Protein AF-A0A5B9D129-F1 (afdb_monomer_lite)

Foldseek 3Di:
DDDDDDDDDDDAAADALVCVVVVDDPRHDDDCNNVPPCVVDDPVVDDDPVRVVVVVVDQDPVNDDPVVVDPDDDPVNDPAPDDDDPQWDQDPNGTHHDDPPPDDPPPVPDPPVVPCVPPPPPPVPDDADPPRDPDDPVRVVVCVVVDPPDDPPPDQDQDPVRDTDPDDPVVVVVVVVVVVPPDPPDPPPPPDDPVPPPPPPPPPVPDDADPPGGPDDPVRVVVVVVVVVVVVVVVVVVVVVVVVVVVVVVVVVVVVVVVVVVVVVVVVVVVVVVVVVVPDDDDDDPPDDPADPVRVVVVVVVLVPPPDDDDDDDDDDDFRFWDKDKFFDAFKDFDDPDFDQAWKKKKKKWWWWFWWEQQKWWFWWFIDIDIDGVVVVVVFTIKGWWYWFFWFHHQDWRWIGWIDRDPPDITETITHAADPDDPDPHYAAHMADDADQAAWAEEAGHTWYIWGGHDALEETYATYAYAAIWWIWWGAYDHNYHWYHWYYYNQWATWATHEHSIIWIITINHHTHYQYNRITTTTHIMMMMMTIRD

Sequence (534 aa):
MPLPYHTHIFKLEPATKEEVKEGVLDSKALAPVSVGSAAAYEVEYFATAAQGKKADDAVAKRDIGALAYKDKVTIHDIEASGEAHENAILSGAGWVKISTLGIGDMKVATYDPDNVGKNAFSMENMCEGPTKKILTTEERSKLRWLSPSQPTIEKWHKGIEGVYYPISPADLKNTISYFVASKSFGMSKSIYDPDTIEKDAFDMDNMKEGKKHLILTPQERTQIAKIDKVENAAQQGLHVASEAKTIATSAQTAANTAQDTARSVQKKVDLIQPLAQQDWIDGTKTRDALISPAKLMASIKANSSNSSSGGSGNNGGGGSKPVEILMTESGDIPLPDGITDETDIEVWAWGGGGGGVKGGGGGGGQCVHVNMKGSDLGKLKTAYIGRGGKGNNSNILCNGGRTIIEGILTAEGGYSVSMTLVNLGGKGGDGGGGREGISGESFIFSGGNGGGGGIDNKRAGSGGSSFLGGGGGGGGQCKGSIMGQGGESYKGGNGGRGGKECGGGGGGYFDGKPGDDKIGGDGGDGAVLIKVYL

Structure (mmCIF, N/CA/C/O backbone):
data_AF-A0A5B9D129-F1
#
_entry.id   AF-A0A5B9D129-F1
#
loop_
_atom_site.group_PDB
_atom_site.id
_atom_site.type_symbol
_atom_site.label_atom_id
_atom_site.label_alt_id
_atom_site.label_comp_id
_atom_site.label_asym_id
_atom_site.label_entity_id
_atom_site.label_seq_id
_atom_site.pdbx_PDB_ins_code
_atom_site.Cartn_x
_atom_site.Cartn_y
_atom_site.Cartn_z
_atom_site.occupancy
_atom_site.B_iso_or_equiv
_atom_site.auth_seq_id
_atom_site.auth_comp_id
_atom_site.auth_asym_id
_atom_site.auth_atom_id
_atom_site.pdbx_PDB_model_num
ATOM 1 N N . MET A 1 1 ? -2.928 -92.247 -64.234 1.00 47.66 1 MET A N 1
ATOM 2 C CA . MET A 1 1 ? -2.827 -91.250 -65.323 1.00 47.66 1 MET A CA 1
ATOM 3 C C . MET A 1 1 ? -1.925 -90.122 -64.834 1.00 47.66 1 MET A C 1
ATOM 5 O O . MET A 1 1 ? -2.207 -89.629 -63.749 1.00 47.66 1 MET A O 1
ATOM 9 N N . PRO A 1 2 ? -0.827 -89.770 -65.524 1.00 52.34 2 PRO A N 1
ATOM 10 C CA . PRO A 1 2 ? 0.021 -88.643 -65.130 1.00 52.34 2 PRO A CA 1
ATOM 11 C C . PRO A 1 2 ? -0.635 -87.302 -65.506 1.00 52.34 2 PRO A C 1
ATOM 13 O O . PRO A 1 2 ? -1.181 -87.168 -66.600 1.00 52.34 2 PRO A O 1
ATOM 16 N N . LEU A 1 3 ? -0.592 -86.329 -64.589 1.00 52.91 3 LEU A N 1
ATOM 17 C CA . LEU A 1 3 ? -1.045 -84.952 -64.814 1.00 52.91 3 LEU A CA 1
ATOM 18 C C . LEU A 1 3 ? 0.012 -84.188 -65.634 1.00 52.91 3 LEU A C 1
ATOM 20 O O . LEU A 1 3 ? 1.190 -84.238 -65.271 1.00 52.91 3 LEU A O 1
ATOM 24 N N . PRO A 1 4 ? -0.361 -83.483 -66.716 1.00 58.19 4 PRO A N 1
ATOM 25 C CA . PRO A 1 4 ? 0.578 -82.639 -67.442 1.00 58.19 4 PRO A CA 1
ATOM 26 C C . PRO A 1 4 ? 0.919 -81.392 -66.614 1.00 58.19 4 PRO A C 1
ATOM 28 O O . PRO A 1 4 ? 0.031 -80.703 -66.117 1.00 58.19 4 PRO A O 1
ATOM 31 N N . TYR A 1 5 ? 2.211 -81.089 -66.494 1.00 62.41 5 TYR A N 1
ATOM 32 C CA . TYR A 1 5 ? 2.693 -79.803 -65.993 1.00 62.41 5 TYR A CA 1
ATOM 33 C C . TYR A 1 5 ? 3.004 -78.894 -67.181 1.00 62.41 5 TYR A C 1
ATOM 35 O O . TYR A 1 5 ? 3.643 -79.317 -68.147 1.00 62.41 5 TYR A O 1
ATOM 43 N N . HIS A 1 6 ? 2.576 -77.638 -67.096 1.00 62.75 6 HIS A N 1
ATOM 44 C CA . HIS A 1 6 ? 2.966 -76.587 -68.029 1.00 62.75 6 HIS A CA 1
ATOM 45 C C . HIS A 1 6 ? 3.986 -75.679 -67.342 1.00 62.75 6 HIS A C 1
ATOM 47 O O . HIS A 1 6 ? 3.712 -75.119 -66.281 1.00 62.75 6 HIS A O 1
ATOM 53 N N . THR A 1 7 ? 5.168 -75.538 -67.940 1.00 65.25 7 THR A N 1
ATOM 54 C CA . THR A 1 7 ? 6.186 -74.583 -67.494 1.00 65.25 7 THR A CA 1
ATOM 55 C C . THR A 1 7 ? 5.956 -73.263 -68.219 1.00 65.25 7 THR A C 1
ATOM 57 O O . THR A 1 7 ? 6.091 -73.199 -69.440 1.00 65.25 7 THR A O 1
ATOM 60 N N . HIS A 1 8 ? 5.631 -72.203 -67.483 1.00 69.31 8 HIS A N 1
ATOM 61 C CA . HIS A 1 8 ? 5.608 -70.847 -68.025 1.00 69.31 8 HIS A CA 1
ATOM 62 C C . HIS A 1 8 ? 6.955 -70.174 -67.751 1.00 69.31 8 HIS A C 1
ATOM 64 O O . HIS A 1 8 ? 7.347 -70.004 -66.599 1.00 69.31 8 HIS A O 1
ATOM 70 N N . ILE A 1 9 ? 7.673 -69.805 -68.815 1.00 75.19 9 ILE A N 1
ATOM 71 C CA . ILE A 1 9 ? 8.883 -68.982 -68.729 1.00 75.19 9 ILE A CA 1
ATOM 72 C C . ILE A 1 9 ? 8.457 -67.531 -68.939 1.00 75.19 9 ILE A C 1
ATOM 74 O O . ILE A 1 9 ? 8.094 -67.147 -70.050 1.00 75.19 9 ILE A O 1
ATOM 78 N N . PHE A 1 10 ? 8.517 -66.723 -67.886 1.00 71.62 10 PHE A N 1
ATOM 79 C CA . PHE A 1 10 ? 8.345 -65.277 -67.992 1.00 71.62 10 PHE A CA 1
ATOM 80 C C . PHE A 1 10 ? 9.711 -64.646 -68.285 1.00 71.62 10 PHE A C 1
ATOM 82 O O . PHE A 1 10 ? 10.623 -64.727 -67.465 1.00 71.62 10 PHE A O 1
ATOM 89 N N . LYS A 1 11 ? 9.874 -64.051 -69.472 1.00 75.62 11 LYS A N 1
ATOM 90 C CA . LYS A 1 11 ? 11.046 -63.231 -69.807 1.00 75.62 11 LYS A CA 1
ATOM 91 C C . LYS A 1 11 ? 10.736 -61.782 -69.441 1.00 75.62 11 LYS A C 1
ATOM 93 O O . LYS A 1 11 ? 9.856 -61.188 -70.052 1.00 75.62 11 LYS A O 1
ATOM 98 N N . LEU A 1 12 ? 11.450 -61.235 -68.462 1.00 77.56 12 LEU A N 1
ATOM 99 C CA . LEU A 1 12 ? 11.461 -59.799 -68.188 1.00 77.56 12 LEU A CA 1
ATOM 100 C C . LEU A 1 12 ? 12.667 -59.193 -68.903 1.00 77.56 12 LEU A C 1
ATOM 102 O O . LEU A 1 12 ? 13.794 -59.650 -68.708 1.00 77.56 12 LEU A O 1
ATOM 106 N N . GLU A 1 13 ? 12.432 -58.204 -69.760 1.00 82.44 13 GLU A N 1
ATOM 107 C CA . GLU A 1 13 ? 13.517 -57.511 -70.451 1.00 82.44 13 GLU A CA 1
ATOM 108 C C . GLU A 1 13 ? 14.263 -56.577 -69.481 1.00 82.44 13 GLU A C 1
ATOM 110 O O . GLU A 1 13 ? 13.624 -55.901 -68.663 1.00 82.44 13 GLU A O 1
ATOM 115 N N . PRO A 1 14 ? 15.607 -56.531 -69.534 1.00 83.31 14 PRO A N 1
ATOM 116 C CA . PRO A 1 14 ? 16.378 -55.590 -68.736 1.00 83.31 14 PRO A CA 1
ATOM 117 C C . PRO A 1 14 ? 16.201 -54.159 -69.264 1.00 83.31 14 PRO A C 1
ATOM 119 O O . PRO A 1 14 ? 16.152 -53.940 -70.475 1.00 83.31 14 PRO A O 1
ATOM 122 N N . ALA A 1 15 ? 16.141 -53.182 -68.361 1.00 85.19 15 ALA A N 1
ATOM 123 C CA . ALA A 1 15 ? 16.119 -51.764 -68.723 1.00 85.19 15 ALA A CA 1
ATOM 124 C C . ALA A 1 15 ? 17.442 -51.338 -69.388 1.00 85.19 15 ALA A C 1
ATOM 126 O O . ALA A 1 15 ? 18.507 -51.834 -69.019 1.00 85.19 15 ALA A O 1
ATOM 127 N N . THR A 1 16 ? 17.417 -50.414 -70.347 1.00 84.88 16 THR A N 1
ATOM 128 C CA . THR A 1 16 ? 18.643 -49.809 -70.903 1.00 84.88 16 THR A CA 1
ATOM 129 C C . THR A 1 16 ? 19.207 -48.729 -69.972 1.00 84.88 16 THR A C 1
ATOM 131 O O . THR A 1 16 ? 18.555 -48.295 -69.024 1.00 84.88 16 THR A O 1
ATOM 134 N N . LYS A 1 17 ? 20.441 -48.273 -70.218 1.00 80.56 17 LYS A N 1
ATOM 135 C CA . LYS A 1 17 ? 21.091 -47.243 -69.389 1.00 80.56 17 LYS A CA 1
ATOM 136 C C . LYS A 1 17 ? 20.348 -45.904 -69.453 1.00 80.56 17 LYS A C 1
ATOM 138 O O . LYS A 1 17 ? 20.241 -45.200 -68.451 1.00 80.56 17 LYS A O 1
ATOM 143 N N . GLU A 1 18 ? 19.841 -45.562 -70.630 1.00 81.44 18 GLU A N 1
ATOM 144 C CA . GLU A 1 18 ? 19.043 -44.368 -70.884 1.00 81.44 18 GLU A CA 1
ATOM 145 C C . GLU A 1 18 ? 17.694 -44.455 -70.156 1.00 81.44 18 GLU A C 1
ATOM 147 O O . GLU A 1 18 ? 17.328 -43.518 -69.452 1.00 81.44 18 GLU A O 1
ATOM 152 N N . GLU A 1 19 ? 17.019 -45.610 -70.215 1.00 81.00 19 GLU A N 1
ATOM 153 C CA . GLU A 1 19 ? 15.744 -45.846 -69.517 1.00 81.00 19 GLU A CA 1
ATOM 154 C C . GLU A 1 19 ? 15.892 -45.743 -67.990 1.00 81.00 19 GLU A C 1
ATOM 156 O O . GLU A 1 19 ? 15.042 -45.160 -67.317 1.00 81.00 19 GLU A O 1
ATOM 161 N N . VAL A 1 20 ? 16.998 -46.250 -67.434 1.00 79.88 20 VAL A N 1
ATOM 162 C CA . VAL A 1 20 ? 17.308 -46.110 -66.000 1.00 79.88 20 VAL A CA 1
ATOM 163 C C . VAL A 1 20 ? 17.571 -44.652 -65.617 1.00 79.88 20 VAL A C 1
ATOM 165 O O . VAL A 1 20 ? 17.185 -44.228 -64.531 1.00 79.88 20 VAL A O 1
ATOM 168 N N . LYS A 1 21 ? 18.210 -43.869 -66.497 1.00 77.62 21 LYS A N 1
ATOM 169 C CA . LYS A 1 21 ? 18.490 -42.445 -66.258 1.00 77.62 21 LYS A CA 1
ATOM 170 C C . LYS A 1 21 ? 17.214 -41.602 -66.240 1.00 77.62 21 LYS A C 1
ATOM 172 O O . LYS A 1 21 ? 17.146 -40.630 -65.492 1.00 77.62 21 LYS A O 1
ATOM 177 N N . GLU A 1 22 ? 16.234 -41.955 -67.065 1.00 77.38 22 GLU A N 1
ATOM 178 C CA . GLU A 1 22 ? 14.945 -41.264 -67.121 1.00 77.38 22 GLU A CA 1
ATOM 179 C C . GLU A 1 22 ? 14.000 -41.713 -65.993 1.00 77.38 22 GLU A C 1
ATOM 181 O O . GLU A 1 22 ? 13.225 -40.900 -65.493 1.00 77.38 22 GLU A O 1
ATOM 186 N N . GLY A 1 23 ? 14.088 -42.973 -65.546 1.00 70.62 23 GLY A N 1
ATOM 187 C CA . GLY A 1 23 ? 13.371 -43.477 -64.367 1.00 70.62 23 GLY A CA 1
ATOM 188 C C . GLY A 1 23 ? 11.852 -43.618 -64.543 1.00 70.62 23 GLY A C 1
ATOM 189 O O . GLY A 1 23 ? 11.122 -43.569 -63.556 1.00 70.62 23 GLY A O 1
ATOM 190 N N . VAL A 1 24 ? 11.361 -43.762 -65.782 1.00 66.31 24 VAL A N 1
ATOM 191 C CA . VAL A 1 24 ? 9.926 -43.608 -66.122 1.00 66.31 24 VAL A CA 1
ATOM 192 C C . VAL A 1 24 ? 9.180 -44.941 -66.325 1.00 66.31 24 VAL A C 1
ATOM 194 O O . VAL A 1 24 ? 7.958 -44.942 -66.430 1.00 66.31 24 VAL A O 1
ATOM 197 N N . LEU A 1 25 ? 9.868 -46.087 -66.377 1.00 69.81 25 LEU A N 1
ATOM 198 C CA . LEU A 1 25 ? 9.258 -47.379 -66.734 1.00 69.81 25 LEU A CA 1
ATOM 199 C C . LEU A 1 25 ? 9.366 -48.406 -65.596 1.00 69.81 25 LEU A C 1
ATOM 201 O O . LEU A 1 25 ? 10.464 -48.774 -65.191 1.00 69.81 25 LEU A O 1
ATOM 205 N N . ASP A 1 26 ? 8.224 -48.914 -65.129 1.00 72.31 26 ASP A N 1
ATOM 206 C CA . ASP A 1 26 ? 8.090 -49.956 -64.093 1.00 72.31 26 ASP A CA 1
ATOM 207 C C . ASP A 1 26 ? 8.003 -51.388 -64.664 1.00 72.31 26 ASP A C 1
ATOM 209 O O . ASP A 1 26 ? 8.009 -52.372 -63.926 1.00 72.31 26 ASP A O 1
ATOM 213 N N . SER A 1 27 ? 7.950 -51.515 -65.992 1.00 77.00 27 SER A N 1
ATOM 214 C CA . SER A 1 27 ? 7.733 -52.775 -66.715 1.00 77.00 27 SER A CA 1
ATOM 215 C C . SER A 1 27 ? 9.013 -53.544 -67.071 1.00 77.00 27 SER A C 1
ATOM 217 O O . SER A 1 27 ? 8.937 -54.607 -67.692 1.00 77.00 27 SER A O 1
ATOM 219 N N . LYS A 1 28 ? 10.190 -53.042 -66.678 1.00 81.38 28 LYS A N 1
ATOM 220 C CA . LYS A 1 28 ? 11.497 -53.646 -66.981 1.00 81.38 28 LYS A CA 1
ATOM 221 C C . LYS A 1 28 ? 12.325 -53.870 -65.722 1.00 81.38 28 LYS A C 1
ATOM 223 O O . LYS A 1 28 ? 12.241 -53.116 -64.758 1.00 81.38 28 LYS A O 1
ATOM 228 N N . ALA A 1 29 ? 13.152 -54.912 -65.742 1.00 78.88 29 ALA A N 1
ATOM 229 C CA . ALA A 1 29 ? 14.014 -55.233 -64.611 1.00 78.88 29 ALA A CA 1
ATOM 230 C C . ALA A 1 29 ? 15.299 -54.393 -64.640 1.00 78.88 29 ALA A C 1
ATOM 232 O O . ALA A 1 29 ? 15.950 -54.267 -65.681 1.00 78.88 29 ALA A O 1
ATOM 233 N N . LEU A 1 30 ? 15.710 -53.866 -63.485 1.00 79.88 30 LEU A N 1
ATOM 234 C CA . LEU A 1 30 ? 17.031 -53.263 -63.333 1.00 79.88 30 LEU A CA 1
ATOM 235 C C . LEU A 1 30 ? 18.085 -54.378 -63.363 1.00 79.88 30 LEU A C 1
ATOM 237 O O . LEU A 1 30 ? 18.124 -55.220 -62.467 1.00 79.88 30 LEU A O 1
ATOM 241 N N . ALA A 1 31 ? 18.927 -54.405 -64.395 1.00 80.75 31 ALA A N 1
ATOM 242 C CA . ALA A 1 31 ? 19.981 -55.404 -64.530 1.00 80.75 31 ALA A CA 1
ATOM 243 C C . ALA A 1 31 ? 21.365 -54.788 -64.268 1.00 80.75 31 ALA A C 1
ATOM 245 O O . ALA A 1 31 ? 21.579 -53.609 -64.557 1.00 80.75 31 ALA A O 1
ATOM 246 N N . PRO A 1 32 ? 22.351 -55.575 -63.794 1.00 81.88 32 PRO A N 1
ATOM 247 C CA . PRO A 1 32 ? 23.711 -55.080 -63.575 1.00 81.88 32 PRO A CA 1
ATOM 248 C C . PRO A 1 32 ? 24.339 -54.419 -64.810 1.00 81.88 32 PRO A C 1
ATOM 250 O O . PRO A 1 32 ? 25.068 -53.437 -64.690 1.00 81.88 32 PRO A O 1
ATOM 253 N N . VAL A 1 33 ? 24.003 -54.906 -66.011 1.00 79.88 33 VAL A N 1
ATOM 254 C CA . VAL A 1 33 ? 24.476 -54.336 -67.286 1.00 79.88 33 VAL A CA 1
ATOM 255 C C . VAL A 1 33 ? 24.006 -52.893 -67.500 1.00 79.88 33 VAL A C 1
ATOM 257 O O . VAL A 1 33 ? 24.675 -52.123 -68.183 1.00 79.88 33 VAL A O 1
ATOM 260 N N . SER A 1 34 ? 22.874 -52.522 -66.901 1.00 80.75 34 SER A N 1
ATOM 261 C CA . SER A 1 34 ? 22.198 -51.236 -67.081 1.00 80.75 34 SER A CA 1
ATOM 262 C C . SER A 1 34 ? 22.772 -50.144 -66.179 1.00 80.75 34 SER A C 1
ATOM 264 O O . SER A 1 34 ? 22.747 -48.970 -66.539 1.00 80.75 34 SER A O 1
ATOM 266 N N . VAL A 1 35 ? 23.320 -50.525 -65.019 1.00 79.94 35 VAL A N 1
ATOM 267 C CA . VAL A 1 35 ? 23.854 -49.597 -64.003 1.00 79.94 35 VAL A CA 1
ATOM 268 C C . VAL A 1 35 ? 25.379 -49.672 -63.843 1.00 79.94 35 VAL A C 1
ATOM 270 O O . VAL A 1 35 ? 25.982 -48.828 -63.181 1.00 79.94 35 VAL A O 1
ATOM 273 N N . GLY A 1 36 ? 26.036 -50.649 -64.475 1.00 83.88 36 GLY A N 1
ATOM 274 C CA . GLY A 1 36 ? 27.491 -50.795 -64.450 1.00 83.88 36 GLY A CA 1
ATOM 275 C C . GLY A 1 36 ? 28.028 -51.054 -63.041 1.00 83.88 36 GLY A C 1
ATOM 276 O O . GLY A 1 36 ? 27.497 -51.886 -62.308 1.00 83.88 36 GLY A O 1
ATOM 277 N N . SER A 1 37 ? 29.076 -50.328 -62.638 1.00 81.25 37 SER A N 1
ATOM 278 C CA . SER A 1 37 ? 29.696 -50.476 -61.311 1.00 81.25 37 SER A CA 1
ATOM 279 C C . SER A 1 37 ? 28.763 -50.118 -60.153 1.00 81.25 37 SER A C 1
ATOM 281 O O . SER A 1 37 ? 29.021 -50.537 -59.030 1.00 81.25 37 SER A O 1
ATOM 283 N N . ALA A 1 38 ? 27.671 -49.390 -60.407 1.00 79.19 38 ALA A N 1
ATOM 284 C CA . ALA A 1 38 ? 26.679 -49.091 -59.381 1.00 79.19 38 ALA A CA 1
ATOM 285 C C . ALA A 1 38 ? 25.945 -50.350 -58.881 1.00 79.19 38 ALA A C 1
ATOM 287 O O . ALA A 1 38 ? 25.500 -50.366 -57.741 1.00 79.19 38 ALA A O 1
ATOM 288 N N . ALA A 1 39 ? 25.900 -51.432 -59.674 1.00 80.69 39 ALA A N 1
ATOM 289 C CA . ALA A 1 39 ? 25.335 -52.719 -59.249 1.00 80.69 39 ALA A CA 1
ATOM 290 C C . ALA A 1 39 ? 26.065 -53.349 -58.050 1.00 80.69 39 ALA A C 1
ATOM 292 O O . ALA A 1 39 ? 25.520 -54.242 -57.409 1.00 80.69 39 ALA A O 1
ATOM 293 N N . ALA A 1 40 ? 27.309 -52.935 -57.789 1.00 82.62 40 ALA A N 1
ATOM 294 C CA . ALA A 1 40 ? 28.138 -53.474 -56.715 1.00 82.62 40 ALA A CA 1
ATOM 295 C C . ALA A 1 40 ? 27.934 -52.765 -55.365 1.00 82.62 40 ALA A C 1
ATOM 297 O O . ALA A 1 40 ? 28.549 -53.165 -54.379 1.00 82.62 40 ALA A O 1
ATOM 298 N N . TYR A 1 41 ? 27.107 -51.718 -55.317 1.00 82.06 41 TYR A N 1
ATOM 299 C CA . TYR A 1 41 ? 26.859 -50.927 -54.116 1.00 82.06 41 TYR A CA 1
ATOM 300 C C . TYR A 1 41 ? 25.383 -50.992 -53.731 1.00 82.06 41 TYR A C 1
ATOM 302 O O . TYR A 1 41 ? 24.501 -51.045 -54.589 1.00 82.06 41 TYR A O 1
ATOM 310 N N . GLU A 1 42 ? 25.110 -50.982 -52.430 1.00 81.00 42 GLU A N 1
ATOM 311 C CA . GLU A 1 42 ? 23.743 -50.926 -51.918 1.00 81.00 42 GLU A CA 1
ATOM 312 C C . GLU A 1 42 ? 23.097 -49.570 -52.230 1.00 81.00 42 GLU A C 1
ATOM 314 O O . GLU A 1 42 ? 23.781 -48.555 -52.378 1.00 81.00 42 GLU A O 1
ATOM 319 N N . VAL A 1 43 ? 21.763 -49.544 -52.318 1.00 77.31 43 VAL A N 1
ATOM 320 C CA . VAL A 1 43 ? 20.986 -48.341 -52.679 1.00 77.31 43 VAL A CA 1
ATOM 321 C C . VAL A 1 43 ? 21.300 -47.158 -51.750 1.00 77.31 43 VAL A C 1
ATOM 323 O O . VAL A 1 43 ? 21.293 -46.012 -52.190 1.00 77.31 43 VAL A O 1
ATOM 326 N N . GLU A 1 44 ? 21.653 -47.434 -50.494 1.00 82.31 44 GLU A N 1
ATOM 327 C CA . GLU A 1 44 ? 22.014 -46.448 -49.467 1.00 82.31 44 GLU A CA 1
ATOM 328 C C . GLU A 1 44 ? 23.322 -45.692 -49.759 1.00 82.31 44 GLU A C 1
ATOM 330 O O . GLU A 1 44 ? 23.551 -44.618 -49.205 1.00 82.31 44 GLU A O 1
ATOM 335 N N . TYR A 1 45 ? 24.174 -46.215 -50.649 1.00 84.94 45 TYR A N 1
ATOM 336 C CA . TYR A 1 45 ? 25.411 -45.553 -51.070 1.00 84.94 45 TYR A CA 1
ATOM 337 C C . TYR A 1 45 ? 25.156 -44.371 -52.022 1.00 84.94 45 TYR A C 1
ATOM 339 O O . TYR A 1 45 ? 26.008 -43.492 -52.174 1.00 84.94 45 TYR A O 1
ATOM 347 N N . PHE A 1 46 ? 23.993 -44.333 -52.677 1.00 83.25 46 PHE A N 1
ATOM 348 C CA . PHE A 1 46 ? 23.664 -43.312 -53.666 1.00 83.25 46 PHE A CA 1
ATOM 349 C C . PHE A 1 46 ? 22.896 -42.148 -53.041 1.00 83.25 46 PHE A C 1
ATOM 351 O O . PHE A 1 46 ? 22.023 -42.322 -52.191 1.00 83.25 46 PHE A O 1
ATOM 358 N N . ALA A 1 47 ? 23.202 -40.933 -53.498 1.00 82.25 47 ALA A N 1
ATOM 359 C CA . ALA A 1 47 ? 22.468 -39.749 -53.082 1.00 82.25 47 ALA A CA 1
ATOM 360 C C . ALA A 1 47 ? 20.998 -39.844 -53.521 1.00 82.25 47 ALA A C 1
ATOM 362 O O . ALA A 1 47 ? 20.689 -40.136 -54.677 1.00 82.25 47 ALA A O 1
ATOM 363 N N . THR A 1 48 ? 20.085 -39.540 -52.604 1.00 84.44 48 THR A N 1
ATOM 364 C CA . THR A 1 48 ? 18.660 -39.376 -52.915 1.00 84.44 48 THR A CA 1
ATOM 365 C C . THR A 1 48 ? 18.446 -38.191 -53.861 1.00 84.44 48 THR A C 1
ATOM 367 O O . THR A 1 48 ? 19.223 -37.234 -53.863 1.00 84.44 48 THR A O 1
ATOM 370 N N . ALA A 1 49 ? 17.333 -38.181 -54.601 1.00 79.44 49 ALA A N 1
ATOM 371 C CA . ALA A 1 49 ? 16.969 -37.047 -55.460 1.00 79.44 49 ALA A CA 1
ATOM 372 C C . ALA A 1 49 ? 16.934 -35.706 -54.693 1.00 79.44 49 ALA A C 1
ATOM 374 O O . ALA A 1 49 ? 17.351 -34.671 -55.210 1.00 79.44 49 ALA A O 1
ATOM 375 N N . ALA A 1 50 ? 16.505 -35.725 -53.425 1.00 79.88 50 ALA A N 1
ATOM 376 C CA . ALA A 1 50 ? 16.508 -34.546 -52.561 1.00 79.88 50 ALA A CA 1
ATOM 377 C C . ALA A 1 50 ? 17.928 -34.074 -52.193 1.00 79.88 50 ALA A C 1
ATOM 379 O O . ALA A 1 50 ? 18.166 -32.871 -52.098 1.00 79.88 50 ALA A O 1
ATOM 380 N N . GLN A 1 51 ? 18.874 -34.998 -51.987 1.00 83.88 51 GLN A N 1
ATOM 381 C CA . GLN A 1 51 ? 20.285 -34.666 -51.759 1.00 83.88 51 GLN A CA 1
ATOM 382 C C . GLN A 1 51 ? 20.954 -34.138 -53.032 1.00 83.88 51 GLN A C 1
ATOM 384 O O . GLN A 1 51 ? 21.703 -33.171 -52.943 1.00 83.88 51 GLN A O 1
ATOM 389 N N . GLY A 1 52 ? 20.633 -34.705 -54.201 1.00 82.94 52 GLY A N 1
ATOM 390 C CA . GLY A 1 52 ? 21.091 -34.197 -55.498 1.00 82.94 52 GLY A CA 1
ATOM 391 C C . GLY A 1 52 ? 20.648 -32.753 -55.735 1.00 82.94 52 GLY A C 1
ATOM 392 O O . GLY A 1 52 ? 21.484 -31.892 -55.977 1.00 82.94 52 GLY A O 1
ATOM 393 N N . LYS A 1 53 ? 19.362 -32.447 -55.510 1.00 79.81 53 LYS A N 1
ATOM 394 C CA . LYS A 1 53 ? 18.843 -31.076 -55.638 1.00 79.81 53 LYS A CA 1
ATOM 395 C C . LYS A 1 53 ? 19.537 -30.084 -54.696 1.00 79.81 53 LYS A C 1
ATOM 397 O O . LYS A 1 53 ? 19.871 -28.980 -55.100 1.00 79.81 53 LYS A O 1
ATOM 402 N N . LYS A 1 54 ? 19.810 -30.483 -53.447 1.00 82.12 54 LYS A N 1
ATOM 403 C CA . LYS A 1 54 ? 20.581 -29.650 -52.506 1.00 82.12 54 LYS A CA 1
ATOM 404 C C . LYS A 1 54 ? 22.024 -29.419 -52.957 1.00 82.12 54 LYS A C 1
ATOM 406 O O . LYS A 1 54 ? 22.586 -28.388 -52.609 1.00 82.12 54 LYS A O 1
ATOM 411 N N . ALA A 1 55 ? 22.626 -30.371 -53.669 1.00 82.19 55 ALA A N 1
ATOM 412 C CA . ALA A 1 55 ? 23.958 -30.210 -54.241 1.00 82.19 55 ALA A CA 1
ATOM 413 C C . ALA A 1 55 ? 23.943 -29.285 -55.470 1.00 82.19 55 ALA A C 1
ATOM 415 O O . ALA A 1 55 ? 24.870 -28.497 -55.622 1.00 82.19 55 ALA A O 1
ATOM 416 N N . ASP A 1 56 ? 22.885 -29.330 -56.285 1.00 78.19 56 ASP A N 1
ATOM 417 C CA . ASP A 1 56 ? 22.695 -28.416 -57.420 1.00 78.19 56 ASP A CA 1
ATOM 418 C C . ASP A 1 56 ? 22.448 -26.966 -56.963 1.00 78.19 56 ASP A C 1
ATOM 420 O O . ASP A 1 56 ? 22.941 -26.029 -57.586 1.00 78.19 56 ASP A O 1
ATOM 424 N N . ASP A 1 57 ? 21.734 -26.786 -55.845 1.00 78.56 57 ASP A N 1
ATOM 425 C CA . ASP A 1 57 ? 21.461 -25.478 -55.229 1.00 78.56 57 ASP A CA 1
ATOM 426 C C . ASP A 1 57 ? 22.622 -24.971 -54.340 1.00 78.56 57 ASP A C 1
ATOM 428 O O . ASP A 1 57 ? 22.590 -23.840 -53.842 1.00 78.56 57 ASP A O 1
ATOM 432 N N . ALA A 1 58 ? 23.647 -25.794 -54.090 1.00 80.19 58 ALA A N 1
ATOM 433 C CA . ALA A 1 58 ? 24.786 -25.399 -53.270 1.00 80.19 58 ALA A CA 1
ATOM 434 C C . ALA A 1 58 ? 25.700 -24.440 -54.043 1.00 80.19 58 ALA A C 1
ATOM 436 O O . ALA A 1 58 ? 26.109 -24.712 -55.170 1.00 80.19 58 ALA A O 1
ATOM 437 N N . VAL A 1 59 ? 26.086 -23.335 -53.401 1.00 78.06 59 VAL A N 1
ATOM 438 C CA . VAL A 1 59 ? 27.043 -22.378 -53.968 1.00 78.06 59 VAL A CA 1
ATOM 439 C C . VAL A 1 59 ? 28.377 -23.090 -54.197 1.00 78.06 59 VAL A C 1
ATOM 441 O O . VAL A 1 59 ? 29.042 -23.504 -53.241 1.00 78.06 59 VAL A O 1
ATOM 444 N N . ALA A 1 60 ? 28.785 -23.251 -55.457 1.00 73.00 60 ALA A N 1
ATOM 445 C CA . ALA A 1 60 ? 30.052 -23.894 -55.755 1.00 73.00 60 ALA A CA 1
ATOM 446 C C . ALA A 1 60 ? 31.205 -22.938 -55.429 1.00 73.00 60 ALA A C 1
ATOM 448 O O . ALA A 1 60 ? 31.091 -21.721 -55.540 1.00 73.00 60 ALA A O 1
ATOM 449 N N . LYS A 1 61 ? 32.379 -23.486 -55.096 1.00 71.88 61 LYS A N 1
ATOM 450 C CA . LYS A 1 61 ? 33.594 -22.693 -54.821 1.00 71.88 61 LYS A CA 1
ATOM 451 C C . LYS A 1 61 ? 33.949 -21.704 -55.944 1.00 71.88 61 LYS A C 1
ATOM 453 O O . LYS A 1 61 ? 34.569 -20.684 -55.679 1.00 71.88 61 LYS A O 1
ATOM 458 N N . ARG A 1 62 ? 33.563 -22.004 -57.189 1.00 74.19 62 ARG A N 1
ATOM 459 C CA . ARG A 1 62 ? 33.749 -21.115 -58.349 1.00 74.19 62 ARG A CA 1
ATOM 460 C C . ARG A 1 62 ? 32.801 -19.908 -58.357 1.00 74.19 62 ARG A C 1
ATOM 462 O O . ARG A 1 62 ? 33.126 -18.909 -58.983 1.00 74.19 62 ARG A O 1
ATOM 469 N N . ASP A 1 63 ? 31.656 -20.017 -57.688 1.00 73.19 63 ASP A N 1
ATOM 470 C CA . ASP A 1 63 ? 30.623 -18.979 -57.632 1.00 73.19 63 ASP A CA 1
ATOM 471 C C . ASP A 1 63 ? 30.907 -17.973 -56.502 1.00 73.19 63 ASP A C 1
ATOM 473 O O . ASP A 1 63 ? 30.334 -16.887 -56.463 1.00 73.19 63 ASP A O 1
ATOM 477 N N . ILE A 1 64 ? 31.831 -18.311 -55.595 1.00 75.69 64 ILE A N 1
ATOM 478 C CA . ILE A 1 64 ? 32.322 -17.423 -54.546 1.00 75.69 64 ILE A CA 1
ATOM 479 C C . ILE A 1 64 ? 33.635 -16.790 -55.024 1.00 75.69 64 ILE A C 1
ATOM 481 O O . ILE A 1 64 ? 34.625 -17.481 -55.262 1.00 75.69 64 ILE A O 1
ATOM 485 N N . GLY A 1 65 ? 33.654 -15.462 -55.169 1.00 78.19 65 GLY A N 1
ATOM 486 C CA . GLY A 1 65 ? 34.850 -14.728 -55.589 1.00 78.19 65 GLY A CA 1
ATOM 487 C C . GLY A 1 65 ? 36.052 -14.970 -54.665 1.00 78.19 65 GLY A C 1
ATOM 488 O O . GLY A 1 65 ? 35.896 -15.199 -53.465 1.00 78.19 65 GLY A O 1
ATOM 489 N N . ALA A 1 66 ? 37.269 -14.867 -55.212 1.00 75.25 66 ALA A N 1
ATOM 490 C CA . ALA A 1 66 ? 38.522 -15.148 -54.497 1.00 75.25 66 ALA A CA 1
ATOM 491 C C . ALA A 1 66 ? 38.693 -14.359 -53.178 1.00 75.25 66 ALA A C 1
ATOM 493 O O . ALA A 1 66 ? 39.388 -14.819 -52.273 1.00 75.25 66 ALA A O 1
ATOM 494 N N . LEU A 1 67 ? 38.031 -13.202 -53.054 1.00 74.81 67 LEU A N 1
ATOM 495 C CA . LEU A 1 67 ? 38.000 -12.371 -51.846 1.00 74.81 67 LEU A CA 1
ATOM 496 C C . LEU A 1 67 ? 37.405 -13.082 -50.625 1.00 74.81 67 LEU A C 1
ATOM 498 O O . LEU A 1 67 ? 37.874 -12.858 -49.515 1.00 74.81 67 LEU A O 1
ATOM 502 N N . ALA A 1 68 ? 36.419 -13.963 -50.807 1.00 78.12 68 ALA A N 1
ATOM 503 C CA . ALA A 1 68 ? 35.752 -14.639 -49.691 1.00 78.12 68 ALA A CA 1
ATOM 504 C C . ALA A 1 68 ? 36.634 -15.682 -48.985 1.00 78.12 68 ALA A C 1
ATOM 506 O O . ALA A 1 68 ? 36.276 -16.171 -47.918 1.00 78.12 68 ALA A O 1
ATOM 507 N N . TYR A 1 69 ? 37.774 -16.032 -49.587 1.00 79.75 69 TYR A N 1
ATOM 508 C CA . TYR A 1 69 ? 38.742 -16.983 -49.042 1.00 79.75 69 TYR A CA 1
ATOM 509 C C . TYR A 1 69 ? 39.971 -16.298 -48.429 1.00 79.75 69 TYR A C 1
ATOM 511 O O . TYR A 1 69 ? 40.942 -16.977 -48.099 1.00 79.75 69 TYR A O 1
ATOM 519 N N . LYS A 1 70 ? 39.964 -14.964 -48.305 1.00 81.12 70 LYS A N 1
ATOM 520 C CA . LYS A 1 70 ? 41.045 -14.212 -47.665 1.00 81.12 70 LYS A CA 1
ATOM 521 C C . LYS A 1 70 ? 40.679 -13.872 -46.224 1.00 81.12 70 LYS A C 1
ATOM 523 O O . LYS A 1 70 ? 39.675 -13.214 -45.983 1.00 81.12 70 LYS A O 1
ATOM 528 N N . ASP A 1 71 ? 41.558 -14.222 -45.286 1.00 82.69 71 ASP A N 1
ATOM 529 C CA . ASP A 1 71 ? 41.411 -13.850 -43.869 1.00 82.69 71 ASP A CA 1
ATOM 530 C C . ASP A 1 71 ? 41.517 -12.333 -43.644 1.00 82.69 71 ASP A C 1
ATOM 532 O O . ASP A 1 71 ? 41.001 -11.794 -42.665 1.00 82.69 71 ASP A O 1
ATOM 536 N N . LYS A 1 72 ? 42.222 -11.633 -44.542 1.00 77.19 72 LYS A N 1
ATOM 537 C CA . LYS A 1 72 ? 42.375 -10.176 -44.542 1.00 77.19 72 LYS A CA 1
ATOM 538 C C . LYS A 1 72 ? 42.357 -9.654 -45.974 1.00 77.19 72 LYS A C 1
ATOM 540 O O . LYS A 1 72 ? 43.099 -10.146 -46.822 1.00 77.19 72 LYS A O 1
ATOM 545 N N . VAL A 1 73 ? 41.542 -8.631 -46.212 1.00 80.50 73 VAL A N 1
ATOM 546 C CA . VAL A 1 73 ? 41.518 -7.862 -47.463 1.00 80.50 73 VAL A CA 1
ATOM 547 C C . VAL A 1 73 ? 42.576 -6.763 -47.366 1.00 80.50 73 VAL A C 1
ATOM 549 O O . VAL A 1 73 ? 42.621 -6.025 -46.382 1.00 80.50 73 VAL A O 1
ATOM 552 N N . THR A 1 74 ? 43.454 -6.676 -48.361 1.00 79.94 74 THR A N 1
ATOM 553 C CA . THR A 1 74 ? 44.503 -5.649 -48.451 1.00 79.94 74 THR A CA 1
ATOM 554 C C . THR A 1 74 ? 44.099 -4.528 -49.407 1.00 79.94 74 THR A C 1
ATOM 556 O O . THR A 1 74 ? 43.149 -4.661 -50.170 1.00 79.94 74 THR A O 1
ATOM 559 N N . ILE A 1 75 ? 44.841 -3.419 -49.424 1.00 70.94 75 ILE A N 1
ATOM 560 C CA . ILE A 1 75 ? 44.586 -2.324 -50.378 1.00 70.94 75 ILE A CA 1
ATOM 561 C C . ILE A 1 75 ? 44.710 -2.762 -51.847 1.00 70.94 75 ILE A C 1
ATOM 563 O O . ILE A 1 75 ? 44.079 -2.166 -52.708 1.00 70.94 75 ILE A O 1
ATOM 567 N N . HIS A 1 76 ? 45.482 -3.817 -52.132 1.00 75.00 76 HIS A N 1
ATOM 568 C CA . HIS A 1 76 ? 45.636 -4.374 -53.480 1.00 75.00 76 HIS A CA 1
ATOM 569 C C . HIS A 1 76 ? 44.427 -5.198 -53.934 1.00 75.00 76 HIS A C 1
ATOM 571 O O . HIS A 1 76 ? 44.305 -5.509 -55.112 1.00 75.00 76 HIS A O 1
ATOM 577 N N . ASP A 1 77 ? 43.544 -5.552 -53.001 1.00 76.94 77 ASP A N 1
ATOM 578 C CA . ASP A 1 77 ? 42.320 -6.307 -53.260 1.00 76.94 77 ASP A CA 1
ATOM 579 C C . ASP A 1 77 ? 41.131 -5.403 -53.616 1.00 76.94 77 ASP A C 1
ATOM 581 O O . ASP A 1 77 ? 40.053 -5.895 -53.947 1.00 76.94 77 ASP A O 1
ATOM 585 N N . ILE A 1 78 ? 41.323 -4.084 -53.528 1.00 77.31 78 ILE A N 1
ATOM 586 C CA . ILE A 1 78 ? 40.312 -3.066 -53.789 1.00 77.31 78 ILE A CA 1
ATOM 587 C C . ILE A 1 78 ? 40.644 -2.405 -55.126 1.00 77.31 78 ILE A C 1
ATOM 589 O O . ILE A 1 78 ? 41.565 -1.592 -55.221 1.00 77.31 78 ILE A O 1
ATOM 593 N N . GLU A 1 79 ? 39.876 -2.733 -56.162 1.00 76.06 79 GLU A N 1
ATOM 594 C CA . GLU A 1 79 ? 39.964 -2.051 -57.451 1.00 76.06 79 GLU A CA 1
ATOM 595 C C . GLU A 1 79 ? 39.255 -0.693 -57.351 1.00 76.06 79 GLU A C 1
ATOM 597 O O . GLU A 1 79 ? 38.031 -0.591 -57.404 1.00 76.06 79 GLU A O 1
ATOM 602 N N . ALA A 1 80 ? 40.041 0.359 -57.134 1.00 77.62 80 ALA A N 1
ATOM 603 C CA . ALA A 1 80 ? 39.572 1.730 -56.996 1.00 77.62 80 ALA A CA 1
ATOM 604 C C . ALA A 1 80 ? 40.419 2.667 -57.863 1.00 77.62 80 ALA A C 1
ATOM 606 O O . ALA A 1 80 ? 41.626 2.478 -58.000 1.00 77.62 80 ALA A O 1
ATOM 607 N N . SER A 1 81 ? 39.799 3.701 -58.433 1.00 77.00 81 SER A N 1
ATOM 608 C CA . SER A 1 81 ? 40.516 4.745 -59.169 1.00 77.00 81 SER A CA 1
ATOM 609 C C . SER A 1 81 ? 41.420 5.575 -58.244 1.00 77.00 81 SER A C 1
ATOM 611 O O . SER A 1 81 ? 41.055 5.860 -57.104 1.00 77.00 81 SER A O 1
ATOM 613 N N . GLY A 1 82 ? 42.585 6.007 -58.742 1.00 74.69 82 GLY A N 1
ATOM 614 C CA . GLY A 1 82 ? 43.569 6.802 -57.988 1.00 74.69 82 GLY A CA 1
ATOM 615 C C . GLY A 1 82 ? 44.682 5.969 -57.337 1.00 74.69 82 GLY A C 1
ATOM 616 O O . GLY A 1 82 ? 44.682 4.745 -57.411 1.00 74.69 82 GLY A O 1
ATOM 617 N N . GLU A 1 83 ? 45.653 6.636 -56.709 1.00 75.75 83 GLU A N 1
ATOM 618 C CA . GLU A 1 83 ? 46.768 5.982 -56.009 1.00 75.75 83 GLU A CA 1
ATOM 619 C C . GLU A 1 83 ? 46.567 6.019 -54.492 1.00 75.75 83 GLU A C 1
ATOM 621 O O . GLU A 1 83 ? 46.257 7.067 -53.916 1.00 75.75 83 GLU A O 1
ATOM 626 N N . ALA A 1 84 ? 46.799 4.885 -53.832 1.00 73.69 84 ALA A N 1
ATOM 627 C CA . ALA A 1 84 ? 46.860 4.830 -52.380 1.00 73.69 84 ALA A CA 1
ATOM 628 C C . ALA A 1 84 ? 48.118 5.565 -51.884 1.00 73.69 84 ALA A C 1
ATOM 630 O O . ALA A 1 84 ? 49.239 5.233 -52.263 1.00 73.69 84 ALA A O 1
ATOM 631 N N . HIS A 1 85 ? 47.924 6.550 -51.009 1.00 72.44 85 HIS A N 1
ATOM 632 C CA . HIS A 1 85 ? 48.981 7.323 -50.350 1.00 72.44 85 HIS A CA 1
ATOM 633 C C . HIS A 1 85 ? 48.715 7.363 -48.842 1.00 72.44 85 HIS A C 1
ATOM 635 O O . HIS A 1 85 ? 47.577 7.188 -48.411 1.00 72.44 85 HIS A O 1
ATOM 641 N N . GLU A 1 86 ? 49.735 7.665 -48.036 1.00 71.06 86 GLU A N 1
ATOM 642 C CA . GLU A 1 86 ? 49.632 7.764 -46.564 1.00 71.06 86 GLU A CA 1
ATOM 643 C C . GLU A 1 86 ? 48.550 8.748 -46.063 1.00 71.06 86 GLU A C 1
ATOM 645 O O . GLU A 1 86 ? 48.080 8.628 -44.935 1.00 71.06 86 GLU A O 1
ATOM 650 N N . ASN A 1 87 ? 48.115 9.679 -46.921 1.00 68.56 87 ASN A N 1
ATOM 651 C CA . ASN A 1 87 ? 47.102 10.702 -46.640 1.00 68.56 87 ASN A CA 1
ATOM 652 C C . ASN A 1 87 ? 45.867 10.598 -47.559 1.00 68.56 87 ASN A C 1
ATOM 654 O O . ASN A 1 87 ? 45.197 11.603 -47.818 1.00 68.56 87 ASN A O 1
ATOM 658 N N . ALA A 1 88 ? 45.592 9.413 -48.110 1.00 72.00 88 ALA A N 1
ATOM 659 C CA . ALA A 1 88 ? 44.417 9.166 -48.939 1.00 72.00 88 ALA A CA 1
ATOM 660 C C . ALA A 1 88 ? 43.353 8.351 -48.189 1.00 72.00 88 ALA A C 1
ATOM 662 O O . ALA A 1 88 ? 43.676 7.418 -47.457 1.00 72.00 88 ALA A O 1
ATOM 663 N N . ILE A 1 89 ? 42.078 8.680 -48.405 1.00 78.00 89 ILE A N 1
ATOM 664 C CA . ILE A 1 89 ? 40.935 7.883 -47.936 1.00 78.00 89 ILE A CA 1
ATOM 665 C C . ILE A 1 89 ? 40.221 7.240 -49.120 1.00 78.00 89 ILE A C 1
ATOM 667 O O . ILE A 1 89 ? 40.107 7.842 -50.189 1.00 78.00 89 ILE A O 1
ATOM 671 N N . LEU A 1 90 ? 39.732 6.015 -48.929 1.00 78.00 90 LEU A N 1
ATOM 672 C CA . LEU A 1 90 ? 38.901 5.341 -49.919 1.00 78.00 90 LEU A CA 1
ATOM 673 C C . LEU A 1 90 ? 37.478 5.904 -49.845 1.00 78.00 90 LEU A C 1
ATOM 675 O O . LEU A 1 90 ? 36.823 5.828 -48.807 1.00 78.00 90 LEU A O 1
ATOM 679 N N . SER A 1 91 ? 37.004 6.467 -50.951 1.00 74.81 91 SER A N 1
ATOM 680 C CA . SER A 1 91 ? 35.638 6.969 -51.111 1.00 74.81 91 SER A CA 1
ATOM 681 C C . SER A 1 91 ? 34.953 6.270 -52.288 1.00 74.81 91 SER A C 1
ATOM 683 O O . SER A 1 91 ? 35.610 5.585 -53.071 1.00 74.81 91 SER A O 1
ATOM 685 N N . GLY A 1 92 ? 33.647 6.484 -52.476 1.00 69.44 92 GLY A N 1
ATOM 686 C CA . GLY A 1 92 ? 32.921 5.964 -53.646 1.00 69.44 92 GLY A CA 1
ATOM 687 C C . GLY A 1 92 ? 33.472 6.428 -55.008 1.00 69.44 92 GLY A C 1
ATOM 688 O O . GLY A 1 92 ? 33.117 5.848 -56.026 1.00 69.44 92 GLY A O 1
ATOM 689 N N . ALA A 1 93 ? 34.353 7.436 -55.032 1.00 69.62 93 ALA A N 1
ATOM 690 C CA . ALA A 1 93 ? 35.056 7.919 -56.224 1.00 69.62 93 ALA A CA 1
ATOM 691 C C . ALA A 1 93 ? 36.517 7.417 -56.337 1.00 69.62 93 ALA A C 1
ATOM 693 O O . ALA A 1 93 ? 37.258 7.859 -57.216 1.00 69.62 93 ALA A O 1
ATOM 694 N N . GLY A 1 94 ? 36.949 6.520 -55.444 1.00 81.06 94 GLY A N 1
ATOM 695 C CA . GLY A 1 94 ? 38.312 5.994 -55.368 1.00 81.06 94 GLY A CA 1
ATOM 696 C C . GLY A 1 94 ? 39.163 6.617 -54.254 1.00 81.06 94 GLY A C 1
ATOM 697 O O . GLY A 1 94 ? 38.627 7.152 -53.277 1.00 81.06 94 GLY A O 1
ATOM 698 N N . TRP A 1 95 ? 40.489 6.517 -54.377 1.00 80.62 95 TRP A N 1
ATOM 699 C CA . TRP A 1 95 ? 41.455 7.047 -53.408 1.00 80.62 95 TRP A CA 1
ATOM 700 C C . TRP A 1 95 ? 41.547 8.574 -53.509 1.00 80.62 95 TRP A C 1
ATOM 702 O O . TRP A 1 95 ? 42.059 9.121 -54.485 1.00 80.62 95 TRP A O 1
ATOM 712 N N . VAL A 1 96 ? 41.060 9.279 -52.485 1.00 76.81 96 VAL A N 1
ATOM 713 C CA . VAL A 1 96 ? 41.032 10.748 -52.436 1.00 76.81 96 VAL A CA 1
ATOM 714 C C . VAL A 1 96 ? 42.113 11.256 -51.491 1.00 76.81 96 VAL A C 1
ATOM 716 O O . VAL A 1 96 ? 42.086 10.967 -50.295 1.00 76.81 96 VAL A O 1
ATOM 719 N N . LYS A 1 97 ? 43.055 12.045 -52.023 1.00 73.50 97 LYS A N 1
ATOM 720 C CA . LYS A 1 97 ? 44.114 12.709 -51.249 1.00 73.50 97 LYS A CA 1
ATOM 721 C C . LYS A 1 97 ? 43.525 13.861 -50.440 1.00 73.50 97 LYS A C 1
ATOM 723 O O . LYS A 1 97 ? 42.981 14.802 -51.016 1.00 73.50 97 LYS A O 1
ATOM 728 N N . ILE A 1 98 ? 43.676 13.819 -49.121 1.00 67.38 98 ILE A N 1
ATOM 729 C CA . ILE A 1 98 ? 43.233 14.915 -48.259 1.00 67.38 98 ILE A CA 1
ATOM 730 C C . ILE A 1 98 ? 44.354 15.962 -48.172 1.00 67.38 98 ILE A C 1
ATOM 732 O O . ILE A 1 98 ? 45.522 15.622 -47.979 1.00 67.38 98 ILE A O 1
ATOM 736 N N . SER A 1 99 ? 44.027 17.242 -48.375 1.00 61.03 99 SER A N 1
ATOM 737 C CA . SER A 1 99 ? 45.014 18.326 -48.324 1.00 61.03 99 SER A CA 1
ATOM 738 C C . SER A 1 99 ? 45.455 18.612 -46.882 1.00 61.03 99 SER A C 1
ATOM 740 O O . SER A 1 99 ? 44.647 18.663 -45.957 1.00 61.03 99 SER A O 1
ATOM 742 N N . THR A 1 100 ? 46.754 18.844 -46.686 1.00 57.12 100 THR A N 1
ATOM 743 C CA . THR A 1 100 ? 47.396 19.062 -45.374 1.00 57.12 100 THR A CA 1
ATOM 744 C C . THR A 1 100 ? 47.090 20.420 -44.728 1.00 57.12 100 THR A C 1
ATOM 746 O O . THR A 1 100 ? 47.554 20.685 -43.625 1.00 57.12 100 THR A O 1
ATOM 749 N N . LEU A 1 101 ? 46.331 21.297 -45.393 1.00 52.59 101 LEU A N 1
ATOM 750 C CA . LEU A 1 101 ? 46.152 22.705 -45.002 1.00 52.59 101 LEU A CA 1
ATOM 751 C C . LEU A 1 101 ? 44.722 23.079 -44.576 1.00 52.59 101 LEU A C 1
ATOM 753 O O . LEU A 1 101 ? 44.465 24.251 -44.317 1.00 52.59 101 LEU A O 1
ATOM 757 N N . GLY A 1 102 ? 43.788 22.126 -44.505 1.00 49.41 102 GLY A N 1
ATOM 758 C CA . GLY A 1 102 ? 42.363 22.447 -44.311 1.00 49.41 102 GLY A CA 1
ATOM 759 C C . GLY A 1 102 ? 41.585 21.570 -43.338 1.00 49.41 102 GLY A C 1
ATOM 760 O O . GLY A 1 102 ? 40.402 21.817 -43.127 1.00 49.41 102 GLY A O 1
ATOM 761 N N . ILE A 1 103 ? 42.215 20.575 -42.727 1.00 43.28 103 ILE A N 1
ATOM 762 C CA . ILE A 1 103 ? 41.583 19.737 -41.712 1.00 43.28 103 ILE A CA 1
ATOM 763 C C . ILE A 1 103 ? 42.382 19.878 -40.428 1.00 43.28 103 ILE A C 1
ATOM 765 O O . ILE A 1 103 ? 43.504 19.389 -40.320 1.00 43.28 103 ILE A O 1
ATOM 769 N N . GLY A 1 104 ? 41.792 20.579 -39.456 1.00 50.16 104 GLY A N 1
ATOM 770 C CA . GLY A 1 104 ? 42.172 20.406 -38.060 1.00 50.16 104 GLY A CA 1
ATOM 771 C C . GLY A 1 104 ? 42.164 18.917 -37.721 1.00 50.16 104 GLY A C 1
ATOM 772 O O . GLY A 1 104 ? 41.452 18.152 -38.370 1.00 50.16 104 GLY A O 1
ATOM 773 N N . ASP A 1 105 ? 42.995 18.539 -36.754 1.00 48.34 105 ASP A N 1
ATOM 774 C CA . ASP A 1 105 ? 43.327 17.178 -36.320 1.00 48.34 105 ASP A CA 1
ATOM 775 C C . ASP A 1 105 ? 42.105 16.336 -35.898 1.00 48.34 105 ASP A C 1
ATOM 777 O O . ASP A 1 105 ? 41.909 15.981 -34.743 1.00 48.34 105 ASP A O 1
ATOM 781 N N . MET A 1 106 ? 41.237 16.032 -36.857 1.00 51.50 106 MET A N 1
ATOM 782 C CA . MET A 1 106 ? 40.096 15.144 -36.731 1.00 51.50 106 MET A CA 1
ATOM 783 C C . MET A 1 106 ? 40.454 13.827 -37.407 1.00 51.50 106 MET A C 1
ATOM 785 O O . MET A 1 106 ? 39.733 13.319 -38.267 1.00 51.50 106 MET A O 1
ATOM 789 N N . LYS A 1 107 ? 41.586 13.235 -37.006 1.00 50.53 107 LYS A N 1
ATOM 790 C CA . LYS A 1 107 ? 41.667 11.778 -37.041 1.00 50.53 107 LYS A CA 1
ATOM 791 C C . LYS A 1 107 ? 40.612 11.286 -36.052 1.00 50.53 107 LYS A C 1
ATOM 793 O O . LYS A 1 107 ? 40.783 11.386 -34.844 1.00 50.53 107 LYS A O 1
ATOM 798 N N . VAL A 1 108 ? 39.516 10.761 -36.593 1.00 47.28 108 VAL A N 1
ATOM 799 C CA . VAL A 1 108 ? 38.315 10.228 -35.916 1.00 47.28 108 VAL A CA 1
ATOM 800 C C . VAL A 1 108 ? 38.610 9.240 -34.763 1.00 47.28 108 VAL A C 1
ATOM 802 O O . VAL A 1 108 ? 37.715 8.899 -34.002 1.00 47.28 108 VAL A O 1
ATOM 805 N N . ALA A 1 109 ? 39.858 8.808 -34.572 1.00 42.78 109 ALA A N 1
ATOM 806 C CA . ALA A 1 109 ? 40.245 7.881 -33.514 1.00 42.78 109 ALA A CA 1
ATOM 807 C C . ALA A 1 109 ? 40.447 8.512 -32.121 1.00 42.78 109 ALA A C 1
ATOM 809 O O . ALA A 1 109 ? 40.482 7.761 -31.149 1.00 42.78 109 ALA A O 1
ATOM 810 N N . THR A 1 110 ? 40.535 9.841 -31.980 1.00 46.41 110 THR A N 1
ATOM 811 C CA . THR A 1 110 ? 40.616 10.448 -30.637 1.00 46.41 110 THR A CA 1
ATOM 812 C C . THR A 1 110 ? 40.023 11.853 -30.591 1.00 46.41 110 THR A C 1
ATOM 814 O O . THR A 1 110 ? 40.683 12.824 -30.229 1.00 46.41 110 THR A O 1
ATOM 817 N N . TYR A 1 111 ? 38.738 11.983 -30.932 1.00 47.12 111 TYR A N 1
ATOM 818 C CA . TYR A 1 111 ? 37.968 13.097 -30.382 1.00 47.12 111 TYR A CA 1
ATOM 819 C C . TYR A 1 111 ? 37.797 12.832 -28.880 1.00 47.12 111 TYR A C 1
ATOM 821 O O . TYR A 1 111 ? 36.872 12.141 -28.463 1.00 47.12 111 TYR A O 1
ATOM 829 N N . ASP A 1 112 ? 38.765 13.300 -28.093 1.00 48.34 112 ASP A N 1
ATOM 830 C CA . ASP A 1 112 ? 38.721 13.308 -26.634 1.00 48.34 112 ASP A CA 1
ATOM 831 C C . ASP A 1 112 ? 38.206 14.686 -26.179 1.00 48.34 112 ASP A C 1
ATOM 833 O O . ASP A 1 112 ? 38.985 15.651 -26.117 1.00 48.34 112 ASP A O 1
ATOM 837 N N . PRO A 1 113 ? 36.897 14.825 -25.904 1.00 56.06 113 PRO A N 1
ATOM 838 C CA . PRO A 1 113 ? 36.317 16.102 -25.500 1.00 56.06 113 PRO A CA 1
ATOM 839 C C . PRO A 1 113 ? 36.932 16.645 -24.200 1.00 56.06 113 PRO A C 1
ATOM 841 O O . PRO A 1 113 ? 36.907 17.858 -23.983 1.00 56.06 113 PRO A O 1
ATOM 844 N N . ASP A 1 114 ? 37.566 15.799 -23.378 1.00 56.12 114 ASP A N 1
ATOM 845 C CA . ASP A 1 114 ? 38.196 16.220 -22.126 1.00 56.12 114 ASP A CA 1
ATOM 846 C C . ASP A 1 114 ? 39.579 16.870 -22.334 1.00 56.12 114 ASP A C 1
ATOM 848 O O . ASP A 1 114 ? 40.055 17.608 -21.460 1.00 56.12 114 ASP A O 1
ATOM 852 N N . ASN A 1 115 ? 40.218 16.673 -23.497 1.00 55.78 115 ASN A N 1
ATOM 853 C CA . ASN A 1 115 ? 41.585 17.148 -23.760 1.00 55.78 115 ASN A CA 1
ATOM 854 C C . ASN A 1 115 ? 41.666 18.325 -24.754 1.00 55.78 115 ASN A C 1
ATOM 856 O O . ASN A 1 115 ? 42.612 19.114 -24.704 1.00 55.78 115 ASN A O 1
ATOM 860 N N . VAL A 1 116 ? 40.658 18.515 -25.615 1.00 54.53 116 VAL A N 1
ATOM 861 C CA . VAL A 1 116 ? 40.622 19.619 -26.605 1.00 54.53 116 VAL A CA 1
ATOM 862 C C . VAL A 1 116 ? 40.050 20.922 -26.020 1.00 54.53 116 VAL A C 1
ATOM 864 O O . VAL A 1 116 ? 40.360 22.018 -26.502 1.00 54.53 116 VAL A O 1
ATOM 867 N N . GLY A 1 117 ? 39.291 20.833 -24.921 1.00 52.22 117 GLY A N 1
ATOM 868 C CA . GLY A 1 117 ? 38.556 21.955 -24.322 1.00 52.22 117 GLY A CA 1
ATOM 869 C C . GLY A 1 117 ? 39.403 23.142 -23.844 1.00 52.22 117 GLY A C 1
ATOM 870 O O . GLY A 1 117 ? 38.857 24.202 -23.554 1.00 52.22 117 GLY A O 1
ATOM 871 N N . LYS A 1 118 ? 40.736 23.013 -23.783 1.00 52.28 118 LYS A N 1
ATOM 872 C CA . LYS A 1 118 ? 41.624 24.116 -23.376 1.00 52.28 118 LYS A CA 1
ATOM 873 C C . LYS A 1 118 ? 42.260 24.890 -24.522 1.00 52.28 118 LYS A C 1
ATOM 875 O O . LYS A 1 118 ? 42.723 25.993 -24.267 1.00 52.28 118 LYS A O 1
ATOM 880 N N . ASN A 1 119 ? 42.326 24.347 -25.740 1.00 51.88 119 ASN A N 1
ATOM 881 C CA . ASN A 1 119 ? 43.179 24.932 -26.784 1.00 51.88 119 ASN A CA 1
ATOM 882 C C . ASN A 1 119 ? 42.409 25.400 -28.025 1.00 51.88 119 ASN A C 1
ATOM 884 O O . ASN A 1 119 ? 42.716 26.468 -28.550 1.00 51.88 119 ASN A O 1
ATOM 888 N N . ALA A 1 120 ? 41.384 24.664 -28.469 1.00 53.19 120 ALA A N 1
ATOM 889 C CA . ALA A 1 120 ? 40.676 24.989 -29.714 1.00 53.19 120 ALA A CA 1
ATOM 890 C C . ALA A 1 120 ? 39.777 26.238 -29.613 1.00 53.19 120 ALA A C 1
ATOM 892 O O . ALA A 1 120 ? 39.553 26.910 -30.615 1.00 53.19 120 ALA A O 1
ATOM 893 N N . PHE A 1 121 ? 39.314 26.576 -28.404 1.00 56.00 121 PHE A N 1
ATOM 894 C CA . PHE A 1 121 ? 38.466 27.746 -28.131 1.00 56.00 121 PHE A CA 1
ATOM 895 C C . PHE A 1 121 ? 39.091 28.729 -27.131 1.00 56.00 121 PHE A C 1
ATOM 897 O O . PHE A 1 121 ? 38.403 29.603 -26.605 1.00 56.00 121 PHE A O 1
ATOM 904 N N . SER A 1 122 ? 40.392 28.607 -26.842 1.00 58.22 122 SER A N 1
ATOM 905 C CA . SER A 1 122 ? 41.068 29.604 -26.008 1.00 58.22 122 SER A CA 1
ATOM 906 C C . SER A 1 122 ? 41.146 30.930 -26.758 1.00 58.22 122 SER A C 1
ATOM 908 O O . SER A 1 122 ? 41.738 31.003 -27.836 1.00 58.22 122 SER A O 1
ATOM 910 N N . MET A 1 123 ? 40.602 31.994 -26.163 1.00 56.00 123 MET A N 1
ATOM 911 C CA . MET A 1 123 ? 40.746 33.354 -26.691 1.00 56.00 123 MET A CA 1
ATOM 912 C C . MET A 1 123 ? 42.216 33.777 -26.816 1.00 56.00 123 MET A C 1
ATOM 914 O O . MET A 1 123 ? 42.534 34.602 -27.664 1.00 56.00 123 MET A O 1
ATOM 918 N N . GLU A 1 124 ? 43.124 33.190 -26.027 1.00 53.03 124 GLU A N 1
ATOM 919 C CA . GLU A 1 124 ? 44.566 33.470 -26.110 1.00 53.03 124 GLU A CA 1
ATOM 920 C C . GLU A 1 124 ? 45.192 32.972 -27.425 1.00 53.03 124 GLU A C 1
ATOM 922 O O . GLU A 1 124 ? 46.205 33.510 -27.866 1.00 53.03 124 GLU A O 1
ATOM 927 N N . ASN A 1 125 ? 44.556 32.004 -28.094 1.00 56.62 125 ASN A N 1
ATOM 928 C CA . ASN A 1 125 ? 44.978 31.502 -29.402 1.00 56.62 125 ASN A CA 1
ATOM 929 C C . ASN A 1 125 ? 44.304 32.243 -30.573 1.00 56.62 125 ASN A C 1
ATOM 931 O O . ASN A 1 125 ? 44.618 31.975 -31.735 1.00 56.62 125 ASN A O 1
ATOM 935 N N . MET A 1 126 ? 43.387 33.180 -30.300 1.00 62.22 126 MET A N 1
ATOM 936 C CA . MET A 1 126 ? 42.755 34.007 -31.330 1.00 62.22 126 MET A CA 1
ATOM 937 C C . MET A 1 126 ? 43.681 35.169 -31.706 1.00 62.22 126 MET A C 1
ATOM 939 O O . MET A 1 126 ? 43.634 36.251 -31.125 1.00 62.22 126 MET A O 1
ATOM 943 N N . CYS A 1 127 ? 44.534 34.949 -32.704 1.00 56.81 127 CYS A N 1
ATOM 944 C CA . CYS A 1 127 ? 45.374 36.001 -33.267 1.00 56.81 127 CYS A CA 1
ATOM 945 C C . CYS A 1 127 ? 44.595 36.781 -34.342 1.00 56.81 127 CYS A C 1
ATOM 947 O O . CYS A 1 127 ? 44.126 36.199 -35.323 1.00 56.81 127 CYS A O 1
ATOM 949 N N . GLU A 1 128 ? 44.440 38.097 -34.171 1.00 67.31 128 GLU A N 1
ATOM 950 C CA . GLU A 1 128 ? 43.805 38.948 -35.183 1.00 67.31 128 GLU A CA 1
ATOM 951 C C . GLU A 1 128 ? 44.682 39.055 -36.436 1.00 67.31 128 GLU A C 1
ATOM 953 O O . GLU A 1 128 ? 45.811 39.547 -36.393 1.00 67.31 128 GLU A O 1
ATOM 958 N N . GLY A 1 129 ? 44.140 38.636 -37.578 1.00 57.81 129 GLY A N 1
ATOM 959 C CA . GLY A 1 129 ? 44.801 38.791 -38.869 1.00 57.81 129 GLY A CA 1
ATOM 960 C C . GLY A 1 129 ? 44.688 40.224 -39.411 1.00 57.81 129 GLY A C 1
ATOM 961 O O . GLY A 1 129 ? 43.814 40.988 -38.994 1.00 57.81 129 GLY A O 1
ATOM 962 N N . PRO A 1 130 ? 45.506 40.606 -40.410 1.00 56.72 130 PRO A N 1
ATOM 963 C CA . PRO A 1 130 ? 45.480 41.949 -41.000 1.00 56.72 130 PRO A CA 1
ATOM 964 C C . PRO A 1 130 ? 44.112 42.344 -41.585 1.00 56.72 130 PRO A C 1
ATOM 966 O O . PRO A 1 130 ? 43.798 43.531 -41.629 1.00 56.72 130 PRO A O 1
ATOM 969 N N . THR A 1 131 ? 43.287 41.369 -41.980 1.00 51.59 131 THR A N 1
ATOM 970 C CA . THR A 1 131 ? 41.953 41.572 -42.575 1.00 51.59 131 THR A CA 1
ATOM 971 C C . THR A 1 131 ? 40.793 41.099 -41.697 1.00 51.59 131 THR A C 1
ATOM 973 O O . THR A 1 131 ? 39.641 41.381 -42.013 1.00 51.59 131 THR A O 1
ATOM 976 N N . LYS A 1 132 ? 41.071 40.387 -40.599 1.00 59.25 132 LYS A N 1
ATOM 977 C CA . LYS A 1 132 ? 40.062 39.859 -39.672 1.00 59.25 132 LYS A CA 1
ATOM 978 C C . LYS A 1 132 ? 40.441 40.262 -38.255 1.00 59.25 132 LYS A C 1
ATOM 980 O O . LYS A 1 132 ? 41.121 39.522 -37.545 1.00 59.25 132 LYS A O 1
ATOM 985 N N . LYS A 1 133 ? 40.032 41.477 -37.897 1.00 68.31 133 LYS A N 1
ATOM 986 C CA . LYS A 1 133 ? 40.204 42.055 -36.563 1.00 68.31 133 LYS A CA 1
ATOM 987 C C . LYS A 1 133 ? 38.884 41.987 -35.807 1.00 68.31 133 LYS A C 1
ATOM 989 O O . LYS A 1 133 ? 37.835 42.156 -36.421 1.00 68.31 133 LYS A O 1
ATOM 994 N N . ILE A 1 134 ? 38.941 41.755 -34.498 1.00 71.12 134 ILE A N 1
ATOM 995 C CA . ILE A 1 134 ? 37.757 41.722 -33.628 1.00 71.12 134 ILE A CA 1
ATOM 996 C C . ILE A 1 134 ? 37.213 43.143 -33.450 1.00 71.12 134 ILE A C 1
ATOM 998 O O . ILE A 1 134 ? 36.009 43.331 -33.335 1.00 71.12 134 ILE A O 1
ATOM 1002 N N . LEU A 1 135 ? 38.094 44.148 -33.491 1.00 70.50 135 LEU A N 1
ATOM 1003 C CA . LEU A 1 135 ? 37.724 45.561 -33.529 1.00 70.50 135 LEU A CA 1
ATOM 1004 C C . LEU A 1 135 ? 38.494 46.288 -34.626 1.00 70.50 135 LEU A C 1
ATOM 1006 O O . LEU A 1 135 ? 39.719 46.149 -34.744 1.00 70.50 135 LEU A O 1
ATOM 1010 N N . THR A 1 136 ? 37.790 47.122 -35.385 1.00 72.19 136 THR A N 1
ATOM 1011 C CA . THR A 1 136 ? 38.404 48.027 -36.358 1.00 72.19 136 THR A CA 1
ATOM 1012 C C . THR A 1 136 ? 39.260 49.089 -35.656 1.00 72.19 136 THR A C 1
ATOM 1014 O O . THR A 1 136 ? 39.110 49.382 -34.465 1.00 72.19 136 THR A O 1
ATOM 1017 N N . THR A 1 137 ? 40.185 49.703 -36.397 1.00 70.50 137 THR A N 1
ATOM 1018 C CA . THR A 1 137 ? 41.051 50.773 -35.871 1.00 70.50 137 THR A CA 1
ATOM 1019 C C . THR A 1 137 ? 40.240 51.977 -35.368 1.00 70.50 137 THR A C 1
ATOM 1021 O O . THR A 1 137 ? 40.621 52.619 -34.385 1.00 70.50 137 THR A O 1
ATOM 1024 N N . GLU A 1 138 ? 39.098 52.262 -35.997 1.00 69.50 138 GLU A N 1
ATOM 1025 C CA . GLU A 1 138 ? 38.190 53.340 -35.593 1.00 69.50 138 GLU A CA 1
ATOM 1026 C C . GLU A 1 138 ? 37.445 53.011 -34.295 1.00 69.50 138 GLU A C 1
ATOM 1028 O O . GLU A 1 138 ? 37.363 53.860 -33.407 1.00 69.50 138 GLU A O 1
ATOM 1033 N N . GLU A 1 139 ? 36.970 51.777 -34.123 1.00 70.50 139 GLU A N 1
ATOM 1034 C CA . GLU A 1 139 ? 36.327 51.328 -32.878 1.00 70.50 139 GLU A CA 1
ATOM 1035 C C . GLU A 1 139 ? 37.309 51.332 -31.700 1.00 70.50 139 GLU A C 1
ATOM 1037 O O . GLU A 1 139 ? 36.988 51.843 -30.624 1.00 70.50 139 GLU A O 1
ATOM 1042 N N . ARG A 1 140 ? 38.552 50.875 -31.912 1.00 74.12 140 ARG A N 1
ATOM 1043 C CA . ARG A 1 140 ? 39.612 50.949 -30.888 1.00 74.12 140 ARG A CA 1
ATOM 1044 C C . ARG A 1 140 ? 39.943 52.396 -30.504 1.00 74.12 140 ARG A C 1
ATOM 1046 O O . ARG A 1 140 ? 40.210 52.677 -29.336 1.00 74.12 140 ARG A O 1
ATOM 1053 N N . SER A 1 141 ? 39.889 53.325 -31.460 1.00 65.94 141 SER A N 1
ATOM 1054 C CA . SER A 1 141 ? 40.113 54.756 -31.209 1.00 65.94 141 SER A CA 1
ATOM 1055 C C . SER A 1 141 ? 38.982 55.401 -30.405 1.00 65.94 141 SER A C 1
ATOM 1057 O O . SER A 1 141 ? 39.252 56.272 -29.584 1.00 65.94 141 SER A O 1
ATOM 1059 N N . LYS A 1 142 ? 37.732 54.947 -30.571 1.00 64.94 142 LYS A N 1
ATOM 1060 C CA . LYS A 1 142 ? 36.579 55.404 -29.772 1.00 64.94 142 LYS A CA 1
ATOM 1061 C C . LYS A 1 142 ? 36.632 54.890 -28.331 1.00 64.94 142 LYS A C 1
ATOM 1063 O O . LYS A 1 142 ? 36.340 55.642 -27.410 1.00 64.94 142 LYS A O 1
ATOM 1068 N N . LEU A 1 143 ? 37.090 53.655 -28.117 1.00 63.41 143 LEU A N 1
ATOM 1069 C CA . LEU A 1 143 ? 37.267 53.090 -26.772 1.00 63.41 143 LEU A CA 1
ATOM 1070 C C . LEU A 1 143 ? 38.465 53.681 -26.014 1.00 63.41 143 LEU A C 1
ATOM 1072 O O . LEU A 1 143 ? 38.480 53.672 -24.786 1.00 63.41 143 LEU A O 1
ATOM 1076 N N . ARG A 1 144 ? 39.449 54.259 -26.717 1.00 58.50 144 ARG A N 1
ATOM 1077 C CA . ARG A 1 144 ? 40.566 54.990 -26.091 1.00 58.50 144 ARG A CA 1
ATOM 1078 C C . ARG A 1 144 ? 40.110 56.170 -25.220 1.00 58.50 144 ARG A C 1
ATOM 1080 O O . ARG A 1 144 ? 40.799 56.485 -24.254 1.00 58.50 144 ARG A O 1
ATOM 1087 N N . TRP A 1 145 ? 38.942 56.754 -25.501 1.00 52.56 145 TRP A N 1
ATOM 1088 C CA . TRP A 1 145 ? 38.325 57.819 -24.694 1.00 52.56 145 TRP A CA 1
ATOM 1089 C C . TRP A 1 145 ? 37.848 57.346 -23.312 1.00 52.56 145 TRP A C 1
ATOM 1091 O O . TRP A 1 145 ? 37.581 58.171 -22.447 1.00 52.56 145 TRP A O 1
ATOM 1101 N N . LEU A 1 146 ? 37.763 56.029 -23.094 1.00 51.62 146 LEU A N 1
ATOM 1102 C CA . LEU A 1 146 ? 37.419 55.413 -21.809 1.00 51.62 146 LEU A CA 1
ATOM 1103 C C . LEU A 1 146 ? 38.659 54.952 -21.027 1.00 51.62 146 LEU A C 1
ATOM 1105 O O . LEU A 1 146 ? 38.523 54.364 -19.955 1.00 51.62 146 LEU A O 1
ATOM 1109 N N . SER A 1 147 ? 39.875 55.173 -21.548 1.00 50.00 147 SER A N 1
ATOM 1110 C CA . SER A 1 147 ? 41.087 54.745 -20.850 1.00 50.00 147 SER A CA 1
ATOM 1111 C C . SER A 1 147 ? 41.380 55.660 -19.643 1.00 50.00 147 SER A C 1
ATOM 1113 O O . SER A 1 147 ? 41.333 56.884 -19.788 1.00 50.00 147 SER A O 1
ATOM 1115 N N . PRO A 1 148 ? 41.730 55.112 -18.462 1.00 49.91 148 PRO A N 1
ATOM 1116 C CA . PRO A 1 148 ? 41.946 55.905 -17.244 1.00 49.91 148 PRO A CA 1
ATOM 1117 C C . PRO A 1 148 ? 43.124 56.890 -17.313 1.00 49.91 148 PRO A C 1
ATOM 1119 O O . PRO A 1 148 ? 43.262 57.744 -16.443 1.00 49.91 148 PRO A O 1
ATOM 1122 N N . SER A 1 149 ? 44.007 56.761 -18.309 1.00 50.78 149 SER A N 1
ATOM 1123 C CA . SER A 1 149 ? 45.271 57.500 -18.393 1.00 50.78 149 SER A CA 1
ATOM 1124 C C . SER A 1 149 ? 45.195 58.820 -19.170 1.00 50.78 149 SER A C 1
ATOM 1126 O O . SER A 1 149 ? 46.224 59.473 -19.335 1.00 50.78 149 SER A O 1
ATOM 1128 N N . GLN A 1 150 ? 44.006 59.263 -19.597 1.00 52.72 150 GLN A N 1
ATOM 1129 C CA . GLN A 1 150 ? 43.795 60.634 -20.081 1.00 52.72 150 GLN A CA 1
ATOM 1130 C C . GLN A 1 150 ? 42.474 61.232 -19.570 1.00 52.72 150 GLN A C 1
ATOM 1132 O O . GLN A 1 150 ? 41.476 61.227 -20.290 1.00 52.72 150 GLN A O 1
ATOM 1137 N N . PRO A 1 151 ? 42.439 61.816 -18.361 1.00 46.91 151 PRO A N 1
ATOM 1138 C CA . PRO A 1 151 ? 41.363 62.713 -17.986 1.00 46.91 151 PRO A CA 1
ATOM 1139 C C . PRO A 1 151 ? 41.703 64.115 -18.506 1.00 46.91 151 PRO A C 1
ATOM 1141 O O . PRO A 1 151 ? 42.621 64.760 -18.008 1.00 46.91 151 PRO A O 1
ATOM 1144 N N . THR A 1 152 ? 40.952 64.632 -19.477 1.00 43.41 152 THR A N 1
ATOM 1145 C CA . THR A 1 152 ? 40.797 66.091 -19.589 1.00 43.41 152 THR A CA 1
ATOM 1146 C C . THR A 1 152 ? 39.375 66.447 -19.193 1.00 43.41 152 THR A C 1
ATOM 1148 O O . THR A 1 152 ? 38.438 66.442 -19.982 1.00 43.41 152 THR A O 1
ATOM 1151 N N . ILE A 1 153 ? 39.240 66.760 -17.906 1.00 47.09 153 ILE A N 1
ATOM 1152 C CA . ILE A 1 153 ? 38.063 67.324 -17.231 1.00 47.09 153 ILE A CA 1
ATOM 1153 C C . ILE A 1 153 ? 37.769 68.776 -17.699 1.00 47.09 153 ILE A C 1
ATOM 1155 O O . ILE A 1 153 ? 37.081 69.531 -17.030 1.00 47.09 153 ILE A O 1
ATOM 1159 N N . GLU A 1 154 ? 38.225 69.215 -18.874 1.00 46.47 154 GLU A N 1
ATOM 1160 C CA . GLU A 1 154 ? 38.170 70.642 -19.247 1.00 46.47 154 GLU A CA 1
ATOM 1161 C C . GLU A 1 154 ? 36.975 71.072 -20.108 1.00 46.47 154 GLU A C 1
ATOM 1163 O O . GLU A 1 154 ? 36.892 72.233 -20.501 1.00 46.47 154 GLU A O 1
ATOM 1168 N N . LYS A 1 155 ? 35.988 70.209 -20.371 1.00 46.91 155 LYS A N 1
ATOM 1169 C CA . LYS A 1 155 ? 34.766 70.630 -21.088 1.00 46.91 155 LYS A CA 1
ATOM 1170 C C . LYS A 1 155 ? 33.478 70.217 -20.395 1.00 46.91 155 LYS A C 1
ATOM 1172 O O . LYS A 1 155 ? 32.562 69.683 -21.008 1.00 46.91 155 LYS A O 1
ATOM 1177 N N . TRP A 1 156 ? 33.380 70.530 -19.112 1.00 44.47 156 TRP A N 1
ATOM 1178 C CA . TRP A 1 156 ? 32.087 70.587 -18.445 1.00 44.47 156 TRP A CA 1
ATOM 1179 C C . TRP A 1 156 ? 31.448 71.954 -18.728 1.00 44.47 156 TRP A C 1
ATOM 1181 O O . TRP A 1 156 ? 31.778 72.954 -18.089 1.00 44.47 156 TRP A O 1
ATOM 1191 N N . HIS A 1 157 ? 30.556 72.031 -19.717 1.00 50.97 157 HIS A N 1
ATOM 1192 C CA . HIS A 1 157 ? 29.780 73.252 -19.939 1.00 50.97 157 HIS A CA 1
ATOM 1193 C C . HIS A 1 157 ? 28.730 73.417 -18.833 1.00 50.97 157 HIS A C 1
ATOM 1195 O O . HIS A 1 157 ? 27.939 72.515 -18.560 1.00 50.97 157 HIS A O 1
ATOM 1201 N N . LYS A 1 158 ? 28.7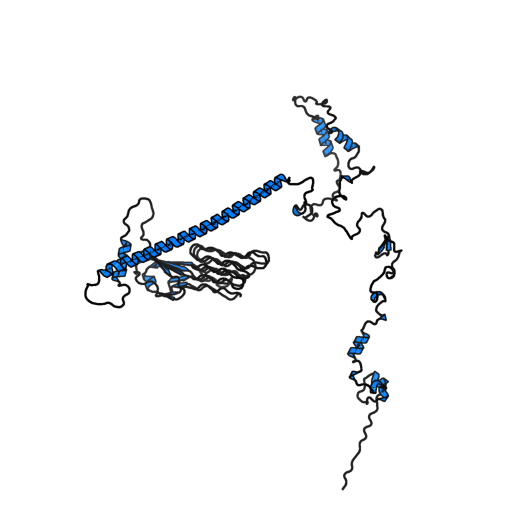33 74.590 -18.190 1.00 44.47 158 LYS A N 1
ATOM 1202 C CA . LYS A 1 158 ? 27.784 74.951 -17.135 1.00 44.47 158 LYS A CA 1
ATOM 1203 C C . LYS A 1 158 ? 26.414 75.219 -17.762 1.00 44.47 158 LYS A C 1
ATOM 1205 O O . LYS A 1 158 ? 26.241 76.217 -18.460 1.00 44.47 158 LYS A O 1
ATOM 1210 N N . GLY A 1 159 ? 25.455 74.326 -17.530 1.00 56.19 159 GLY A N 1
ATOM 1211 C CA . GLY A 1 159 ? 24.054 74.583 -17.857 1.00 56.19 159 GLY A CA 1
ATOM 1212 C C . GLY A 1 159 ? 23.473 75.698 -16.980 1.00 56.19 159 GLY A C 1
ATOM 1213 O O . GLY A 1 159 ? 23.962 75.958 -15.879 1.00 56.19 159 GLY A O 1
ATOM 1214 N N . ILE A 1 160 ? 22.406 76.341 -17.457 1.00 52.00 160 ILE A N 1
ATOM 1215 C CA . ILE A 1 160 ? 21.679 77.433 -16.772 1.00 52.00 160 ILE A CA 1
ATOM 1216 C C . ILE A 1 160 ? 21.116 77.034 -15.396 1.00 52.00 160 ILE A C 1
ATOM 1218 O O . ILE A 1 160 ? 20.835 77.899 -14.575 1.00 52.00 160 ILE A O 1
ATOM 1222 N N . GLU A 1 161 ? 21.012 75.735 -15.119 1.00 55.94 161 GLU A N 1
ATOM 1223 C CA . GLU A 1 161 ? 20.510 75.179 -13.856 1.00 55.94 161 GLU A CA 1
ATOM 1224 C C . GLU A 1 161 ? 21.624 74.855 -12.845 1.00 55.94 161 GLU A C 1
ATOM 1226 O O . GLU A 1 161 ? 21.363 74.311 -11.777 1.00 55.94 161 GLU A O 1
ATOM 1231 N N . GLY A 1 162 ? 22.889 75.159 -13.161 1.00 55.59 162 GLY A N 1
ATOM 1232 C CA . GLY A 1 162 ? 24.015 74.910 -12.254 1.00 55.59 162 GLY A CA 1
ATOM 1233 C C . GLY A 1 162 ? 24.405 73.434 -12.089 1.00 55.59 162 GLY A C 1
ATOM 1234 O O . GLY A 1 162 ? 25.314 73.142 -11.317 1.00 55.59 162 GLY A O 1
ATOM 1235 N N . VAL A 1 163 ? 23.780 72.519 -12.836 1.00 51.72 163 VAL A N 1
ATOM 1236 C CA . VAL A 1 163 ? 24.145 71.097 -12.891 1.00 51.72 163 VAL A CA 1
ATOM 1237 C C . VAL A 1 163 ? 25.137 70.861 -14.029 1.00 51.72 163 VAL A C 1
ATOM 1239 O O . VAL A 1 163 ? 24.953 71.320 -15.159 1.00 51.72 163 VAL A O 1
ATOM 1242 N N . TYR A 1 164 ? 26.217 70.154 -13.712 1.00 50.22 164 TYR A N 1
ATOM 1243 C CA . TYR A 1 164 ? 27.273 69.795 -14.644 1.00 50.22 164 TYR A CA 1
ATOM 1244 C C . TYR A 1 164 ? 26.912 68.486 -15.360 1.00 50.22 164 TYR A C 1
ATOM 1246 O O . TYR A 1 164 ? 26.772 67.449 -14.716 1.00 50.22 164 TYR A O 1
ATOM 1254 N N . TYR A 1 165 ? 26.766 68.530 -16.688 1.00 50.44 165 TYR A N 1
ATOM 1255 C CA . TYR A 1 165 ? 26.537 67.345 -17.521 1.00 50.44 165 TYR A CA 1
ATOM 1256 C C . TYR A 1 165 ? 27.808 67.004 -18.316 1.00 50.44 165 TYR A C 1
ATOM 1258 O O . TYR A 1 165 ? 28.442 67.920 -18.846 1.00 50.44 165 TYR A O 1
ATOM 1266 N N . PRO A 1 166 ? 28.180 65.716 -18.450 1.00 50.75 166 PRO A N 1
ATOM 1267 C CA . PRO A 1 166 ? 29.362 65.310 -19.214 1.00 50.75 166 PRO A CA 1
ATOM 1268 C C . PRO A 1 166 ? 29.205 65.487 -20.737 1.00 50.75 166 PRO A C 1
ATOM 1270 O O . PRO A 1 166 ? 30.189 65.405 -21.464 1.00 50.75 166 PRO A O 1
ATOM 1273 N N . ILE A 1 167 ? 27.986 65.733 -21.235 1.00 54.50 167 ILE A N 1
ATOM 1274 C CA . ILE A 1 167 ? 27.669 65.963 -22.654 1.00 54.50 167 ILE A CA 1
ATOM 1275 C C . ILE A 1 167 ? 26.487 66.945 -22.717 1.00 54.50 167 ILE A C 1
ATOM 1277 O O . ILE A 1 167 ? 25.589 66.859 -21.875 1.00 54.50 167 ILE A O 1
ATOM 1281 N N . SER A 1 168 ? 26.460 67.893 -23.665 1.00 55.19 168 SER A N 1
ATOM 1282 C CA . SER A 1 168 ? 25.344 68.848 -23.737 1.00 55.19 168 SER A CA 1
ATOM 1283 C C . SER A 1 168 ? 24.028 68.127 -24.092 1.00 55.19 168 SER A C 1
ATOM 1285 O O . SER A 1 168 ? 24.048 67.154 -24.851 1.00 55.19 168 SER A O 1
ATOM 1287 N N . PRO A 1 169 ? 22.859 68.591 -23.609 1.00 55.94 169 PRO A N 1
ATOM 1288 C CA . PRO A 1 169 ? 21.570 67.993 -23.970 1.00 55.94 169 PRO A CA 1
ATOM 1289 C C . PRO A 1 169 ? 21.311 67.951 -25.487 1.00 55.94 169 PRO A C 1
ATOM 1291 O O . PRO A 1 169 ? 20.620 67.055 -25.970 1.00 55.94 169 PRO A O 1
ATOM 1294 N N . ALA A 1 170 ? 21.895 68.882 -26.252 1.00 57.84 170 ALA A N 1
ATOM 1295 C CA . ALA A 1 170 ? 21.831 68.888 -27.712 1.00 57.84 170 ALA A CA 1
ATOM 1296 C C . ALA A 1 170 ? 22.665 67.751 -28.334 1.00 57.84 170 ALA A C 1
ATOM 1298 O O . ALA A 1 170 ? 22.200 67.074 -29.252 1.00 57.84 170 ALA A O 1
ATOM 1299 N N . ASP A 1 171 ? 23.849 67.476 -27.787 1.00 58.16 171 ASP A N 1
ATOM 1300 C CA . ASP A 1 171 ? 24.726 66.388 -28.238 1.00 58.16 171 ASP A CA 1
ATOM 1301 C C . ASP A 1 171 ? 24.183 65.009 -27.847 1.00 58.16 171 ASP A C 1
ATOM 1303 O O . ASP A 1 171 ? 24.287 64.054 -28.620 1.00 58.16 171 ASP A O 1
ATOM 1307 N N . LEU A 1 172 ? 23.519 64.904 -26.691 1.00 60.09 172 LEU A N 1
ATOM 1308 C CA . LEU A 1 172 ? 22.801 63.693 -26.294 1.00 60.09 172 LEU A CA 1
ATOM 1309 C C . LEU A 1 172 ? 21.644 63.405 -27.265 1.00 60.09 172 LEU A C 1
ATOM 1311 O O . LEU A 1 172 ? 21.468 62.271 -27.709 1.00 60.09 172 LEU A O 1
ATOM 1315 N N . LYS A 1 173 ? 20.903 64.443 -27.671 1.00 55.19 173 LYS A N 1
ATOM 1316 C CA . LYS A 1 173 ? 19.799 64.329 -28.634 1.00 55.19 173 LYS A CA 1
ATOM 1317 C C . LYS A 1 173 ? 20.283 63.947 -30.039 1.00 55.19 173 LYS A C 1
ATOM 1319 O O . LYS A 1 173 ? 19.638 63.132 -30.701 1.00 55.19 173 LYS A O 1
ATOM 1324 N N . ASN A 1 174 ? 21.436 64.462 -30.469 1.00 55.94 174 ASN A N 1
ATOM 1325 C CA . ASN A 1 174 ? 22.074 64.062 -31.727 1.00 55.94 174 ASN A CA 1
ATOM 1326 C C . ASN A 1 174 ? 22.624 62.630 -31.673 1.00 55.94 174 ASN A C 1
ATOM 1328 O O . ASN A 1 174 ? 22.462 61.886 -32.635 1.00 55.94 174 ASN A O 1
ATOM 1332 N N . THR A 1 175 ? 23.191 62.208 -30.541 1.00 55.59 175 THR A N 1
ATOM 1333 C CA . THR A 1 175 ? 23.686 60.834 -30.349 1.00 55.59 175 THR A CA 1
ATOM 1334 C C . THR A 1 175 ? 22.537 59.825 -30.377 1.00 55.59 175 THR A C 1
ATOM 1336 O O . THR A 1 175 ? 22.610 58.825 -31.086 1.00 55.59 175 THR A O 1
ATOM 1339 N N . ILE A 1 176 ? 21.430 60.117 -29.688 1.00 56.28 176 ILE A N 1
ATOM 1340 C CA . ILE A 1 176 ? 20.218 59.283 -29.712 1.00 56.28 176 ILE A CA 1
ATOM 1341 C C . ILE A 1 176 ? 19.622 59.233 -31.127 1.00 56.28 176 ILE A C 1
ATOM 1343 O O . ILE A 1 176 ? 19.262 58.159 -31.604 1.00 56.28 176 ILE A O 1
ATOM 1347 N N . SER A 1 177 ? 19.592 60.361 -31.845 1.00 52.12 177 SER A N 1
ATOM 1348 C CA . SER A 1 177 ? 19.120 60.400 -33.238 1.00 52.12 177 SER A CA 1
ATOM 1349 C C . SER A 1 177 ? 20.019 59.593 -34.186 1.00 52.12 177 SER A C 1
ATOM 1351 O O . SER A 1 177 ? 19.520 58.985 -35.129 1.00 52.12 177 SER A O 1
ATOM 1353 N N . TYR A 1 178 ? 21.326 59.515 -33.913 1.00 51.69 178 TYR A N 1
ATOM 1354 C CA . TYR A 1 178 ? 22.276 58.713 -34.689 1.00 51.69 178 TYR A CA 1
ATOM 1355 C C . TYR A 1 178 ? 22.082 57.200 -34.486 1.00 51.69 178 TYR A C 1
ATOM 1357 O O . TYR A 1 178 ? 22.228 56.440 -35.439 1.00 51.69 178 TYR A O 1
ATOM 1365 N N . PHE A 1 179 ? 21.687 56.760 -33.284 1.00 52.34 179 PHE A N 1
ATOM 1366 C CA . PHE A 1 179 ? 21.341 55.356 -33.001 1.00 52.34 179 PHE A CA 1
ATOM 1367 C C . PHE A 1 179 ? 19.967 54.936 -33.543 1.00 52.34 179 PHE A C 1
ATOM 1369 O O . PHE A 1 179 ? 19.752 53.757 -33.804 1.00 52.34 179 PHE A O 1
ATOM 1376 N N . VAL A 1 180 ? 19.042 55.882 -33.726 1.00 50.94 180 VAL A N 1
ATOM 1377 C CA . VAL A 1 180 ? 17.724 55.618 -34.332 1.00 50.94 180 VAL A CA 1
ATOM 1378 C C . VAL A 1 180 ? 17.794 55.648 -35.867 1.00 50.94 180 VAL A C 1
ATOM 1380 O O . VAL A 1 180 ? 17.047 54.933 -36.530 1.00 50.94 180 VAL A O 1
ATOM 1383 N N . ALA A 1 181 ? 18.704 56.442 -36.444 1.00 45.41 181 ALA A N 1
ATOM 1384 C CA . ALA A 1 181 ? 18.898 56.548 -37.892 1.00 45.41 181 ALA A CA 1
ATOM 1385 C C . ALA A 1 181 ? 19.936 55.565 -38.466 1.00 45.41 181 ALA A C 1
ATOM 1387 O O . ALA A 1 181 ? 19.981 55.371 -39.686 1.00 45.41 181 ALA A O 1
ATOM 1388 N N . SER A 1 182 ? 20.765 54.924 -37.634 1.00 45.69 182 SER A N 1
ATOM 1389 C CA . SER A 1 182 ? 21.614 53.828 -38.091 1.00 45.69 182 SER A CA 1
ATOM 1390 C C . SER A 1 182 ? 20.727 52.628 -38.423 1.00 45.69 182 SER A C 1
ATOM 1392 O O . SER A 1 182 ? 20.233 51.913 -37.553 1.00 45.69 182 SER A O 1
ATOM 1394 N N . LYS A 1 183 ? 20.500 52.421 -39.729 1.00 45.16 183 LYS A N 1
ATOM 1395 C CA . LYS A 1 183 ? 20.008 51.157 -40.294 1.00 45.16 183 LYS A CA 1
ATOM 1396 C C . LYS A 1 183 ? 20.605 50.017 -39.483 1.00 45.16 183 LYS A C 1
ATOM 1398 O O . LYS A 1 183 ? 21.830 49.937 -39.408 1.00 45.16 183 LYS A O 1
ATOM 1403 N N . SER A 1 184 ? 19.732 49.185 -38.909 1.00 43.09 184 SER A N 1
ATOM 1404 C CA . SER A 1 184 ? 20.056 47.880 -38.336 1.00 43.09 184 SER A CA 1
ATOM 1405 C C . SER A 1 184 ? 21.282 47.319 -39.052 1.00 43.09 184 SER A C 1
ATOM 1407 O O . SER A 1 184 ? 21.204 46.928 -40.220 1.00 43.09 184 SER A O 1
ATOM 1409 N N . PHE A 1 185 ? 22.437 47.371 -38.382 1.00 44.41 185 PHE A N 1
ATOM 1410 C CA . PHE A 1 185 ? 23.563 46.547 -38.774 1.00 44.41 185 PHE A CA 1
ATOM 1411 C C . PHE A 1 185 ? 23.025 45.137 -38.627 1.00 44.41 185 PHE A C 1
ATOM 1413 O O . PHE A 1 185 ? 22.792 44.675 -37.510 1.00 44.41 185 PHE A O 1
ATOM 1420 N N . GLY A 1 186 ? 22.684 44.533 -39.763 1.00 43.28 186 GLY A N 1
ATOM 1421 C CA . GLY A 1 186 ? 22.159 43.189 -39.832 1.00 43.28 186 GLY A CA 1
ATOM 1422 C C . GLY A 1 186 ? 23.171 42.256 -39.198 1.00 43.28 186 GLY A C 1
ATOM 1423 O O . GLY A 1 186 ? 24.081 41.777 -39.867 1.00 43.28 186 GLY A O 1
ATOM 1424 N N . MET A 1 187 ? 22.995 41.978 -37.908 1.00 40.28 187 MET A N 1
ATOM 1425 C CA . MET A 1 187 ? 23.410 40.704 -37.367 1.00 40.28 187 MET A CA 1
ATOM 1426 C C . MET A 1 187 ? 22.507 39.696 -38.057 1.00 40.28 187 MET A C 1
ATOM 1428 O O . MET A 1 187 ? 21.327 39.554 -37.739 1.00 40.28 187 MET A O 1
ATOM 1432 N N . SER A 1 188 ? 23.051 39.103 -39.115 1.00 43.47 188 SER A N 1
ATOM 1433 C CA . SER A 1 188 ? 22.485 37.964 -39.811 1.00 43.47 188 SER A CA 1
ATOM 1434 C C . SER A 1 188 ? 21.936 36.985 -38.780 1.00 43.47 188 SER A C 1
ATOM 1436 O O . SER A 1 188 ? 22.667 36.472 -37.933 1.00 43.47 188 SER A O 1
ATOM 1438 N N . LYS A 1 189 ? 20.626 36.764 -38.866 1.00 41.75 189 LYS A N 1
ATOM 1439 C CA . LYS A 1 189 ? 19.781 35.884 -38.055 1.00 41.75 189 LYS A CA 1
ATOM 1440 C C . LYS A 1 189 ? 20.115 34.393 -38.269 1.00 41.75 189 LYS A C 1
ATOM 1442 O O . LYS A 1 189 ? 19.215 33.582 -38.421 1.00 41.75 189 LYS A O 1
ATOM 1447 N N . SER A 1 190 ? 21.397 34.039 -38.380 1.00 45.19 190 SER A N 1
ATOM 1448 C CA . SER A 1 190 ? 21.850 32.726 -38.860 1.00 45.19 190 SER A CA 1
ATOM 1449 C C . SER A 1 190 ? 22.736 31.963 -37.877 1.00 45.19 190 SER A C 1
ATOM 1451 O O . SER A 1 190 ? 23.365 30.994 -38.283 1.00 45.19 190 SER A O 1
ATOM 1453 N N . ILE A 1 191 ? 22.833 32.392 -36.614 1.00 50.56 191 ILE A N 1
ATOM 1454 C CA . ILE A 1 191 ? 23.585 31.643 -35.585 1.00 50.56 191 ILE A CA 1
ATOM 1455 C C . ILE A 1 191 ? 22.757 31.407 -34.310 1.00 50.56 191 ILE A C 1
ATOM 1457 O O . ILE A 1 191 ? 23.094 30.529 -33.527 1.00 50.56 191 ILE A O 1
ATOM 1461 N N . TYR A 1 192 ? 21.650 32.129 -34.102 1.00 44.78 192 TYR A N 1
ATOM 1462 C CA . TYR A 1 192 ? 20.853 31.994 -32.883 1.00 44.78 192 TYR A CA 1
ATOM 1463 C C . TYR A 1 192 ? 19.366 31.858 -33.206 1.00 44.78 192 TYR A C 1
ATOM 1465 O O . TYR A 1 192 ? 18.673 32.851 -33.433 1.00 44.78 192 TYR A O 1
ATOM 1473 N N . ASP A 1 193 ? 18.906 30.613 -33.257 1.00 50.03 193 ASP A N 1
ATOM 1474 C CA . ASP A 1 193 ? 17.493 30.255 -33.272 1.00 50.03 193 ASP A CA 1
ATOM 1475 C C . ASP A 1 193 ? 17.165 29.600 -31.917 1.00 50.03 193 ASP A C 1
ATOM 1477 O O . ASP A 1 193 ? 17.538 28.444 -31.699 1.00 50.03 193 ASP A O 1
ATOM 1481 N N . PRO A 1 194 ? 16.530 30.332 -30.981 1.00 54.59 194 PRO A N 1
ATOM 1482 C CA . PRO A 1 194 ? 16.260 29.844 -29.629 1.00 54.59 194 PRO A CA 1
ATOM 1483 C C . PRO A 1 194 ? 15.307 28.640 -29.594 1.00 54.59 194 PRO A C 1
ATOM 1485 O O . PRO A 1 194 ? 15.239 27.977 -28.563 1.00 54.59 194 PRO A O 1
ATOM 1488 N N . ASP A 1 195 ? 14.620 28.333 -30.700 1.00 56.72 195 ASP A N 1
ATOM 1489 C CA . ASP A 1 195 ? 13.675 27.218 -30.798 1.00 56.72 195 ASP A CA 1
ATOM 1490 C C . ASP A 1 195 ? 14.334 25.921 -31.318 1.00 56.72 195 ASP A C 1
ATOM 1492 O O . ASP A 1 195 ? 13.706 24.861 -31.312 1.00 56.72 195 ASP A O 1
ATOM 1496 N N . THR A 1 196 ? 15.605 25.982 -31.746 1.00 55.41 196 THR A N 1
ATOM 1497 C CA . THR A 1 196 ? 16.367 24.828 -32.285 1.00 55.41 196 THR A CA 1
ATOM 1498 C C . THR A 1 196 ? 17.558 24.409 -31.432 1.00 55.41 196 THR A C 1
ATOM 1500 O O . THR A 1 196 ? 18.179 23.383 -31.709 1.00 55.41 196 THR A O 1
ATOM 1503 N N . ILE A 1 197 ? 17.873 25.164 -30.379 1.00 54.53 197 ILE A N 1
ATOM 1504 C CA . ILE A 1 197 ? 18.814 24.703 -29.366 1.00 54.53 197 ILE A CA 1
ATOM 1505 C C . ILE A 1 197 ? 18.088 23.578 -28.624 1.00 54.53 197 ILE A C 1
ATOM 1507 O O . ILE A 1 197 ? 17.130 23.831 -27.890 1.00 54.53 197 ILE A O 1
ATOM 1511 N N . GLU A 1 198 ? 18.499 22.325 -28.849 1.00 52.00 198 GLU A N 1
ATOM 1512 C CA . GLU A 1 198 ? 18.157 21.233 -27.936 1.00 52.00 198 GLU A CA 1
ATOM 1513 C C . GLU A 1 198 ? 18.384 21.763 -26.519 1.00 52.00 198 GLU A C 1
ATOM 1515 O O . GLU A 1 198 ? 19.392 22.430 -26.285 1.00 52.00 198 GLU A O 1
ATOM 1520 N N . LYS A 1 199 ? 17.432 21.542 -25.604 1.00 53.16 199 LYS A N 1
ATOM 1521 C CA . LYS A 1 199 ? 17.352 22.139 -24.249 1.00 53.16 199 LYS A CA 1
ATOM 1522 C C . LYS A 1 199 ? 18.648 22.095 -23.404 1.00 53.16 199 LYS A C 1
ATOM 1524 O O . LYS A 1 199 ? 18.679 22.678 -22.330 1.00 53.16 199 LYS A O 1
ATOM 1529 N N . ASP A 1 200 ? 19.686 21.443 -23.909 1.00 53.50 200 ASP A N 1
ATOM 1530 C CA . ASP A 1 200 ? 20.941 21.046 -23.299 1.00 53.50 200 ASP A CA 1
ATOM 1531 C C . ASP A 1 200 ? 22.072 22.098 -23.339 1.00 53.50 200 ASP A C 1
ATOM 1533 O O . ASP A 1 200 ? 22.955 22.092 -22.482 1.00 53.50 200 ASP A O 1
ATOM 1537 N N . ALA A 1 201 ? 22.095 23.026 -24.310 1.00 52.72 201 ALA A N 1
ATOM 1538 C CA . ALA A 1 201 ? 23.279 23.893 -24.498 1.00 52.72 201 ALA A CA 1
ATOM 1539 C C . ALA A 1 201 ? 23.474 24.955 -23.394 1.00 52.72 201 ALA A C 1
ATOM 1541 O O . ALA A 1 201 ? 24.561 25.516 -23.253 1.00 52.72 201 ALA A O 1
ATOM 1542 N N . PHE A 1 202 ? 22.426 25.218 -22.612 1.00 54.38 202 PHE A N 1
ATOM 1543 C CA . PHE A 1 202 ? 22.468 26.019 -21.386 1.00 54.38 202 PHE A CA 1
ATOM 1544 C C . PHE A 1 202 ? 21.941 25.233 -20.183 1.00 54.38 202 PHE A C 1
ATOM 1546 O O . PHE A 1 202 ? 21.572 25.837 -19.175 1.00 54.38 202 PHE A O 1
ATOM 1553 N N . ASP A 1 203 ? 21.878 23.903 -20.288 1.00 58.94 203 ASP A N 1
ATOM 1554 C CA . ASP A 1 203 ? 21.494 23.086 -19.151 1.00 58.94 203 ASP A CA 1
ATOM 1555 C C . ASP A 1 203 ? 22.562 23.232 -18.066 1.00 58.94 203 ASP A C 1
ATOM 1557 O O . ASP A 1 203 ? 23.765 23.057 -18.300 1.00 58.94 203 ASP A O 1
ATOM 1561 N N . MET A 1 204 ? 22.116 23.633 -16.877 1.00 56.00 204 MET A N 1
ATOM 1562 C CA . MET A 1 204 ? 23.000 23.871 -15.741 1.00 56.00 204 MET A CA 1
ATOM 1563 C C . MET A 1 204 ? 23.740 22.594 -15.342 1.00 56.00 204 MET A C 1
ATOM 1565 O O . MET A 1 204 ? 24.856 22.684 -14.829 1.00 56.00 204 MET A O 1
ATOM 1569 N N . ASP A 1 205 ? 23.168 21.428 -15.649 1.00 59.22 205 ASP A N 1
ATOM 1570 C CA . ASP A 1 205 ? 23.776 20.123 -15.402 1.00 59.22 205 ASP A CA 1
ATOM 1571 C C . ASP A 1 205 ? 25.070 19.908 -16.215 1.00 59.22 205 ASP A C 1
ATOM 1573 O O . ASP A 1 205 ? 25.964 19.175 -15.781 1.00 59.22 205 ASP A O 1
ATOM 1577 N N . ASN A 1 206 ? 25.241 20.619 -17.338 1.00 57.62 206 ASN A N 1
ATOM 1578 C CA . ASN A 1 206 ? 26.437 20.558 -18.185 1.00 57.62 206 ASN A CA 1
ATOM 1579 C C . ASN A 1 206 ? 27.483 21.646 -17.871 1.00 57.62 206 ASN A C 1
ATOM 1581 O O . ASN A 1 206 ? 28.579 21.649 -18.445 1.00 57.62 206 ASN A O 1
ATOM 1585 N N . MET A 1 207 ? 27.203 22.573 -16.946 1.00 62.59 207 MET A N 1
ATOM 1586 C CA . MET A 1 207 ? 28.146 23.630 -16.567 1.00 62.59 207 MET A CA 1
ATOM 1587 C C . MET A 1 207 ? 29.196 23.115 -15.567 1.00 62.59 207 MET A C 1
ATOM 1589 O O . MET A 1 207 ? 28.989 23.100 -14.355 1.00 62.59 207 MET A O 1
ATOM 1593 N N . LYS A 1 208 ? 30.386 22.745 -16.060 1.00 57.38 208 LYS A N 1
ATOM 1594 C CA . LYS A 1 208 ? 31.558 22.457 -15.208 1.00 57.38 208 LYS A CA 1
ATOM 1595 C C . LYS A 1 208 ? 32.290 23.743 -14.812 1.00 57.38 208 LYS A C 1
ATOM 1597 O O . LYS A 1 208 ? 32.753 24.498 -15.664 1.00 57.38 208 LYS A O 1
ATOM 1602 N N . GLU A 1 209 ? 32.474 23.953 -13.509 1.00 63.16 209 GLU A N 1
ATOM 1603 C CA . GLU A 1 209 ? 33.273 25.066 -12.984 1.00 63.16 209 GLU A CA 1
ATOM 1604 C C . GLU A 1 209 ? 34.745 24.986 -13.424 1.00 63.16 209 GLU A C 1
ATOM 1606 O O . GLU A 1 209 ? 35.409 23.951 -13.306 1.00 63.16 209 GLU A O 1
ATOM 1611 N N . GLY A 1 210 ? 35.283 26.106 -13.910 1.00 60.66 210 GLY A N 1
ATOM 1612 C CA . GLY A 1 210 ? 36.686 26.220 -14.304 1.00 60.66 210 GLY A CA 1
ATOM 1613 C C . GLY A 1 210 ? 37.618 26.424 -13.104 1.00 60.66 210 GLY A C 1
ATOM 1614 O O . GLY A 1 210 ? 37.247 27.018 -12.099 1.00 60.66 210 GLY A O 1
ATOM 1615 N N . LYS A 1 211 ? 38.894 26.026 -13.225 1.00 59.66 211 LYS A N 1
ATOM 1616 C CA . LYS A 1 211 ? 39.895 26.106 -12.131 1.00 59.66 211 LYS A CA 1
ATOM 1617 C C . LYS A 1 211 ? 40.175 27.520 -11.586 1.00 59.66 211 LYS A C 1
ATOM 1619 O O . LYS A 1 211 ? 40.813 27.641 -10.546 1.00 59.66 211 LYS A O 1
ATOM 1624 N N . LYS A 1 212 ? 39.776 28.572 -12.308 1.00 59.97 212 LYS A N 1
ATOM 1625 C CA . LYS A 1 212 ? 40.103 29.980 -12.005 1.00 59.97 212 LYS A CA 1
ATOM 1626 C C . LYS A 1 212 ? 38.876 30.825 -11.642 1.00 59.97 212 LYS A C 1
ATOM 1628 O O . LYS A 1 212 ? 39.010 31.801 -10.914 1.00 59.97 212 LYS A O 1
ATOM 1633 N N . HIS A 1 213 ? 37.702 30.430 -12.128 1.00 59.34 213 HIS A N 1
ATOM 1634 C CA . HIS A 1 213 ? 36.422 31.085 -11.878 1.00 59.34 213 HIS A CA 1
ATOM 1635 C C . HIS A 1 213 ? 35.466 30.016 -11.352 1.00 59.34 213 HIS A C 1
ATOM 1637 O O . HIS A 1 213 ? 34.762 29.363 -12.119 1.00 59.34 213 HIS A O 1
ATOM 1643 N N . LEU A 1 214 ? 35.551 29.782 -10.042 1.00 70.19 214 LEU A N 1
ATOM 1644 C CA . LEU A 1 214 ? 34.651 28.891 -9.319 1.00 70.19 214 LEU A CA 1
ATOM 1645 C C . LEU A 1 214 ? 33.367 29.660 -8.993 1.00 70.19 214 LEU A C 1
ATOM 1647 O O . LEU A 1 214 ? 33.436 30.842 -8.657 1.00 70.19 214 LEU A O 1
ATOM 1651 N N . ILE A 1 215 ? 32.218 28.990 -9.065 1.00 75.88 215 ILE A N 1
ATOM 1652 C CA . ILE A 1 215 ? 30.925 29.555 -8.641 1.00 75.88 215 ILE A CA 1
ATOM 1653 C C . ILE A 1 215 ? 30.927 29.741 -7.119 1.00 75.88 215 ILE A C 1
ATOM 1655 O O . ILE A 1 215 ? 30.339 30.689 -6.609 1.00 75.88 215 ILE A O 1
ATOM 1659 N N . LEU A 1 216 ? 31.644 28.867 -6.404 1.00 76.06 216 LEU A N 1
ATOM 1660 C CA . LEU A 1 216 ? 31.868 28.957 -4.965 1.00 76.06 216 LEU A CA 1
ATOM 1661 C C . LEU A 1 216 ? 33.353 28.826 -4.645 1.00 76.06 216 LEU A C 1
ATOM 1663 O O . LEU A 1 216 ? 34.027 27.885 -5.084 1.00 76.06 216 LEU A O 1
ATOM 1667 N N . THR A 1 217 ? 33.857 29.727 -3.811 1.00 80.56 217 THR A N 1
ATOM 1668 C CA . THR A 1 217 ? 35.210 29.643 -3.264 1.00 80.56 217 THR A CA 1
ATOM 1669 C C . THR A 1 217 ? 35.382 28.371 -2.414 1.00 80.56 217 THR A C 1
ATOM 1671 O O . THR A 1 217 ? 34.419 27.849 -1.839 1.00 80.56 217 THR A O 1
ATOM 1674 N N . PRO A 1 218 ? 36.616 27.851 -2.256 1.00 78.50 218 PRO A N 1
ATOM 1675 C CA . PRO A 1 218 ? 36.878 26.707 -1.375 1.00 78.50 218 PRO A CA 1
ATOM 1676 C C . PRO A 1 218 ? 36.411 26.926 0.075 1.00 78.50 218 PRO A C 1
ATOM 1678 O O . PRO A 1 218 ? 36.024 25.978 0.764 1.00 78.50 218 PRO A O 1
ATOM 1681 N N . GLN A 1 219 ? 36.423 28.178 0.540 1.00 78.31 219 GLN A N 1
ATOM 1682 C CA . GLN A 1 219 ? 35.953 28.555 1.872 1.00 78.31 219 GLN A CA 1
ATOM 1683 C C . GLN A 1 219 ? 34.427 28.446 1.982 1.00 78.31 219 GLN A C 1
ATOM 1685 O O . GLN A 1 219 ? 33.944 27.864 2.952 1.00 78.31 219 GLN A O 1
ATOM 1690 N N . GLU A 1 220 ? 33.676 28.912 0.982 1.00 80.50 220 GLU A N 1
ATOM 1691 C CA . GLU A 1 220 ? 32.211 28.775 0.928 1.00 80.50 220 GLU A CA 1
ATOM 1692 C C . GLU A 1 220 ? 31.787 27.306 0.847 1.00 80.50 220 GLU A C 1
ATOM 1694 O O . GLU A 1 220 ? 30.924 26.873 1.609 1.00 80.50 220 GLU A O 1
ATOM 1699 N N . ARG A 1 221 ? 32.470 26.486 0.037 1.00 80.81 221 ARG A N 1
ATOM 1700 C CA . ARG A 1 221 ? 32.229 25.029 -0.011 1.00 80.81 221 ARG A CA 1
ATOM 1701 C C . ARG A 1 221 ? 32.467 24.353 1.342 1.00 80.81 221 ARG A C 1
ATOM 1703 O O . ARG A 1 221 ? 31.714 23.471 1.742 1.00 80.81 221 ARG A O 1
ATOM 1710 N N . THR A 1 222 ? 33.490 24.793 2.078 1.00 78.56 222 THR A N 1
ATOM 1711 C CA . THR A 1 222 ? 33.773 24.294 3.433 1.00 78.56 222 THR A CA 1
ATOM 1712 C C . THR A 1 222 ? 32.687 24.704 4.431 1.00 78.56 222 THR A C 1
ATOM 1714 O O . THR A 1 222 ? 32.389 23.948 5.354 1.00 78.56 222 THR A O 1
ATOM 1717 N N . GLN A 1 223 ? 32.092 25.889 4.274 1.00 81.31 223 GLN A N 1
ATOM 1718 C CA . GLN A 1 223 ? 30.974 26.334 5.109 1.00 81.31 223 GLN A CA 1
ATOM 1719 C C . GLN A 1 223 ? 29.690 25.558 4.794 1.00 81.31 223 GLN A C 1
ATOM 1721 O O . GLN A 1 223 ? 29.045 25.088 5.726 1.00 81.31 223 GLN A O 1
ATOM 1726 N N . ILE A 1 224 ? 29.376 25.328 3.517 1.00 78.69 224 ILE A N 1
ATOM 1727 C CA . ILE A 1 224 ? 28.222 24.514 3.095 1.00 78.69 224 ILE A CA 1
ATOM 1728 C C . ILE A 1 224 ? 28.345 23.083 3.633 1.00 78.69 224 ILE A C 1
ATOM 1730 O O . ILE A 1 224 ? 27.430 22.590 4.281 1.00 78.69 224 ILE A O 1
ATOM 1734 N N . ALA A 1 225 ? 29.525 22.466 3.535 1.00 78.19 225 ALA A N 1
ATOM 1735 C CA . ALA A 1 225 ? 29.758 21.136 4.104 1.00 78.19 225 ALA A CA 1
ATOM 1736 C C . ALA A 1 225 ? 29.599 21.078 5.641 1.00 78.19 225 ALA A C 1
ATOM 1738 O O . ALA A 1 225 ? 29.356 20.009 6.206 1.00 78.19 225 ALA A O 1
ATOM 1739 N N . LYS A 1 226 ? 29.760 22.204 6.354 1.00 84.56 226 LYS A N 1
ATOM 1740 C CA . LYS A 1 226 ? 29.441 22.283 7.791 1.00 84.56 226 LYS A CA 1
ATOM 1741 C C . LYS A 1 226 ? 27.934 22.367 8.023 1.00 84.56 226 LYS A C 1
ATOM 1743 O O . LYS A 1 226 ? 27.468 21.766 8.986 1.00 84.56 226 LYS A O 1
ATOM 1748 N N . ILE A 1 227 ? 27.196 23.065 7.160 1.00 79.88 227 ILE A N 1
ATOM 1749 C CA . ILE A 1 227 ? 25.729 23.143 7.210 1.00 79.88 227 ILE A CA 1
ATOM 1750 C C . ILE A 1 227 ? 25.128 21.748 7.002 1.00 79.88 227 ILE A C 1
ATOM 1752 O O . ILE A 1 227 ? 24.339 21.323 7.839 1.00 79.88 227 ILE A O 1
ATOM 1756 N N . ASP A 1 228 ? 25.608 20.978 6.021 1.00 75.81 228 ASP A N 1
ATOM 1757 C CA . ASP A 1 228 ? 25.142 19.600 5.784 1.00 75.81 228 ASP A CA 1
ATOM 1758 C C . ASP A 1 228 ? 25.368 18.692 7.002 1.00 75.81 228 ASP A C 1
ATOM 1760 O O . ASP A 1 228 ? 24.545 17.842 7.345 1.00 75.81 228 ASP A O 1
ATOM 1764 N N . LYS A 1 229 ? 26.497 18.859 7.703 1.00 81.06 229 LYS A N 1
ATOM 1765 C CA . LYS A 1 229 ? 26.770 18.113 8.943 1.00 81.06 229 LYS A CA 1
ATOM 1766 C C . LYS A 1 229 ? 25.821 18.505 10.073 1.00 81.06 229 LYS A C 1
ATOM 1768 O O . LYS A 1 229 ? 25.410 17.633 10.835 1.00 81.06 229 LYS A O 1
ATOM 1773 N N . VAL A 1 230 ? 25.482 19.789 10.188 1.00 82.50 230 VAL A N 1
ATOM 1774 C CA . VAL A 1 230 ? 24.510 20.282 11.176 1.00 82.50 230 VAL A CA 1
ATOM 1775 C C . VAL A 1 230 ? 23.107 19.775 10.847 1.00 82.50 230 VAL A C 1
ATOM 1777 O O . VAL A 1 230 ? 22.407 19.336 11.754 1.00 82.50 230 VAL A O 1
ATOM 1780 N N . GLU A 1 231 ? 22.718 19.761 9.574 1.00 83.88 231 GLU A N 1
ATOM 1781 C CA . GLU A 1 231 ? 21.426 19.233 9.133 1.00 83.88 231 GLU A CA 1
ATOM 1782 C C . GLU A 1 231 ? 21.304 17.733 9.419 1.00 83.88 231 GLU A C 1
ATOM 1784 O O . GLU A 1 231 ? 20.327 17.304 10.031 1.00 83.88 231 GLU A O 1
ATOM 1789 N N . ASN A 1 232 ? 22.331 16.943 9.096 1.00 82.44 232 ASN A N 1
ATOM 1790 C CA . ASN A 1 232 ? 22.361 15.516 9.427 1.00 82.44 232 ASN A CA 1
ATOM 1791 C C . ASN A 1 232 ? 22.270 15.269 10.943 1.00 82.44 232 ASN A C 1
ATOM 1793 O O . ASN A 1 232 ? 21.524 14.395 11.385 1.00 82.44 232 ASN A O 1
ATOM 1797 N N . ALA A 1 233 ? 22.987 16.053 11.755 1.00 84.62 233 ALA A N 1
ATOM 1798 C CA . ALA A 1 233 ? 22.907 15.956 13.213 1.00 84.62 233 ALA A CA 1
ATOM 1799 C C . ALA A 1 233 ? 21.516 16.351 13.747 1.00 84.62 233 ALA A C 1
ATOM 1801 O O . ALA A 1 233 ? 21.004 15.713 14.668 1.00 84.62 233 ALA A O 1
ATOM 1802 N N . ALA A 1 234 ? 20.873 17.361 13.155 1.00 84.00 234 ALA A N 1
ATOM 1803 C CA . ALA A 1 234 ? 19.517 17.775 13.508 1.00 84.00 234 ALA A CA 1
ATOM 1804 C C . ALA A 1 234 ? 18.471 16.712 13.128 1.00 84.00 234 ALA A C 1
ATOM 1806 O O . ALA A 1 234 ? 17.584 16.412 13.928 1.00 84.00 234 ALA A O 1
ATOM 1807 N N . GLN A 1 235 ? 18.601 16.092 11.952 1.00 85.62 235 GLN A N 1
ATOM 1808 C CA . GLN A 1 235 ? 17.742 14.989 11.514 1.00 85.62 235 GLN A CA 1
ATOM 1809 C C . GLN A 1 235 ? 17.903 13.754 12.413 1.00 85.62 235 GLN A C 1
ATOM 1811 O O . GLN A 1 235 ? 16.904 13.161 12.823 1.00 85.62 235 GLN A O 1
ATOM 1816 N N . GLN A 1 236 ? 19.136 13.408 12.801 1.00 86.38 236 GLN A N 1
ATOM 1817 C CA . GLN A 1 236 ? 19.387 12.359 13.796 1.00 86.38 236 GLN A CA 1
ATOM 1818 C C . GLN A 1 236 ? 18.761 12.703 15.155 1.00 86.38 236 GLN A C 1
ATOM 1820 O O . GLN A 1 236 ? 18.122 11.850 15.766 1.00 86.38 236 GLN A O 1
ATOM 1825 N N . GLY A 1 237 ? 18.873 13.956 15.608 1.00 88.94 237 GLY A N 1
ATOM 1826 C CA . GLY A 1 237 ? 18.223 14.426 16.834 1.00 88.94 237 GLY A CA 1
ATOM 1827 C C . GLY A 1 237 ? 16.695 14.305 16.791 1.00 88.94 237 GLY A C 1
ATOM 1828 O O . GLY A 1 237 ? 16.088 13.852 17.760 1.00 88.94 237 GLY A O 1
ATOM 1829 N N . LEU A 1 238 ? 16.071 14.642 15.657 1.00 85.81 238 LEU A N 1
ATOM 1830 C CA . LEU A 1 238 ? 14.630 14.470 15.437 1.00 85.81 238 LEU A CA 1
ATOM 1831 C C . LEU A 1 238 ? 14.210 12.996 15.460 1.00 85.81 238 LEU A C 1
ATOM 1833 O O . LEU A 1 238 ? 13.172 12.676 16.038 1.00 85.81 238 LEU A O 1
ATOM 1837 N N . HIS A 1 239 ? 15.016 12.106 14.877 1.00 87.00 239 HIS A N 1
ATOM 1838 C CA . HIS A 1 239 ? 14.769 10.664 14.906 1.00 87.00 239 HIS A CA 1
ATOM 1839 C C . HIS A 1 239 ? 14.841 10.103 16.330 1.00 87.00 239 HIS A C 1
ATOM 1841 O O . HIS A 1 239 ? 13.924 9.429 16.784 1.00 87.00 239 HIS A O 1
ATOM 1847 N N . VAL A 1 240 ? 15.886 10.450 17.086 1.00 92.56 240 VAL A N 1
ATOM 1848 C CA . VAL A 1 240 ? 16.017 10.015 18.486 1.00 92.56 240 VAL A CA 1
ATOM 1849 C C . VAL A 1 240 ? 14.867 10.562 19.341 1.00 92.56 240 VAL A C 1
ATOM 1851 O O . VAL A 1 240 ? 14.330 9.853 20.191 1.00 92.56 240 VAL A O 1
ATOM 1854 N N . ALA A 1 241 ? 14.431 11.803 19.105 1.00 89.00 241 ALA A N 1
ATOM 1855 C CA . ALA A 1 241 ? 13.291 12.384 19.811 1.00 89.00 241 ALA A CA 1
ATOM 1856 C C . ALA A 1 241 ? 11.958 11.690 19.468 1.00 89.00 241 ALA A C 1
ATOM 1858 O O . ALA A 1 241 ? 11.118 11.510 20.354 1.00 89.00 241 ALA A O 1
ATOM 1859 N N . SER A 1 242 ? 11.748 11.285 18.211 1.00 89.94 242 SER A N 1
ATOM 1860 C CA . SER A 1 242 ? 10.535 10.567 17.799 1.00 89.94 242 SER A CA 1
ATOM 1861 C C . SER A 1 242 ? 10.499 9.137 18.351 1.00 89.94 242 SER A C 1
ATOM 1863 O O . SER A 1 242 ? 9.451 8.695 18.835 1.00 89.94 242 SER A O 1
ATOM 1865 N N . GLU A 1 243 ? 11.640 8.446 18.385 1.00 91.31 243 GLU A N 1
ATOM 1866 C CA . GLU A 1 243 ? 11.794 7.152 19.056 1.00 91.31 243 GLU A CA 1
ATOM 1867 C C . GLU A 1 243 ? 11.520 7.275 20.557 1.00 91.31 243 GLU A C 1
ATOM 1869 O O . GLU A 1 243 ? 10.695 6.536 21.098 1.00 91.31 243 GLU A O 1
ATOM 1874 N N . ALA A 1 244 ? 12.127 8.262 21.225 1.00 91.50 244 ALA A N 1
ATOM 1875 C CA . ALA A 1 244 ? 11.900 8.520 22.644 1.00 91.50 244 ALA A CA 1
ATOM 1876 C C . ALA A 1 244 ? 10.422 8.814 22.946 1.00 91.50 244 ALA A C 1
ATOM 1878 O O . ALA A 1 244 ? 9.876 8.294 23.921 1.00 91.50 244 ALA A O 1
ATOM 1879 N N . LYS A 1 245 ? 9.743 9.587 22.087 1.00 94.12 245 LYS A N 1
ATOM 1880 C CA . LYS A 1 245 ? 8.300 9.841 22.198 1.00 94.12 245 LYS A CA 1
ATOM 1881 C C . LYS A 1 245 ? 7.489 8.550 22.069 1.00 94.12 245 LYS A C 1
ATOM 1883 O O . LYS A 1 245 ? 6.589 8.322 22.869 1.00 94.12 245 LYS A O 1
ATOM 1888 N N . THR A 1 246 ? 7.829 7.692 21.110 1.00 90.88 246 THR A N 1
ATOM 1889 C CA . THR A 1 246 ? 7.150 6.403 20.888 1.00 90.88 246 THR A CA 1
ATOM 1890 C C . THR A 1 246 ? 7.313 5.466 22.088 1.00 90.88 246 THR A C 1
ATOM 1892 O O . THR A 1 246 ? 6.343 4.854 22.545 1.00 90.88 246 THR A O 1
ATOM 1895 N N . ILE A 1 247 ? 8.523 5.403 22.651 1.00 93.19 247 ILE A N 1
ATOM 1896 C CA . ILE A 1 247 ? 8.818 4.640 23.870 1.00 93.19 247 ILE A CA 1
ATOM 1897 C C . ILE A 1 247 ? 8.024 5.201 25.054 1.00 93.19 247 ILE A C 1
ATOM 1899 O O . ILE A 1 247 ? 7.388 4.435 25.777 1.00 93.19 247 ILE A O 1
ATOM 1903 N N . ALA A 1 248 ? 7.995 6.526 25.229 1.00 91.88 248 ALA A N 1
ATOM 1904 C CA . ALA A 1 248 ? 7.239 7.172 26.298 1.00 91.88 248 ALA A CA 1
ATOM 1905 C C . ALA A 1 248 ? 5.730 6.899 26.188 1.00 91.88 248 ALA A C 1
ATOM 1907 O O . ALA A 1 248 ? 5.095 6.560 27.184 1.00 91.88 248 ALA A O 1
ATOM 1908 N N . THR A 1 249 ? 5.155 6.971 24.983 1.00 92.19 249 THR A N 1
ATOM 1909 C CA . THR A 1 249 ? 3.746 6.624 24.746 1.00 92.19 249 THR A CA 1
ATOM 1910 C C . THR A 1 249 ? 3.473 5.151 25.044 1.00 92.19 249 THR A C 1
ATOM 1912 O O . THR A 1 249 ? 2.481 4.836 25.694 1.00 92.19 249 THR A O 1
ATOM 1915 N N . SER A 1 250 ? 4.371 4.246 24.652 1.00 91.25 250 SER A N 1
ATOM 1916 C CA . SER A 1 250 ? 4.239 2.815 24.958 1.00 91.25 250 SER A CA 1
ATOM 1917 C C . SER A 1 250 ? 4.284 2.549 26.467 1.00 91.25 250 SER A C 1
ATOM 1919 O O . SER A 1 250 ? 3.460 1.800 26.990 1.00 91.25 250 SER A O 1
ATOM 1921 N N . ALA A 1 251 ? 5.199 3.210 27.184 1.00 91.50 251 ALA A N 1
ATOM 1922 C CA . ALA A 1 251 ? 5.302 3.128 28.638 1.00 91.50 251 ALA A CA 1
ATOM 1923 C C . ALA A 1 251 ? 4.054 3.693 29.339 1.00 91.50 251 ALA A C 1
ATOM 1925 O O . ALA A 1 251 ? 3.553 3.081 30.281 1.00 91.50 251 ALA A O 1
ATOM 1926 N N . GLN A 1 252 ? 3.513 4.816 28.853 1.00 94.50 252 GLN A N 1
ATOM 1927 C CA . GLN A 1 252 ? 2.259 5.402 29.337 1.00 94.50 252 GLN A CA 1
ATOM 1928 C C . GLN A 1 252 ? 1.088 4.426 29.165 1.00 94.50 252 GLN A C 1
ATOM 1930 O O . GLN A 1 252 ? 0.330 4.201 30.106 1.00 94.50 252 GLN A O 1
ATOM 1935 N N . THR A 1 253 ? 0.957 3.815 27.986 1.00 90.50 253 THR A N 1
ATOM 1936 C CA . THR A 1 253 ? -0.088 2.824 27.705 1.00 90.50 253 THR A CA 1
ATOM 1937 C C . THR A 1 253 ? 0.044 1.611 28.621 1.00 90.50 253 THR A C 1
ATOM 1939 O O . THR A 1 253 ? -0.937 1.203 29.236 1.00 90.50 253 THR A O 1
ATOM 1942 N N . ALA A 1 254 ? 1.257 1.074 28.787 1.00 89.69 254 ALA A N 1
ATOM 1943 C CA . ALA A 1 254 ? 1.507 -0.045 29.692 1.00 89.69 254 ALA A CA 1
ATOM 1944 C C . ALA A 1 254 ? 1.163 0.297 31.153 1.00 89.69 254 ALA A C 1
ATOM 1946 O O . ALA A 1 254 ? 0.547 -0.512 31.847 1.00 89.69 254 ALA A O 1
ATOM 1947 N N . ALA A 1 255 ? 1.508 1.506 31.610 1.00 90.81 255 ALA A N 1
ATOM 1948 C CA . ALA A 1 255 ? 1.168 1.986 32.946 1.00 90.81 255 ALA A CA 1
ATOM 1949 C C . ALA A 1 255 ? -0.351 2.116 33.148 1.00 90.81 255 ALA A C 1
ATOM 1951 O O . ALA A 1 255 ? -0.863 1.703 34.189 1.00 90.81 255 ALA A O 1
ATOM 1952 N N . ASN A 1 256 ? -1.079 2.623 32.149 1.00 90.44 256 ASN A N 1
ATOM 1953 C CA . ASN A 1 256 ? -2.540 2.714 32.192 1.00 90.44 256 ASN A CA 1
ATOM 1954 C C . ASN A 1 256 ? -3.180 1.317 32.258 1.00 90.44 256 ASN A C 1
ATOM 1956 O O . ASN A 1 256 ? -3.995 1.061 33.139 1.00 90.44 256 ASN A O 1
ATOM 1960 N N . THR A 1 257 ? -2.730 0.372 31.427 1.00 90.75 257 THR A N 1
ATOM 1961 C CA . THR A 1 257 ? -3.200 -1.024 31.466 1.00 90.75 257 THR A CA 1
ATOM 1962 C C . THR A 1 257 ? -2.927 -1.687 32.818 1.00 90.75 257 THR A C 1
ATOM 1964 O O . THR A 1 257 ? -3.776 -2.408 33.351 1.00 90.75 257 THR A O 1
ATOM 1967 N N . ALA A 1 258 ? -1.752 -1.442 33.406 1.00 88.44 258 ALA A N 1
ATOM 1968 C CA . ALA A 1 258 ? -1.418 -1.940 34.736 1.00 88.44 258 ALA A CA 1
ATOM 1969 C C . ALA A 1 258 ? -2.329 -1.329 35.814 1.00 88.44 258 ALA A C 1
ATOM 1971 O O . ALA A 1 258 ? -2.807 -2.050 36.691 1.00 88.44 258 ALA A O 1
ATOM 1972 N N . GLN A 1 259 ? -2.625 -0.028 35.726 1.00 93.19 259 GLN A N 1
ATOM 1973 C CA . GLN A 1 259 ? -3.562 0.649 36.624 1.00 93.19 259 GLN A CA 1
ATOM 1974 C C . GLN A 1 259 ? -4.980 0.076 36.503 1.00 93.19 259 GLN A C 1
ATOM 1976 O O . GLN A 1 259 ? -5.620 -0.185 37.522 1.00 93.19 259 GLN A O 1
ATOM 1981 N N . ASP A 1 260 ? -5.463 -0.164 35.287 1.00 88.06 260 ASP A N 1
ATOM 1982 C CA . ASP A 1 260 ? -6.790 -0.736 35.052 1.00 88.06 260 ASP A CA 1
ATOM 1983 C C . ASP A 1 260 ? -6.877 -2.183 35.545 1.00 88.06 260 ASP A C 1
ATOM 1985 O O . ASP A 1 260 ? -7.859 -2.576 36.182 1.00 88.06 260 ASP A O 1
ATOM 1989 N N . THR A 1 261 ? -5.807 -2.959 35.360 1.00 88.19 261 THR A N 1
ATOM 1990 C CA . THR A 1 261 ? -5.687 -4.309 35.923 1.00 88.19 261 THR A CA 1
ATOM 1991 C C . THR A 1 261 ? -5.722 -4.269 37.449 1.00 88.19 261 THR A C 1
ATOM 1993 O O . THR A 1 261 ? -6.483 -5.016 38.062 1.00 88.19 261 THR A O 1
ATOM 1996 N N . ALA A 1 262 ? -4.958 -3.369 38.076 1.00 85.81 262 ALA A N 1
ATOM 1997 C CA . ALA A 1 262 ? -4.951 -3.202 39.527 1.00 85.81 262 ALA A CA 1
ATOM 1998 C C . ALA A 1 262 ? -6.334 -2.800 40.062 1.00 85.81 262 ALA A C 1
ATOM 2000 O O . ALA A 1 262 ? -6.800 -3.378 41.040 1.00 85.81 262 ALA A O 1
ATOM 2001 N N . ARG A 1 263 ? -7.039 -1.880 39.388 1.00 85.50 263 ARG A N 1
ATOM 2002 C CA . ARG A 1 263 ? -8.425 -1.508 39.727 1.00 85.50 263 ARG A CA 1
ATOM 2003 C C . ARG A 1 263 ? -9.390 -2.684 39.588 1.00 85.50 263 ARG A C 1
ATOM 2005 O O . ARG A 1 263 ? -10.245 -2.873 40.448 1.00 85.50 263 ARG A O 1
ATOM 2012 N N . SER A 1 264 ? -9.246 -3.489 38.537 1.00 85.19 264 SER A N 1
ATOM 2013 C CA . SER A 1 264 ? -10.050 -4.697 38.324 1.00 85.19 264 SER A CA 1
ATOM 2014 C C . SER A 1 264 ? -9.819 -5.734 39.426 1.00 85.19 264 SER A C 1
ATOM 2016 O O . SER A 1 264 ? -10.776 -6.282 39.977 1.00 85.19 264 SER A O 1
ATOM 2018 N N . VAL A 1 265 ? -8.559 -5.961 39.808 1.00 83.81 265 VAL A N 1
ATOM 2019 C CA . VAL A 1 265 ? -8.200 -6.846 40.923 1.00 83.81 265 VAL A CA 1
ATOM 2020 C C . VAL A 1 265 ? -8.743 -6.304 42.241 1.00 83.81 265 VAL A C 1
ATOM 2022 O O . VAL A 1 265 ? -9.385 -7.063 42.959 1.00 83.81 265 VAL A O 1
ATOM 2025 N N . GLN A 1 266 ? -8.569 -5.013 42.535 1.00 81.94 266 GLN A N 1
ATOM 2026 C CA . GLN A 1 266 ? -9.106 -4.394 43.749 1.00 81.94 266 GLN A CA 1
ATOM 2027 C C . GLN A 1 266 ? -10.623 -4.574 43.826 1.00 81.94 266 GLN A C 1
ATOM 2029 O O . GLN A 1 266 ? -11.129 -5.061 44.828 1.00 81.94 266 GLN A O 1
ATOM 2034 N N . LYS A 1 267 ? -11.341 -4.319 42.727 1.00 77.94 267 LYS A N 1
ATOM 2035 C CA . LYS A 1 267 ? -12.789 -4.540 42.650 1.00 77.94 267 LYS A CA 1
ATOM 2036 C C . LYS A 1 267 ? -13.169 -5.999 42.928 1.00 77.94 267 LYS A C 1
ATOM 2038 O O . LYS A 1 267 ? -14.157 -6.249 43.611 1.00 77.94 267 LYS A O 1
ATOM 2043 N N . LYS A 1 268 ? -12.397 -6.972 42.427 1.00 74.88 268 LYS A N 1
ATOM 2044 C CA . LYS A 1 268 ? -12.599 -8.400 42.738 1.00 74.88 268 LYS A CA 1
ATOM 2045 C C . LYS A 1 268 ? -12.321 -8.714 44.210 1.00 74.88 268 LYS A C 1
ATOM 2047 O O . LYS A 1 268 ? -13.073 -9.477 44.803 1.00 74.88 268 LYS A O 1
ATOM 2052 N N . VAL A 1 269 ? -11.278 -8.133 44.800 1.00 74.31 269 VAL A N 1
ATOM 2053 C CA . VAL A 1 269 ? -10.945 -8.299 46.224 1.00 74.31 269 VAL A CA 1
ATOM 2054 C C . VAL A 1 269 ? -12.042 -7.703 47.111 1.00 74.31 269 VAL A C 1
ATOM 2056 O O . VAL A 1 269 ? -12.513 -8.385 48.019 1.00 74.31 269 VAL A O 1
ATOM 2059 N N . ASP A 1 270 ? -12.526 -6.504 46.792 1.00 72.06 270 ASP A N 1
ATOM 2060 C CA . ASP A 1 270 ? -13.619 -5.830 47.503 1.00 72.06 270 ASP A CA 1
ATOM 2061 C C . ASP A 1 270 ? -14.948 -6.600 47.389 1.00 72.06 270 ASP A C 1
ATOM 2063 O O . ASP A 1 270 ? -15.786 -6.535 48.283 1.00 72.06 270 ASP A O 1
ATOM 2067 N N . LEU A 1 271 ? -15.147 -7.373 46.314 1.00 67.19 271 LEU A N 1
ATOM 2068 C CA . LEU A 1 271 ? -16.282 -8.294 46.158 1.00 67.19 271 LEU A CA 1
ATOM 2069 C C . LEU A 1 271 ? -16.129 -9.585 46.981 1.00 67.19 271 LEU A C 1
ATOM 2071 O O . LEU A 1 271 ? -17.134 -10.213 47.318 1.00 67.19 271 LEU A O 1
ATOM 2075 N N . ILE A 1 272 ? -14.896 -9.994 47.295 1.00 60.06 272 ILE A N 1
ATOM 2076 C CA . ILE A 1 272 ? -14.588 -11.216 48.053 1.00 60.06 272 ILE A CA 1
ATOM 2077 C C . ILE A 1 272 ? -14.553 -10.953 49.562 1.00 60.06 272 ILE A C 1
ATOM 2079 O O . ILE A 1 272 ? -14.993 -11.801 50.334 1.00 60.06 272 ILE A O 1
ATOM 2083 N N . GLN A 1 273 ? -14.091 -9.782 50.003 1.00 54.66 273 GLN A N 1
ATOM 2084 C CA . GLN A 1 273 ? -14.027 -9.421 51.426 1.00 54.66 273 GLN A CA 1
ATOM 2085 C C . GLN A 1 273 ? -15.368 -9.575 52.185 1.00 54.66 273 GLN A C 1
ATOM 2087 O O . GLN A 1 273 ? -15.348 -10.087 53.304 1.00 54.66 273 GLN A O 1
ATOM 2092 N N . PRO A 1 274 ? -16.537 -9.239 51.601 1.00 50.44 274 PRO A N 1
ATOM 2093 C CA . PRO A 1 274 ? -17.842 -9.468 52.223 1.00 50.44 274 PRO A CA 1
ATOM 2094 C C . PRO A 1 274 ? -18.276 -10.943 52.244 1.00 50.44 274 PRO A C 1
ATOM 2096 O O . PRO A 1 274 ? -19.090 -11.316 53.084 1.00 50.44 274 PRO A O 1
ATOM 2099 N N . LEU A 1 275 ? -17.744 -11.797 51.355 1.00 45.22 275 LEU A N 1
ATOM 2100 C CA . LEU A 1 275 ? -18.094 -13.226 51.298 1.00 45.22 275 LEU A CA 1
ATOM 2101 C C . LEU A 1 275 ? -17.545 -13.998 52.504 1.00 45.22 275 LEU A C 1
ATOM 2103 O O . LEU A 1 275 ? -18.194 -14.928 52.968 1.00 45.22 275 LEU A O 1
ATOM 2107 N N . ALA A 1 276 ? -16.409 -13.575 53.068 1.00 45.59 276 ALA A N 1
ATOM 2108 C CA . ALA A 1 276 ? -15.847 -14.178 54.280 1.00 45.59 276 ALA A CA 1
ATOM 2109 C C . ALA A 1 276 ? -16.689 -13.910 55.548 1.00 45.59 276 ALA A C 1
ATOM 2111 O O . ALA A 1 276 ? -16.546 -14.622 56.537 1.00 45.59 276 ALA A O 1
ATOM 2112 N N . GLN A 1 277 ? -17.585 -12.913 55.529 1.00 42.47 277 GLN A N 1
ATOM 2113 C CA . GLN A 1 277 ? -18.561 -12.663 56.602 1.00 42.47 277 GLN A CA 1
ATOM 2114 C C . GLN A 1 277 ? -19.935 -13.304 56.332 1.00 42.47 277 GLN A C 1
ATOM 2116 O O . GLN A 1 277 ? -20.831 -13.191 57.166 1.00 42.47 277 GLN A O 1
ATOM 2121 N N . GLN A 1 278 ? -20.118 -13.983 55.194 1.00 41.03 278 GLN A N 1
ATOM 2122 C CA . GLN A 1 278 ? -21.422 -14.458 54.714 1.00 41.03 278 GLN A CA 1
ATOM 2123 C C . GLN A 1 278 ? -21.639 -15.971 54.844 1.00 41.03 278 GLN A C 1
ATOM 2125 O O . GLN A 1 278 ? -22.616 -16.489 54.307 1.00 41.03 278 GLN A O 1
ATOM 2130 N N . ASP A 1 279 ? -20.782 -16.679 55.584 1.00 37.44 279 ASP A N 1
ATOM 2131 C CA . ASP A 1 279 ? -20.927 -18.129 55.770 1.00 37.44 279 ASP A CA 1
ATOM 2132 C C . ASP A 1 279 ? -22.161 -18.529 56.599 1.00 37.44 279 ASP A C 1
ATOM 2134 O O . ASP A 1 279 ? -22.546 -19.697 56.582 1.00 37.44 279 ASP A O 1
ATOM 2138 N N . TRP A 1 280 ? -22.831 -17.603 57.295 1.00 39.34 280 TRP A N 1
ATOM 2139 C CA . TRP A 1 280 ? -23.952 -17.924 58.188 1.00 39.34 280 TRP A CA 1
ATOM 2140 C C . TRP A 1 280 ? -25.210 -17.098 57.898 1.00 39.34 280 TRP A C 1
ATOM 2142 O O . TRP A 1 280 ? -25.606 -16.264 58.705 1.00 39.34 280 TRP A O 1
ATOM 2152 N N . ILE A 1 281 ? -25.876 -17.360 56.769 1.00 39.84 281 ILE A N 1
ATOM 2153 C CA . ILE A 1 281 ? -27.322 -17.112 56.647 1.00 39.84 281 ILE A CA 1
ATOM 2154 C C . ILE A 1 281 ? -27.966 -18.319 55.934 1.00 39.84 281 ILE A C 1
ATOM 2156 O O . ILE A 1 281 ? -27.809 -18.513 54.733 1.00 39.84 281 ILE A O 1
ATOM 2160 N N . ASP A 1 282 ? -28.656 -19.149 56.722 1.00 37.81 282 ASP A N 1
ATOM 2161 C CA . ASP A 1 282 ? -29.724 -20.090 56.334 1.00 37.81 282 ASP A CA 1
ATOM 2162 C C . ASP A 1 282 ? -29.431 -21.277 55.393 1.00 37.81 282 ASP A C 1
ATOM 2164 O O . ASP A 1 282 ? -30.234 -21.625 54.526 1.00 37.81 282 ASP A O 1
ATOM 2168 N N . GLY A 1 283 ? -28.341 -22.011 55.638 1.00 41.00 283 GLY A N 1
ATOM 2169 C CA . GLY A 1 283 ? -28.338 -23.480 55.496 1.00 41.00 283 GLY A CA 1
ATOM 2170 C C . GLY A 1 283 ? -28.659 -24.107 54.125 1.00 41.00 283 GLY A C 1
ATOM 2171 O O . GLY A 1 283 ? -28.851 -25.320 54.061 1.00 41.00 283 GLY A O 1
ATOM 2172 N N . THR A 1 284 ? -28.690 -23.358 53.020 1.00 35.41 284 THR A N 1
ATOM 2173 C CA . THR A 1 284 ? -28.986 -23.901 51.684 1.00 35.41 284 THR A CA 1
ATOM 2174 C C . THR A 1 284 ? -27.980 -23.419 50.639 1.00 35.41 284 THR A C 1
ATOM 2176 O O . THR A 1 284 ? -27.904 -22.249 50.280 1.00 35.41 284 THR A O 1
ATOM 2179 N N . LYS A 1 285 ? -27.175 -24.362 50.128 1.00 35.12 285 LYS A N 1
ATOM 2180 C CA . LYS A 1 285 ? -26.260 -24.151 48.998 1.00 35.12 285 LYS A CA 1
ATOM 2181 C C . LYS A 1 285 ? -27.061 -24.042 47.700 1.00 35.12 285 LYS A C 1
ATOM 2183 O O . LYS A 1 285 ? -27.444 -25.065 47.138 1.00 35.12 285 LYS A O 1
ATOM 2188 N N . THR A 1 286 ? -27.213 -22.841 47.152 1.00 38.97 286 THR A N 1
ATOM 2189 C CA . THR A 1 286 ? -27.435 -22.678 45.708 1.00 38.97 286 THR A CA 1
ATOM 2190 C C . THR A 1 286 ? -26.118 -22.945 44.986 1.00 38.97 286 THR A C 1
ATOM 2192 O O . THR A 1 286 ? -25.278 -22.056 44.841 1.00 38.97 286 THR A O 1
ATOM 2195 N N . ARG A 1 287 ? -25.913 -24.202 44.584 1.00 37.53 287 ARG A N 1
ATOM 2196 C CA . ARG A 1 287 ? -24.955 -24.546 43.530 1.00 37.53 287 ARG A CA 1
ATOM 2197 C C . ARG A 1 287 ? -25.502 -23.975 42.214 1.00 37.53 287 ARG A C 1
ATOM 2199 O O . ARG A 1 287 ? -26.671 -24.177 41.908 1.00 37.53 287 ARG A O 1
ATOM 2206 N N . ASP A 1 288 ? -24.645 -23.251 41.497 1.00 37.44 288 ASP A N 1
ATOM 2207 C CA . ASP A 1 288 ? -24.775 -22.901 40.072 1.00 37.44 288 ASP A CA 1
ATOM 2208 C C . ASP A 1 288 ? -25.561 -21.633 39.670 1.00 37.44 288 ASP A C 1
ATOM 2210 O O . ASP A 1 288 ? -26.155 -21.584 38.597 1.00 37.44 288 ASP A O 1
ATOM 2214 N N . ALA A 1 289 ? -25.474 -20.543 40.443 1.00 38.38 289 ALA A N 1
ATOM 2215 C CA . ALA A 1 289 ? -25.807 -19.200 39.938 1.00 38.38 289 ALA A CA 1
ATOM 2216 C C . ALA A 1 289 ? -24.587 -18.267 40.018 1.00 38.38 289 ALA A C 1
ATOM 2218 O O . ALA A 1 289 ? -24.194 -17.833 41.102 1.00 38.38 289 ALA A O 1
ATOM 2219 N N . LEU A 1 290 ? -23.980 -17.957 38.866 1.00 45.31 290 LEU A N 1
ATOM 2220 C CA . LEU A 1 290 ? -22.741 -17.171 38.778 1.00 45.31 290 LEU A CA 1
ATOM 2221 C C . LEU A 1 290 ? -22.929 -15.659 39.007 1.00 45.31 290 LEU A C 1
ATOM 2223 O O . LEU A 1 290 ? -21.934 -14.973 39.186 1.00 45.31 290 LEU A O 1
ATOM 2227 N N . ILE A 1 291 ? -24.166 -15.155 39.096 1.00 42.00 291 ILE A N 1
ATOM 2228 C CA . ILE A 1 291 ? -24.570 -13.890 39.743 1.00 42.00 291 ILE A CA 1
ATOM 2229 C C . ILE A 1 291 ? -26.082 -13.993 39.997 1.00 42.00 291 ILE A C 1
ATOM 2231 O O . ILE A 1 291 ? -26.844 -14.307 39.087 1.00 42.00 291 ILE A O 1
ATOM 2235 N N . SER A 1 292 ? -26.545 -13.752 41.228 1.00 41.66 292 SER A N 1
ATOM 2236 C CA . SER A 1 292 ? -27.987 -13.674 41.494 1.00 41.66 292 SER A CA 1
ATOM 2237 C C . SER A 1 292 ? -28.564 -12.362 40.929 1.00 41.66 292 SER A C 1
ATOM 2239 O O . SER A 1 292 ? -27.880 -11.336 40.979 1.00 41.66 292 SER A O 1
ATOM 2241 N N . PRO A 1 293 ? -29.826 -12.331 40.455 1.00 44.91 293 PRO A N 1
ATOM 2242 C CA . PRO A 1 293 ? -30.480 -11.105 39.973 1.00 44.91 293 PRO A CA 1
ATOM 2243 C C . PRO A 1 293 ? -30.422 -9.938 40.976 1.00 44.91 293 PRO A C 1
ATOM 2245 O O . PRO A 1 293 ? -30.287 -8.777 40.593 1.00 44.91 293 PRO A O 1
ATOM 2248 N N . ALA A 1 294 ? -30.413 -10.244 42.277 1.00 47.28 294 ALA A N 1
ATOM 2249 C CA . ALA A 1 294 ? -30.228 -9.262 43.344 1.00 47.28 294 ALA A CA 1
ATOM 2250 C C . ALA A 1 294 ? -28.829 -8.609 43.339 1.00 47.28 294 ALA A C 1
ATOM 2252 O O . ALA A 1 294 ? -28.706 -7.425 43.652 1.00 47.28 294 ALA A O 1
ATOM 2253 N N . LYS A 1 295 ? -27.774 -9.341 42.948 1.00 46.91 295 LYS A N 1
ATOM 2254 C CA . LYS A 1 295 ? -26.398 -8.821 42.835 1.00 46.91 295 LYS A CA 1
ATOM 2255 C C . LYS A 1 295 ? -26.180 -7.980 41.572 1.00 46.91 295 LYS A C 1
ATOM 2257 O O . LYS A 1 295 ? -25.426 -7.008 41.636 1.00 46.91 295 LYS A O 1
ATOM 2262 N N . LEU A 1 296 ? -26.874 -8.286 40.472 1.00 47.78 296 LEU A N 1
ATOM 2263 C CA . LEU A 1 296 ? -26.914 -7.413 39.289 1.00 47.78 296 LEU A CA 1
ATOM 2264 C C . LEU A 1 296 ? -27.559 -6.064 39.653 1.00 47.78 296 LEU A C 1
ATOM 2266 O O . LEU A 1 296 ? -26.983 -5.005 39.412 1.00 47.78 296 LEU A O 1
ATOM 2270 N N . MET A 1 297 ? -28.689 -6.108 40.364 1.00 47.78 297 MET A N 1
ATOM 2271 C CA . MET A 1 297 ? -29.416 -4.909 40.788 1.00 47.78 297 MET A CA 1
ATOM 2272 C C . MET A 1 297 ? -28.663 -4.083 41.847 1.00 47.78 297 MET A C 1
ATOM 2274 O O . MET A 1 297 ? -28.754 -2.856 41.867 1.00 47.78 297 MET A O 1
ATOM 2278 N N . ALA A 1 298 ? -27.864 -4.733 42.699 1.00 48.09 298 ALA A N 1
ATOM 2279 C CA . ALA A 1 298 ? -26.987 -4.055 43.653 1.00 48.09 298 ALA A CA 1
ATOM 2280 C C . ALA A 1 298 ? -25.798 -3.347 42.975 1.00 48.09 298 ALA A C 1
ATOM 2282 O O . ALA A 1 298 ? -25.452 -2.240 43.382 1.00 48.09 298 ALA A O 1
ATOM 2283 N N . SER A 1 299 ? -25.211 -3.925 41.915 1.00 46.94 299 SER A N 1
ATOM 2284 C CA . SER A 1 299 ? -24.161 -3.250 41.126 1.00 46.94 299 SER A CA 1
ATOM 2285 C C . SER A 1 299 ? -24.701 -2.066 40.320 1.00 46.94 299 SER A C 1
ATOM 2287 O O . SER A 1 299 ? -24.024 -1.045 40.218 1.00 46.94 299 SER A O 1
ATOM 2289 N N . ILE A 1 300 ? -25.933 -2.168 39.807 1.00 50.94 300 ILE A N 1
ATOM 2290 C CA . ILE A 1 300 ? -26.631 -1.055 39.142 1.00 50.94 300 ILE A CA 1
ATOM 2291 C C . ILE A 1 300 ? -26.883 0.085 40.144 1.00 50.94 300 ILE A C 1
ATOM 2293 O O . ILE A 1 300 ? -26.560 1.239 39.865 1.00 50.94 300 ILE A O 1
ATOM 2297 N N . LYS A 1 301 ? -27.354 -0.227 41.361 1.00 48.62 301 LYS A N 1
ATOM 2298 C CA . LYS A 1 301 ? -27.555 0.784 42.413 1.00 48.62 301 LYS A CA 1
ATOM 2299 C C . LYS A 1 301 ? -26.252 1.424 42.896 1.00 48.62 301 LYS A C 1
ATOM 2301 O O . LYS A 1 301 ? -26.235 2.637 43.066 1.00 48.62 301 LYS A O 1
ATOM 2306 N N . ALA A 1 302 ? -25.173 0.657 43.067 1.00 47.12 302 ALA A N 1
ATOM 2307 C CA . ALA A 1 302 ? -23.883 1.172 43.541 1.00 47.12 302 ALA A CA 1
ATOM 2308 C C . ALA A 1 302 ? -23.187 2.120 42.544 1.00 47.12 302 ALA A C 1
ATOM 2310 O O . ALA A 1 302 ? -22.447 3.007 42.962 1.00 47.12 302 ALA A O 1
ATOM 2311 N N . ASN A 1 303 ? -23.449 1.977 41.240 1.00 42.22 303 ASN A N 1
ATOM 2312 C CA . ASN A 1 303 ? -22.950 2.911 40.227 1.00 42.22 303 ASN A CA 1
ATOM 2313 C C . ASN A 1 303 ? -23.831 4.162 40.059 1.00 42.22 303 ASN A C 1
ATOM 2315 O O . ASN A 1 303 ? -23.330 5.180 39.590 1.00 42.22 303 ASN A O 1
ATOM 2319 N N . SER A 1 304 ? -25.104 4.125 40.473 1.00 38.94 304 SER A N 1
ATOM 2320 C CA . SER A 1 304 ? -25.989 5.305 40.444 1.00 38.94 304 SER A CA 1
ATOM 2321 C C . SER A 1 304 ? -25.705 6.322 41.560 1.00 38.94 304 SER A C 1
ATOM 2323 O O . SER A 1 304 ? -26.071 7.486 41.444 1.00 38.94 304 SER A O 1
ATOM 2325 N N . SER A 1 305 ? -25.043 5.909 42.646 1.00 35.78 305 SER A N 1
ATOM 2326 C CA . SER A 1 305 ? -24.932 6.701 43.880 1.00 35.78 305 SER A CA 1
ATOM 2327 C C . SER A 1 305 ? -23.565 7.350 44.131 1.00 35.78 305 SER A C 1
ATOM 2329 O O . SER A 1 305 ? -23.399 8.009 45.153 1.00 35.78 305 SER A O 1
ATOM 2331 N N . ASN A 1 306 ? -22.605 7.250 43.204 1.00 35.59 306 ASN A N 1
ATOM 2332 C CA . ASN A 1 306 ? -21.251 7.800 43.386 1.00 35.59 306 ASN A CA 1
ATOM 2333 C C . ASN A 1 306 ? -20.972 9.109 42.618 1.00 35.59 306 ASN A C 1
ATOM 2335 O O . ASN A 1 306 ? -19.845 9.367 42.198 1.00 35.59 306 ASN A O 1
ATOM 2339 N N . SER A 1 307 ? -21.977 9.981 42.481 1.00 35.56 307 SER A N 1
ATOM 2340 C CA . SER A 1 307 ? -21.791 11.376 42.054 1.00 35.56 307 SER A CA 1
ATOM 2341 C C . SER A 1 307 ? -22.046 12.353 43.207 1.00 35.56 307 SER A C 1
ATOM 2343 O O . SER A 1 307 ? -22.968 13.166 43.172 1.00 35.56 307 SER A O 1
ATOM 2345 N N . SER A 1 308 ? -21.221 12.292 44.251 1.00 41.09 308 SER A N 1
ATOM 2346 C CA . SER A 1 308 ? -21.127 13.375 45.234 1.00 41.09 308 SER A CA 1
ATOM 2347 C C . SER A 1 308 ? -19.687 13.550 45.713 1.00 41.09 308 SER A C 1
ATOM 2349 O O . SER A 1 308 ? -19.303 13.069 46.775 1.00 41.09 308 SER A O 1
ATOM 2351 N N . SER A 1 309 ? -18.881 14.275 44.942 1.00 36.03 309 SER A N 1
ATOM 2352 C CA . SER A 1 309 ? -17.705 14.963 45.481 1.00 36.03 309 SER A CA 1
ATOM 2353 C C . SER A 1 309 ? -17.376 16.164 44.603 1.00 36.03 309 SER A C 1
ATOM 2355 O O . SER A 1 309 ? -17.112 16.020 43.411 1.00 36.03 309 SER A O 1
ATOM 2357 N N . GLY A 1 310 ? -17.486 17.347 45.208 1.00 38.97 310 GLY A N 1
ATOM 2358 C CA . GLY A 1 310 ? -17.460 18.647 44.555 1.00 38.97 310 GLY A CA 1
ATOM 2359 C C . GLY A 1 310 ? -16.141 19.028 43.883 1.00 38.97 310 GLY A C 1
ATOM 2360 O O . GLY A 1 310 ? -15.056 18.609 44.277 1.00 38.97 310 GLY A O 1
ATOM 2361 N N . GLY A 1 311 ? -16.276 19.897 42.885 1.00 33.56 311 GLY A N 1
ATOM 2362 C CA . GLY A 1 311 ? -15.185 20.557 42.181 1.00 33.56 311 GLY A CA 1
ATOM 2363 C C . GLY A 1 311 ? -15.758 21.455 41.087 1.00 33.56 311 GLY A C 1
ATOM 2364 O O . GLY A 1 311 ? -16.292 20.971 40.101 1.00 33.56 311 GLY A O 1
ATOM 2365 N N . SER A 1 312 ? -15.708 22.76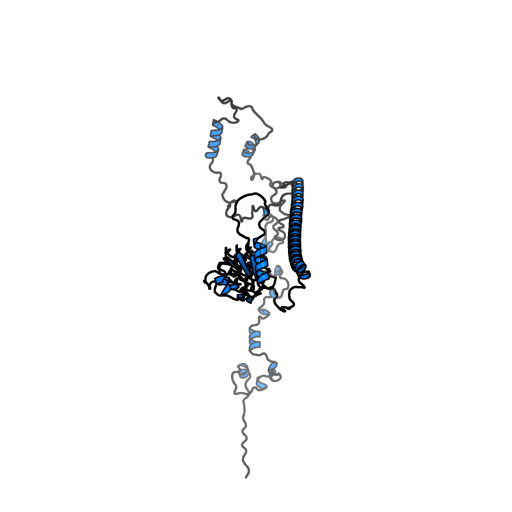0 41.335 1.00 37.88 312 SER A N 1
ATOM 2366 C CA . SER A 1 312 ? -16.246 23.878 40.549 1.00 37.88 312 SER A CA 1
ATOM 2367 C C . SER A 1 312 ? -15.858 23.890 39.056 1.00 37.88 312 SER A C 1
ATOM 2369 O O . SER A 1 312 ? -14.685 23.704 38.742 1.00 37.88 312 SER A O 1
ATOM 2371 N N . GLY A 1 313 ? -16.807 24.240 38.167 1.00 33.50 313 GLY A N 1
ATOM 2372 C CA . GLY A 1 313 ? -16.496 24.923 36.897 1.00 33.50 313 GLY A CA 1
ATOM 2373 C C . GLY A 1 313 ? -17.181 24.444 35.601 1.00 33.50 313 GLY A C 1
ATOM 2374 O O . GLY A 1 313 ? -16.565 23.737 34.820 1.00 33.50 313 GLY A O 1
ATOM 2375 N N . ASN A 1 314 ? -18.388 24.966 35.341 1.00 34.75 314 ASN A N 1
ATOM 2376 C CA . ASN A 1 314 ? -19.046 25.262 34.048 1.00 34.75 314 ASN A CA 1
ATOM 2377 C C . ASN A 1 314 ? -19.395 24.182 32.985 1.00 34.75 314 ASN A C 1
ATOM 2379 O O . ASN A 1 314 ? -18.561 23.709 32.225 1.00 34.75 314 ASN A O 1
ATOM 2383 N N . ASN A 1 315 ? -20.723 24.046 32.818 1.00 40.28 315 ASN A N 1
ATOM 2384 C CA . ASN A 1 315 ? -21.534 23.846 31.603 1.00 40.28 315 ASN A CA 1
ATOM 2385 C C . ASN A 1 315 ? -21.318 22.611 30.706 1.00 40.28 315 ASN A C 1
ATOM 2387 O O . ASN A 1 315 ? -20.646 22.663 29.681 1.00 40.28 315 ASN A O 1
ATOM 2391 N N . GLY A 1 316 ? -22.101 21.570 31.004 1.00 32.97 316 GLY A N 1
ATOM 2392 C CA . GLY A 1 316 ? -22.541 20.519 30.082 1.00 32.97 316 GLY A CA 1
ATOM 2393 C C . GLY A 1 316 ? -23.343 19.471 30.858 1.00 32.97 316 GLY A C 1
ATOM 2394 O O . GLY A 1 316 ? -22.854 18.979 31.865 1.00 32.97 316 GLY A O 1
ATOM 2395 N N . GLY A 1 317 ? -24.591 19.204 30.464 1.00 34.12 317 GLY A N 1
ATOM 2396 C CA . GLY A 1 317 ? -25.597 18.477 31.253 1.00 34.12 317 GLY A CA 1
ATOM 2397 C C . GLY A 1 317 ? -25.129 17.160 31.888 1.00 34.12 317 GLY A C 1
ATOM 2398 O O . GLY A 1 317 ? -24.489 16.329 31.247 1.00 34.12 317 GLY A O 1
ATOM 2399 N N . GLY A 1 318 ? -25.482 16.978 33.163 1.00 34.44 318 GLY A N 1
ATOM 2400 C CA . GLY A 1 318 ? -25.199 15.778 33.946 1.00 34.44 318 GLY A CA 1
ATOM 2401 C C . GLY A 1 318 ? -26.060 14.589 33.525 1.00 34.44 318 GLY A C 1
ATOM 2402 O O . GLY A 1 318 ? -27.073 14.314 34.158 1.00 34.44 318 GLY A O 1
ATOM 2403 N N . GLY A 1 319 ? -25.647 13.892 32.469 1.00 45.16 319 GLY A N 1
ATOM 2404 C CA . GLY A 1 319 ? -26.057 12.514 32.203 1.00 45.16 319 GLY A CA 1
ATOM 2405 C C . GLY A 1 319 ? -25.083 11.540 32.869 1.00 45.16 319 GLY A C 1
ATOM 2406 O O . GLY A 1 319 ? -23.867 11.752 32.830 1.00 45.16 319 GLY A O 1
ATOM 2407 N N . SER A 1 320 ? -25.603 10.483 33.492 1.00 57.97 320 SER A N 1
ATOM 2408 C CA . SER A 1 320 ? -24.836 9.292 33.870 1.00 57.97 320 SER A CA 1
ATOM 2409 C C . SER A 1 320 ? -23.997 8.822 32.669 1.00 57.97 320 SER A C 1
ATOM 2411 O O . SER A 1 320 ? -24.465 8.814 31.530 1.00 57.97 320 SER A O 1
ATOM 2413 N N . LYS A 1 321 ? -22.720 8.470 32.887 1.00 72.75 321 LYS A N 1
ATOM 2414 C CA . LYS A 1 321 ? -21.904 7.886 31.808 1.00 72.75 321 LYS A CA 1
ATOM 2415 C C . LYS A 1 321 ? -22.516 6.536 31.419 1.00 72.75 321 LYS A C 1
ATOM 2417 O O . LYS A 1 321 ? -22.794 5.752 32.330 1.00 72.75 321 LYS A O 1
ATOM 2422 N N . PRO A 1 322 ? -22.706 6.252 30.120 1.00 83.75 322 PRO A N 1
ATOM 2423 C CA . PRO A 1 322 ? -23.283 4.986 29.711 1.00 83.75 322 PRO A CA 1
ATOM 2424 C C . PRO A 1 322 ? -22.355 3.826 30.072 1.00 83.75 322 PRO A C 1
ATOM 2426 O O . PRO A 1 322 ? -21.130 3.971 30.117 1.00 83.75 322 PRO A O 1
ATOM 2429 N N . VAL A 1 323 ? -22.944 2.659 30.310 1.00 84.56 323 VAL A N 1
ATOM 2430 C CA . VAL A 1 323 ? -22.196 1.405 30.400 1.00 84.56 323 VAL A CA 1
ATOM 2431 C C . VAL A 1 323 ? -21.860 0.961 28.981 1.00 84.56 323 VAL A C 1
ATOM 2433 O O . VAL A 1 323 ? -22.762 0.773 28.172 1.00 84.56 323 VAL A O 1
ATOM 2436 N N . GLU A 1 324 ? -20.574 0.795 28.680 1.00 88.94 324 GLU A N 1
ATOM 2437 C CA . GLU A 1 324 ? -20.091 0.390 27.357 1.00 88.94 324 GLU A CA 1
ATOM 2438 C C . GLU A 1 324 ? -19.689 -1.093 27.347 1.00 88.94 324 GLU A C 1
ATOM 2440 O O . GLU A 1 324 ? -18.936 -1.552 28.208 1.00 88.94 324 GLU A O 1
ATOM 2445 N N . ILE A 1 325 ? -20.183 -1.839 26.359 1.00 88.25 325 ILE A N 1
ATOM 2446 C CA . ILE A 1 325 ? -19.896 -3.258 26.133 1.00 88.25 325 ILE A CA 1
ATOM 2447 C C . ILE A 1 325 ? -19.355 -3.399 24.710 1.00 88.25 325 ILE A C 1
ATOM 2449 O O . ILE A 1 325 ? -20.103 -3.257 23.745 1.00 88.25 325 ILE A O 1
ATOM 2453 N N . LEU A 1 326 ? -18.055 -3.669 24.581 1.00 91.81 326 LEU A N 1
ATOM 2454 C CA . LEU A 1 326 ? -17.398 -3.918 23.297 1.00 91.81 326 LEU A CA 1
ATOM 2455 C C . LEU A 1 326 ? -17.234 -5.426 23.070 1.00 91.81 326 LEU A C 1
ATOM 2457 O O . LEU A 1 326 ? -16.610 -6.123 23.870 1.00 91.81 326 LEU A O 1
ATOM 2461 N N . MET A 1 327 ? -17.764 -5.906 21.953 1.00 90.88 327 MET A N 1
ATOM 2462 C CA . MET A 1 327 ? -17.729 -7.290 21.494 1.00 90.88 327 MET A CA 1
ATOM 2463 C C . MET A 1 327 ? -16.804 -7.369 20.276 1.00 90.88 327 MET A C 1
ATOM 2465 O O . MET A 1 327 ? -17.026 -6.674 19.284 1.00 90.88 327 MET A O 1
ATOM 2469 N N . THR A 1 328 ? -15.752 -8.183 20.357 1.00 90.31 328 THR A N 1
ATOM 2470 C CA . THR A 1 328 ? -14.668 -8.213 19.354 1.00 90.31 328 THR A CA 1
ATOM 2471 C C . THR A 1 328 ? -14.382 -9.593 18.775 1.00 90.31 328 THR A C 1
ATOM 2473 O O . THR A 1 328 ? -13.646 -9.707 17.798 1.00 90.31 328 THR A O 1
ATOM 2476 N N . GLU A 1 329 ? -14.925 -10.655 19.369 1.00 87.62 329 GLU A N 1
ATOM 2477 C CA . GLU A 1 329 ? -14.746 -12.007 18.852 1.00 87.62 329 GLU A CA 1
ATOM 2478 C C . GLU A 1 329 ? -15.594 -12.188 17.589 1.00 87.62 329 GLU A C 1
ATOM 2480 O O . GLU A 1 329 ? -16.761 -11.827 17.555 1.00 87.62 329 GLU A O 1
ATOM 2485 N N . SER A 1 330 ? -15.020 -12.711 16.510 1.00 81.06 330 SER A N 1
ATOM 2486 C CA . SER A 1 330 ? -15.783 -12.898 15.274 1.00 81.06 330 SER A CA 1
ATOM 2487 C C . SER A 1 330 ? -16.618 -14.179 15.292 1.00 81.06 330 SER A C 1
ATOM 2489 O O . SER A 1 330 ? -16.101 -15.243 15.640 1.00 81.06 330 SER A O 1
ATOM 2491 N N . GLY A 1 331 ? -17.847 -14.110 14.781 1.00 83.12 331 GLY A N 1
ATOM 2492 C CA . GLY A 1 331 ? -18.828 -15.199 14.800 1.00 83.12 331 GLY A CA 1
ATOM 2493 C C . GLY A 1 331 ? -20.079 -14.838 15.598 1.00 83.12 331 GLY A C 1
ATOM 2494 O O . GLY A 1 331 ? -20.320 -13.663 15.869 1.00 83.12 331 GLY A O 1
ATOM 2495 N N . ASP A 1 332 ? -20.876 -15.849 15.941 1.00 87.56 332 ASP A N 1
ATOM 2496 C CA . ASP A 1 332 ? -22.104 -15.673 16.718 1.00 87.56 332 ASP A CA 1
ATOM 2497 C C . ASP A 1 332 ? -21.784 -15.431 18.194 1.00 87.56 332 ASP A C 1
ATOM 2499 O O . ASP A 1 332 ? -21.166 -16.269 18.854 1.00 87.56 332 ASP A O 1
ATOM 2503 N N . ILE A 1 333 ? -22.242 -14.300 18.724 1.00 85.25 333 ILE A N 1
ATOM 2504 C CA . ILE A 1 333 ? -22.058 -13.925 20.123 1.00 85.25 333 ILE A CA 1
ATOM 2505 C C . ILE A 1 333 ? -23.414 -13.559 20.727 1.00 85.25 333 ILE A C 1
ATOM 2507 O O . ILE A 1 333 ? -24.155 -12.772 20.130 1.00 85.25 333 ILE A O 1
ATOM 2511 N N . PRO A 1 334 ? -23.758 -14.085 21.914 1.00 84.88 334 PRO A N 1
ATOM 2512 C CA . PRO A 1 334 ? -24.972 -13.686 22.610 1.00 84.88 334 PRO A CA 1
ATOM 2513 C C . PRO A 1 334 ? -24.941 -12.201 22.990 1.00 84.88 334 PRO A C 1
ATOM 2515 O O . PRO A 1 334 ? -23.917 -11.674 23.431 1.00 84.88 334 PRO A O 1
ATOM 2518 N N . LEU A 1 335 ? -26.081 -11.529 22.827 1.00 82.69 335 LEU A N 1
ATOM 2519 C CA . LEU A 1 335 ? -26.258 -10.152 23.285 1.00 82.69 335 LEU A CA 1
ATOM 2520 C C . LEU A 1 335 ? -26.370 -10.100 24.822 1.00 82.69 335 LEU A C 1
ATOM 2522 O O . LEU A 1 335 ? -26.787 -11.079 25.441 1.00 82.69 335 LEU A O 1
ATOM 2526 N N . PRO A 1 336 ? -25.981 -8.983 25.460 1.00 79.00 336 PRO A N 1
ATOM 2527 C CA . PRO A 1 336 ? -26.049 -8.848 26.910 1.00 79.00 336 PRO A CA 1
ATOM 2528 C C . PRO A 1 336 ? -27.496 -8.862 27.426 1.00 79.00 336 PRO A C 1
ATOM 2530 O O . PRO A 1 336 ? -28.329 -8.061 27.004 1.00 79.00 336 PRO A O 1
ATOM 2533 N N . ASP A 1 337 ? -27.762 -9.743 28.391 1.00 76.44 337 ASP A N 1
ATOM 2534 C CA . ASP A 1 337 ? -29.048 -9.841 29.086 1.00 76.44 337 ASP A CA 1
ATOM 2535 C C . ASP A 1 337 ? -29.223 -8.749 30.158 1.00 76.44 337 ASP A C 1
ATOM 2537 O O . ASP A 1 337 ? -28.261 -8.177 30.678 1.00 76.44 337 ASP A O 1
ATOM 2541 N N . GLY A 1 338 ? -30.476 -8.512 30.563 1.00 76.25 338 GLY A N 1
ATOM 2542 C CA . GLY A 1 338 ? -30.810 -7.665 31.715 1.00 76.25 338 GLY A CA 1
ATOM 2543 C C . GLY A 1 338 ? -30.981 -6.176 31.408 1.00 76.25 338 GLY A C 1
ATOM 2544 O O . GLY A 1 338 ? -31.072 -5.377 32.341 1.00 76.25 338 GLY A O 1
ATOM 2545 N N . ILE A 1 339 ? -31.050 -5.798 30.130 1.00 81.50 339 ILE A N 1
ATOM 2546 C CA . ILE A 1 339 ? -31.397 -4.437 29.714 1.00 81.50 339 ILE A CA 1
ATOM 2547 C C . ILE A 1 339 ? -32.922 -4.285 29.723 1.00 81.50 339 ILE A C 1
ATOM 2549 O O . ILE A 1 339 ? -33.635 -5.144 29.208 1.00 81.50 339 ILE A O 1
ATOM 2553 N N . THR A 1 340 ? -33.429 -3.222 30.354 1.00 83.75 340 THR A N 1
ATOM 2554 C CA . THR A 1 340 ? -34.878 -3.018 30.501 1.00 83.75 340 THR A CA 1
ATOM 2555 C C . THR A 1 340 ? -35.489 -2.389 29.254 1.00 83.75 340 THR A C 1
ATOM 2557 O O . THR A 1 340 ? -34.808 -1.679 28.516 1.00 83.75 340 THR A O 1
ATOM 2560 N N . ASP A 1 341 ? -36.789 -2.600 29.049 1.00 85.06 341 ASP A N 1
ATOM 2561 C CA . ASP A 1 341 ? -37.502 -2.170 27.842 1.00 85.06 341 ASP A CA 1
ATOM 2562 C C . ASP A 1 341 ? -37.410 -0.667 27.546 1.00 85.06 341 ASP A C 1
ATOM 2564 O O . ASP A 1 341 ? -37.390 -0.277 26.376 1.00 85.06 341 ASP A O 1
ATOM 2568 N N . GLU A 1 342 ? -37.332 0.165 28.589 1.00 86.06 342 GLU A N 1
ATOM 2569 C CA . GLU A 1 342 ? -37.290 1.628 28.473 1.00 86.06 342 GLU A CA 1
ATOM 2570 C C . GLU A 1 342 ? -35.873 2.207 28.398 1.00 86.06 342 GLU A C 1
ATOM 2572 O O . GLU A 1 342 ? -35.712 3.392 28.088 1.00 86.06 342 GLU A O 1
ATOM 2577 N N . THR A 1 343 ? -34.849 1.385 28.647 1.00 87.38 343 THR A N 1
ATOM 2578 C CA . THR A 1 343 ? -33.447 1.811 28.634 1.00 87.38 343 THR A CA 1
ATOM 2579 C C . THR A 1 343 ? -33.047 2.285 27.238 1.00 87.38 343 THR A C 1
ATOM 2581 O O . THR A 1 343 ? -33.302 1.592 26.251 1.00 87.38 343 THR A O 1
ATOM 2584 N N . ASP A 1 344 ? -32.414 3.456 27.155 1.00 89.19 344 ASP A N 1
ATOM 2585 C CA . ASP A 1 344 ? -31.844 3.960 25.906 1.00 89.19 344 ASP A CA 1
ATOM 2586 C C . ASP A 1 344 ? -30.527 3.245 25.601 1.00 89.19 344 ASP A C 1
ATOM 2588 O O . ASP A 1 344 ? -29.649 3.113 26.462 1.00 89.19 344 ASP A O 1
ATOM 2592 N N . ILE A 1 345 ? -30.398 2.770 24.364 1.00 90.44 345 ILE A N 1
ATOM 2593 C CA . ILE A 1 345 ? -29.238 2.026 23.885 1.00 90.44 345 ILE A CA 1
ATOM 2594 C C . ILE A 1 345 ? -28.720 2.663 22.603 1.00 90.44 345 ILE A C 1
ATOM 2596 O O . ILE A 1 345 ? -29.481 2.965 21.683 1.00 90.44 345 ILE A O 1
ATOM 2600 N N . GLU A 1 346 ? -27.405 2.796 22.530 1.00 93.00 346 GLU A N 1
ATOM 2601 C CA . GLU A 1 346 ? -26.680 3.134 21.313 1.00 93.00 346 GLU A CA 1
ATOM 2602 C C . GLU A 1 346 ? -25.881 1.906 20.865 1.00 93.00 346 GLU A C 1
ATOM 2604 O O . GLU A 1 346 ? -25.113 1.340 21.646 1.00 93.00 346 GLU A O 1
ATOM 2609 N N . VAL A 1 347 ? -26.052 1.483 19.614 1.00 92.19 347 VAL A N 1
ATOM 2610 C CA . VAL A 1 347 ? -25.328 0.343 19.046 1.00 92.19 347 VAL A CA 1
ATOM 2611 C C . VAL A 1 347 ? -24.499 0.809 17.863 1.00 92.19 347 VAL A C 1
ATOM 2613 O O . VAL A 1 347 ? -25.021 1.376 16.904 1.00 92.19 347 VAL A O 1
ATOM 2616 N N . TRP A 1 348 ? -23.203 0.527 17.926 1.00 94.69 348 TRP A N 1
ATOM 2617 C CA . TRP A 1 348 ? -22.256 0.698 16.835 1.00 94.69 348 TRP A CA 1
ATOM 2618 C C . TRP A 1 348 ? -21.799 -0.668 16.349 1.00 94.69 348 TRP A C 1
ATOM 2620 O O . TRP A 1 348 ? -21.500 -1.546 17.156 1.00 94.69 348 TRP A O 1
ATOM 2630 N N . ALA A 1 349 ? -21.701 -0.839 15.039 1.00 94.81 349 ALA A N 1
ATOM 2631 C CA . ALA A 1 349 ? -21.206 -2.063 14.436 1.00 94.81 349 ALA A CA 1
ATOM 2632 C C . ALA A 1 349 ? -20.269 -1.757 13.274 1.00 94.81 349 ALA A C 1
ATOM 2634 O O . ALA A 1 349 ? -20.558 -0.895 12.443 1.00 94.81 349 ALA A O 1
ATOM 2635 N N . TRP A 1 350 ? -19.180 -2.517 13.199 1.00 96.62 350 TRP A N 1
ATOM 2636 C CA . TRP A 1 350 ? -18.193 -2.452 12.128 1.00 96.62 350 TRP A CA 1
ATOM 2637 C C . TRP A 1 350 ? -18.146 -3.773 11.379 1.00 96.62 350 TRP A C 1
ATOM 2639 O O . TRP A 1 350 ? -18.016 -4.824 12.009 1.00 96.62 350 TRP A O 1
ATOM 2649 N N . GLY A 1 351 ? -18.213 -3.728 10.051 1.00 95.88 351 GLY A N 1
ATOM 2650 C CA . GLY A 1 351 ? -17.885 -4.878 9.208 1.00 95.88 351 GLY A CA 1
ATOM 2651 C C . GLY A 1 351 ? -16.380 -5.165 9.212 1.00 95.88 351 GLY A C 1
ATOM 2652 O O . GLY A 1 351 ? -15.570 -4.294 9.536 1.00 95.88 351 GLY A O 1
ATOM 2653 N N . GLY A 1 352 ? -15.994 -6.384 8.837 1.00 96.00 352 GLY A N 1
ATOM 2654 C CA . GLY A 1 352 ? -14.587 -6.724 8.628 1.00 96.00 352 GLY A CA 1
ATOM 2655 C C . GLY A 1 352 ? -14.020 -6.013 7.396 1.00 96.00 352 GLY A C 1
ATOM 2656 O O . GLY A 1 352 ? -14.721 -5.821 6.402 1.00 96.00 352 GLY A O 1
ATOM 2657 N N . GLY A 1 353 ? -12.748 -5.627 7.430 1.00 95.88 353 GLY A N 1
ATOM 2658 C CA . GLY A 1 353 ? -12.044 -5.087 6.267 1.00 95.88 353 GLY A CA 1
ATOM 2659 C C . GLY A 1 353 ? -11.746 -6.163 5.218 1.00 95.88 353 GLY A C 1
ATOM 2660 O O . GLY A 1 353 ? -11.625 -7.347 5.537 1.00 95.88 353 GLY A O 1
ATOM 2661 N N . GLY A 1 354 ? -11.624 -5.771 3.953 1.00 94.38 354 GLY A N 1
ATOM 2662 C CA . GLY A 1 354 ? -11.241 -6.663 2.858 1.00 94.38 354 GLY A CA 1
ATOM 2663 C C . GLY A 1 354 ? -9.759 -7.040 2.909 1.00 94.38 354 GLY A C 1
ATOM 2664 O O . GLY A 1 354 ? -8.917 -6.239 3.308 1.00 94.38 354 GLY A O 1
ATOM 2665 N N . GLY A 1 355 ? -9.421 -8.250 2.477 1.00 93.19 355 GLY A N 1
ATOM 2666 C CA . GLY A 1 355 ? -8.035 -8.672 2.293 1.00 93.19 355 GLY A CA 1
ATOM 2667 C C . GLY A 1 355 ? -7.399 -7.995 1.079 1.00 93.19 355 GLY A C 1
ATOM 2668 O O . GLY A 1 355 ? -8.058 -7.782 0.059 1.00 93.19 355 GLY A O 1
ATOM 2669 N N . GLY A 1 356 ? -6.112 -7.674 1.185 1.00 91.50 356 GLY A N 1
ATOM 2670 C CA . GLY A 1 356 ? -5.304 -7.217 0.063 1.00 91.50 356 GLY A CA 1
ATOM 2671 C C . GLY A 1 356 ? -5.086 -8.330 -0.963 1.00 91.50 356 GLY A C 1
ATOM 2672 O O . GLY A 1 356 ? -5.046 -9.519 -0.631 1.00 91.50 356 GLY A O 1
ATOM 2673 N N . VAL A 1 357 ? -4.918 -7.932 -2.217 1.00 90.12 357 VAL A N 1
ATOM 2674 C CA . VAL A 1 357 ? -4.729 -8.822 -3.369 1.00 90.12 357 VAL A CA 1
ATOM 2675 C C . VAL A 1 357 ? -3.478 -8.424 -4.146 1.00 90.12 357 VAL A C 1
ATOM 2677 O O . VAL A 1 357 ? -2.752 -7.494 -3.777 1.00 90.12 357 VAL A O 1
ATOM 2680 N N . LYS A 1 358 ? -3.198 -9.116 -5.254 1.00 87.62 358 LYS A N 1
ATOM 2681 C CA . LYS A 1 358 ? -2.082 -8.744 -6.126 1.00 87.62 358 LYS A CA 1
ATOM 2682 C C . LYS A 1 358 ? -2.296 -7.339 -6.702 1.00 87.62 358 LYS A C 1
ATOM 2684 O O . LYS A 1 358 ? -3.242 -7.084 -7.439 1.00 87.62 358 LYS A O 1
ATOM 2689 N N . GLY A 1 359 ? -1.396 -6.418 -6.374 1.00 82.19 359 GLY A N 1
ATOM 2690 C CA . GLY A 1 359 ? -1.436 -5.009 -6.766 1.00 82.19 359 GLY A CA 1
ATOM 2691 C C . GLY A 1 359 ? -2.450 -4.157 -5.996 1.00 82.19 359 GLY A C 1
ATOM 2692 O O . GLY A 1 359 ? -2.157 -2.995 -5.741 1.00 82.19 359 GLY A O 1
ATOM 2693 N N . GLY A 1 360 ? -3.591 -4.708 -5.587 1.00 88.00 360 GLY A N 1
ATOM 2694 C CA . GLY A 1 360 ? -4.695 -3.968 -4.972 1.00 88.00 360 GLY A CA 1
ATOM 2695 C C . GLY A 1 360 ? -4.760 -4.046 -3.451 1.00 88.00 360 GLY A C 1
ATOM 2696 O O . GLY A 1 360 ? -4.654 -5.132 -2.884 1.00 88.00 360 GLY A O 1
ATOM 2697 N N . GLY A 1 361 ? -4.970 -2.912 -2.783 1.00 89.81 361 GLY A N 1
ATOM 2698 C CA . GLY A 1 361 ? -5.330 -2.891 -1.363 1.00 89.81 361 GLY A CA 1
ATOM 2699 C C . GLY A 1 361 ? -6.788 -3.302 -1.125 1.00 89.81 361 GLY A C 1
ATOM 2700 O O . GLY A 1 361 ? -7.641 -3.064 -1.978 1.00 89.81 361 GLY A O 1
ATOM 2701 N N . GLY A 1 362 ? -7.092 -3.898 0.027 1.00 92.62 362 GLY A N 1
ATOM 2702 C CA . GLY A 1 362 ? -8.469 -4.223 0.419 1.00 92.62 362 GLY A CA 1
ATOM 2703 C C . GLY A 1 362 ? -9.218 -2.997 0.949 1.00 92.62 362 GLY A C 1
ATOM 2704 O O . GLY A 1 362 ? -8.629 -2.155 1.614 1.00 92.62 362 GLY A O 1
ATOM 2705 N N . GLY A 1 363 ? -10.509 -2.860 0.669 1.00 93.69 363 GLY A N 1
ATOM 2706 C CA . GLY A 1 363 ? -11.333 -1.775 1.201 1.00 93.69 363 GLY A CA 1
ATOM 2707 C C . GLY A 1 363 ? -11.667 -1.955 2.684 1.00 93.69 363 GLY A C 1
ATOM 2708 O O . GLY A 1 363 ? -11.657 -3.070 3.207 1.00 93.69 363 GLY A O 1
ATOM 2709 N N . GLY A 1 364 ? -11.948 -0.859 3.384 1.00 94.25 364 GLY A N 1
ATOM 2710 C CA . GLY A 1 364 ? -12.306 -0.883 4.802 1.00 94.25 364 GLY A CA 1
ATOM 2711 C C . GLY A 1 364 ? -13.725 -1.404 5.067 1.00 94.25 364 GLY A C 1
ATOM 2712 O O . GLY A 1 364 ? -14.586 -1.377 4.190 1.00 94.25 364 GLY A O 1
ATOM 2713 N N . GLY A 1 365 ? -14.000 -1.858 6.286 1.00 94.44 365 GLY A N 1
ATOM 2714 C CA . GLY A 1 365 ? -15.345 -2.220 6.733 1.00 94.44 365 GLY A CA 1
ATOM 2715 C C . GLY A 1 365 ? -16.226 -0.992 6.974 1.00 94.44 365 GLY A C 1
ATOM 2716 O O . GLY A 1 365 ? -15.746 0.062 7.392 1.00 94.44 365 GLY A O 1
ATOM 2717 N N . GLN A 1 366 ? -17.527 -1.109 6.722 1.00 95.25 366 GLN A N 1
ATOM 2718 C CA . GLN A 1 366 ? -18.492 -0.055 7.031 1.00 95.25 366 GLN A CA 1
ATOM 2719 C C . GLN A 1 366 ? -18.704 0.063 8.545 1.00 95.25 366 GLN A C 1
ATOM 2721 O O . GLN A 1 366 ? -18.652 -0.938 9.254 1.00 95.25 366 GLN A O 1
ATOM 2726 N N . CYS A 1 367 ? -19.022 1.267 9.021 1.00 94.19 367 CYS A N 1
ATOM 2727 C CA . CYS A 1 367 ? -19.597 1.505 10.339 1.00 94.19 367 CYS A CA 1
ATOM 2728 C C . CYS A 1 367 ? -21.089 1.851 10.227 1.00 94.19 367 CYS A C 1
ATOM 2730 O O . CYS A 1 367 ? -21.476 2.732 9.455 1.00 94.19 367 CYS A O 1
ATOM 2732 N N . VAL A 1 368 ? -21.920 1.209 11.046 1.00 93.94 368 VAL A N 1
ATOM 2733 C CA . VAL A 1 368 ? -23.343 1.535 11.213 1.00 93.94 368 VAL A CA 1
ATOM 2734 C C . VAL A 1 368 ? -23.619 1.846 12.675 1.00 93.94 368 VAL A C 1
ATOM 2736 O O . VAL A 1 368 ? -23.076 1.204 13.569 1.00 93.94 368 VAL A O 1
ATOM 2739 N N . HIS A 1 369 ? -24.451 2.855 12.900 1.00 90.88 369 HIS A N 1
ATOM 2740 C CA . HIS A 1 369 ? -24.808 3.355 14.219 1.00 90.88 369 HIS A CA 1
ATOM 2741 C C . HIS A 1 369 ? -26.325 3.531 14.304 1.00 90.88 369 HIS A C 1
ATOM 2743 O O . HIS A 1 369 ? -26.924 4.135 13.409 1.00 90.88 369 HIS A O 1
ATOM 2749 N N . VAL A 1 370 ? -26.932 3.019 15.375 1.00 91.69 370 VAL A N 1
ATOM 2750 C CA . VAL A 1 370 ? -28.367 3.149 15.654 1.00 91.69 370 VAL A CA 1
ATOM 2751 C C . VAL A 1 370 ? -28.612 3.463 17.126 1.00 91.69 370 VAL A C 1
ATOM 2753 O O . VAL A 1 370 ? -27.925 2.950 18.007 1.00 91.69 370 VAL A O 1
ATOM 2756 N N . ASN A 1 371 ? -29.645 4.265 17.372 1.00 91.94 371 ASN A N 1
ATOM 2757 C CA . ASN A 1 371 ? -30.197 4.507 18.700 1.00 91.94 371 ASN A CA 1
ATOM 2758 C C . ASN A 1 371 ? -31.544 3.798 18.807 1.00 91.94 371 ASN A C 1
ATOM 2760 O O . ASN A 1 371 ? -32.365 3.895 17.893 1.00 91.94 371 ASN A O 1
ATOM 2764 N N . MET A 1 372 ? -31.765 3.092 19.909 1.00 89.81 372 MET A N 1
ATOM 2765 C CA . MET A 1 372 ? -32.931 2.233 20.101 1.00 89.81 372 MET A CA 1
ATOM 2766 C C . MET A 1 372 ? -33.273 2.064 21.583 1.00 89.81 372 MET A C 1
ATOM 2768 O O . MET A 1 372 ? -32.501 2.444 22.463 1.00 89.81 372 MET A O 1
ATOM 2772 N N . LYS A 1 373 ? -34.435 1.468 21.859 1.00 89.25 373 LYS A N 1
ATOM 2773 C CA . LYS A 1 373 ? -34.854 1.087 23.211 1.00 89.25 373 LYS A CA 1
ATOM 2774 C C . LYS A 1 373 ? -34.478 -0.362 23.518 1.00 89.25 373 LYS A C 1
ATOM 2776 O O . LYS A 1 373 ? -34.386 -1.192 22.613 1.00 89.25 373 LYS A O 1
ATOM 2781 N N . GLY A 1 374 ? -34.315 -0.694 24.798 1.00 84.75 374 GLY A N 1
ATOM 2782 C CA . GLY A 1 374 ? -34.013 -2.065 25.225 1.00 84.75 374 GLY A CA 1
ATOM 2783 C C . GLY A 1 374 ? -35.043 -3.104 24.798 1.00 84.75 374 GLY A C 1
ATOM 2784 O O . GLY A 1 374 ? -34.670 -4.235 24.491 1.00 84.75 374 GLY A O 1
ATOM 2785 N N . SER A 1 375 ? -36.302 -2.695 24.635 1.00 85.06 375 SER A N 1
ATOM 2786 C CA . SER A 1 375 ? -37.377 -3.549 24.114 1.00 85.06 375 SER A CA 1
ATOM 2787 C C . SER A 1 375 ? -37.135 -4.044 22.684 1.00 85.06 375 SER A C 1
ATOM 2789 O O . SER A 1 375 ? -37.658 -5.091 22.298 1.00 85.06 375 SER A O 1
ATOM 2791 N N . ASP A 1 376 ? -36.335 -3.334 21.888 1.00 82.69 376 ASP A N 1
ATOM 2792 C CA . ASP A 1 376 ? -35.976 -3.757 20.535 1.00 82.69 376 ASP A CA 1
ATOM 2793 C C . ASP A 1 376 ? -34.753 -4.680 20.521 1.00 82.69 376 ASP A C 1
ATOM 2795 O O . ASP A 1 376 ? -34.665 -5.560 19.667 1.00 82.69 376 ASP A O 1
ATOM 2799 N N . LEU A 1 377 ? -33.855 -4.550 21.505 1.00 80.00 377 LEU A N 1
ATOM 2800 C CA . LEU A 1 377 ? -32.698 -5.434 21.655 1.00 80.00 377 LEU A CA 1
ATOM 2801 C C . LEU A 1 377 ? -33.103 -6.795 22.240 1.00 80.00 377 LEU A C 1
ATOM 2803 O O . LEU A 1 377 ? -32.640 -7.827 21.764 1.00 80.00 377 LEU A O 1
ATOM 2807 N N . GLY A 1 378 ? -34.024 -6.816 23.212 1.00 69.94 378 GLY A N 1
ATOM 2808 C CA . GLY A 1 378 ? -34.487 -8.042 23.880 1.00 69.94 378 GLY A CA 1
ATOM 2809 C C . GLY A 1 378 ? -35.230 -9.035 22.974 1.00 69.94 378 GLY A C 1
ATOM 2810 O O . GLY A 1 378 ? -35.407 -10.198 23.338 1.00 69.94 378 GLY A O 1
ATOM 2811 N N . LYS A 1 379 ? -35.643 -8.611 21.771 1.00 70.94 379 LYS A N 1
ATOM 2812 C CA . LYS A 1 379 ? -36.235 -9.489 20.744 1.00 70.94 379 LYS A CA 1
ATOM 2813 C C . LYS A 1 379 ? -35.187 -10.351 20.029 1.00 70.94 379 LYS A C 1
ATOM 2815 O O . LYS A 1 379 ? -35.558 -11.262 19.290 1.00 70.94 379 LYS A O 1
ATOM 2820 N N . LEU A 1 380 ? -33.898 -10.076 20.235 1.00 72.88 380 LEU A N 1
ATOM 2821 C CA . LEU A 1 380 ? -32.790 -10.646 19.478 1.00 72.88 380 LEU A CA 1
ATOM 2822 C C . LEU A 1 380 ? -31.783 -11.295 20.417 1.00 72.88 380 LEU A C 1
ATOM 2824 O O . LEU A 1 380 ? -31.515 -10.805 21.507 1.00 72.88 380 LEU A O 1
ATOM 2828 N N . LYS A 1 381 ? -31.245 -12.443 20.000 1.00 71.44 381 LYS A N 1
ATOM 2829 C CA . LYS A 1 381 ? -30.432 -13.294 20.880 1.00 71.44 381 LYS A CA 1
ATOM 2830 C C . LYS A 1 381 ? -28.943 -13.234 20.579 1.00 71.44 381 LYS A C 1
ATOM 2832 O O . LYS A 1 381 ? -28.143 -13.520 21.464 1.00 71.44 381 LYS A O 1
ATOM 2837 N N . THR A 1 382 ? -28.567 -12.882 19.354 1.00 84.31 382 THR A N 1
ATOM 2838 C CA . THR A 1 382 ? -27.193 -13.019 18.869 1.00 84.31 382 THR A CA 1
ATOM 2839 C C . THR A 1 382 ? -26.810 -11.881 17.935 1.00 84.31 382 THR A C 1
ATOM 2841 O O . THR A 1 382 ? -27.610 -11.436 17.113 1.00 84.31 382 THR A O 1
ATOM 2844 N N . ALA A 1 383 ? -25.560 -11.445 18.046 1.00 88.44 383 ALA A N 1
ATOM 2845 C CA . ALA A 1 383 ? -24.869 -10.643 17.050 1.00 88.44 383 ALA A CA 1
ATOM 2846 C C . ALA A 1 383 ? -23.863 -11.537 16.316 1.00 88.44 383 ALA A C 1
ATOM 2848 O O . ALA A 1 383 ? -23.121 -12.276 16.959 1.00 88.44 383 ALA A O 1
ATOM 2849 N N . TYR A 1 384 ? -23.818 -11.454 14.990 1.00 93.81 384 TYR A N 1
ATOM 2850 C CA . TYR A 1 384 ? -22.768 -12.064 14.182 1.00 93.81 384 TYR A CA 1
ATOM 2851 C C . TYR A 1 384 ? -21.712 -11.009 13.857 1.00 93.81 384 TYR A C 1
ATOM 2853 O O . TYR A 1 384 ? -22.030 -10.008 13.215 1.00 93.81 384 TYR A O 1
ATOM 2861 N N . ILE A 1 385 ? -20.462 -11.215 14.272 1.00 94.38 385 ILE A N 1
ATOM 2862 C CA . ILE A 1 385 ? -19.354 -10.297 13.968 1.00 94.38 385 ILE A CA 1
ATOM 2863 C C . ILE A 1 385 ? -18.528 -10.823 12.794 1.00 94.38 385 ILE A C 1
ATOM 2865 O O . ILE A 1 385 ? -18.017 -11.946 12.820 1.00 94.38 385 ILE A O 1
ATOM 2869 N N . GLY A 1 386 ? -18.383 -9.989 11.763 1.00 94.00 386 GLY A N 1
ATOM 2870 C CA . GLY A 1 386 ? -17.682 -10.331 10.533 1.00 94.00 386 GLY A CA 1
ATOM 2871 C C . GLY A 1 386 ? -16.161 -10.343 10.683 1.00 94.00 386 GLY A C 1
ATOM 2872 O O . GLY A 1 386 ? -15.569 -9.394 11.193 1.00 94.00 386 GLY A O 1
ATOM 2873 N N . ARG A 1 387 ? -15.515 -11.397 10.168 1.00 96.50 387 ARG A N 1
ATOM 2874 C CA . ARG A 1 387 ? -14.045 -11.490 10.090 1.00 96.50 387 ARG A CA 1
ATOM 2875 C C . ARG A 1 387 ? -13.473 -10.619 8.983 1.00 96.50 387 ARG A C 1
ATOM 2877 O O . ARG A 1 387 ? -14.102 -10.448 7.945 1.00 96.50 387 ARG A O 1
ATOM 2884 N N . GLY A 1 388 ? -12.243 -10.162 9.143 1.00 95.25 388 GLY A N 1
ATOM 2885 C CA . GLY A 1 388 ? -11.466 -9.583 8.062 1.00 95.25 388 GLY A CA 1
ATOM 2886 C C . GLY A 1 388 ? -11.193 -10.599 6.949 1.00 95.25 388 GLY A C 1
ATOM 2887 O O . GLY A 1 388 ? -10.996 -11.797 7.187 1.00 95.25 388 GLY A O 1
ATOM 2888 N N . GLY A 1 389 ? -11.189 -10.120 5.708 1.00 94.12 389 GLY A N 1
ATOM 2889 C CA . GLY A 1 389 ? -10.896 -10.930 4.533 1.00 94.12 389 GLY A CA 1
ATOM 2890 C C . GLY A 1 389 ? -9.441 -11.397 4.524 1.00 94.12 389 GLY A C 1
ATOM 2891 O O . GLY A 1 389 ? -8.535 -10.652 4.892 1.00 94.12 389 GLY A O 1
ATOM 2892 N N . LYS A 1 390 ? -9.187 -12.638 4.098 1.00 95.12 390 LYS A N 1
ATOM 2893 C CA . LYS A 1 390 ? -7.821 -13.179 4.045 1.00 95.12 390 LYS A CA 1
ATOM 2894 C C . LYS A 1 390 ? -7.039 -12.623 2.871 1.00 95.12 390 LYS A C 1
ATOM 2896 O O . LYS A 1 390 ? -7.487 -12.743 1.742 1.00 95.12 390 LYS A O 1
ATOM 2901 N N . GLY A 1 391 ? -5.869 -12.048 3.110 1.00 90.69 391 GLY A N 1
ATOM 2902 C CA . GLY A 1 391 ? -5.042 -11.552 2.018 1.00 90.69 391 GLY A CA 1
ATOM 2903 C C . GLY A 1 391 ? -4.570 -12.689 1.105 1.00 90.69 391 GLY A C 1
ATOM 2904 O O . GLY A 1 391 ? -4.401 -13.829 1.546 1.00 90.69 391 GLY A O 1
ATOM 2905 N N . ASN A 1 392 ? -4.403 -12.416 -0.190 1.00 87.75 392 ASN A N 1
ATOM 2906 C CA . ASN A 1 392 ? -3.960 -13.431 -1.148 1.00 87.75 392 ASN A CA 1
ATOM 2907 C C . ASN A 1 392 ? -3.037 -12.850 -2.237 1.00 87.75 392 ASN A C 1
ATOM 2909 O O . ASN A 1 392 ? -2.771 -11.652 -2.288 1.00 87.75 392 ASN A O 1
ATOM 2913 N N . ASN A 1 393 ? -2.512 -13.723 -3.098 1.00 85.31 393 ASN A N 1
ATOM 2914 C CA . ASN A 1 393 ? -1.541 -13.392 -4.148 1.00 85.31 393 ASN A CA 1
ATOM 2915 C C . ASN A 1 393 ? -2.123 -13.387 -5.571 1.00 85.31 393 ASN A C 1
ATOM 2917 O O . ASN A 1 393 ? -1.400 -13.417 -6.570 1.00 85.31 393 ASN A O 1
ATOM 2921 N N . SER A 1 394 ? -3.443 -13.399 -5.656 1.00 76.69 394 SER A N 1
ATOM 2922 C CA . SER A 1 394 ? -4.241 -13.532 -6.867 1.00 76.69 394 SER A CA 1
ATOM 2923 C C . SER A 1 394 ? -5.304 -12.431 -6.883 1.00 76.69 394 SER A C 1
ATOM 2925 O O . SER A 1 394 ? -5.340 -11.596 -5.991 1.00 76.69 394 SER A O 1
ATOM 2927 N N . ASN A 1 395 ? -6.177 -12.404 -7.885 1.00 69.06 395 ASN A N 1
ATOM 2928 C CA . ASN A 1 395 ? -7.333 -11.498 -7.887 1.00 69.06 395 ASN A CA 1
ATOM 2929 C C . ASN A 1 395 ? -8.602 -12.218 -7.397 1.00 69.06 395 ASN A C 1
ATOM 2931 O O . ASN A 1 395 ? -9.701 -11.934 -7.866 1.00 69.06 395 ASN A O 1
ATOM 2935 N N . ILE A 1 396 ? -8.447 -13.211 -6.513 1.00 72.56 396 ILE A N 1
ATOM 2936 C CA . ILE A 1 396 ? -9.575 -13.929 -5.910 1.00 72.56 396 ILE A CA 1
ATOM 2937 C C . ILE A 1 396 ? -10.225 -13.036 -4.848 1.00 72.56 396 ILE A C 1
ATOM 2939 O O . ILE A 1 396 ? -9.528 -12.350 -4.100 1.00 72.56 396 ILE A O 1
ATOM 2943 N N . LEU A 1 397 ? -11.559 -13.074 -4.787 1.00 78.19 397 LEU A N 1
ATOM 2944 C CA . LEU A 1 397 ? -12.368 -12.330 -3.826 1.00 78.19 397 LEU A CA 1
ATOM 2945 C C . LEU A 1 397 ? -12.029 -12.732 -2.385 1.00 78.19 397 LEU A C 1
ATOM 2947 O O . LEU A 1 397 ? -12.284 -13.856 -1.962 1.00 78.19 397 LEU A O 1
ATOM 2951 N N . CYS A 1 398 ? -11.521 -11.769 -1.630 1.00 83.50 398 CYS A N 1
ATOM 2952 C CA . CYS A 1 398 ? -11.192 -11.864 -0.215 1.00 83.50 398 CYS A CA 1
ATOM 2953 C C . CYS A 1 398 ? -11.898 -10.778 0.586 1.00 83.50 398 CYS A C 1
ATOM 2955 O O . CYS A 1 398 ? -11.274 -9.940 1.232 1.00 83.50 398 CYS A O 1
ATOM 2957 N N . ASN A 1 399 ? -13.220 -10.755 0.495 1.00 92.12 399 ASN A N 1
ATOM 2958 C CA . ASN A 1 399 ? -14.019 -9.732 1.155 1.00 92.12 399 ASN A CA 1
ATOM 2959 C C . ASN A 1 399 ? -14.044 -9.953 2.671 1.00 92.12 399 ASN A C 1
ATOM 2961 O O . ASN A 1 399 ? -13.968 -11.089 3.146 1.00 92.12 399 ASN A O 1
ATOM 2965 N N . GLY A 1 400 ? -14.166 -8.860 3.415 1.00 92.62 400 GLY A N 1
ATOM 2966 C CA . GLY A 1 400 ? -14.483 -8.904 4.830 1.00 92.62 400 GLY A CA 1
ATOM 2967 C C . GLY A 1 400 ? -15.915 -9.384 5.054 1.00 92.62 400 GLY A C 1
ATOM 2968 O O . GLY A 1 400 ? -16.814 -9.159 4.241 1.00 92.62 400 GLY A O 1
ATOM 2969 N N . GLY A 1 401 ? -16.123 -10.075 6.165 1.00 93.75 401 GLY A N 1
ATOM 2970 C CA . GLY A 1 401 ? -17.426 -10.502 6.639 1.00 93.75 401 GLY A CA 1
ATOM 2971 C C . GLY A 1 401 ? -18.264 -9.317 7.104 1.00 93.75 401 GLY A C 1
ATOM 2972 O O . GLY A 1 401 ? -17.753 -8.323 7.623 1.00 93.75 401 GLY A O 1
ATOM 2973 N N . ARG A 1 402 ? -19.577 -9.448 6.943 1.00 95.06 402 ARG A N 1
ATOM 2974 C CA . ARG A 1 402 ? -20.557 -8.497 7.473 1.00 95.06 402 ARG A CA 1
ATOM 2975 C C . ARG A 1 402 ? -20.709 -8.684 8.974 1.00 95.06 402 ARG A C 1
ATOM 2977 O O . ARG A 1 402 ? -20.635 -9.814 9.449 1.00 95.06 402 ARG A O 1
ATOM 2984 N N . THR A 1 403 ? -21.003 -7.602 9.680 1.00 94.56 403 THR A N 1
ATOM 2985 C CA . THR A 1 403 ? -21.441 -7.658 11.077 1.00 94.56 403 THR A CA 1
ATOM 2986 C C . THR A 1 403 ? -22.941 -7.403 11.125 1.00 94.56 403 THR A C 1
ATOM 2988 O O . THR A 1 403 ? -23.415 -6.390 10.610 1.00 94.56 403 THR A O 1
ATOM 2991 N N . ILE A 1 404 ? -23.695 -8.344 11.688 1.00 93.38 404 ILE A N 1
ATOM 2992 C CA . ILE A 1 404 ? -25.155 -8.395 11.606 1.00 93.38 404 ILE A CA 1
ATOM 2993 C C . ILE A 1 404 ? -25.728 -8.536 13.009 1.00 93.38 404 ILE A C 1
ATOM 2995 O O . ILE A 1 404 ? -25.346 -9.425 13.767 1.00 93.38 404 ILE A O 1
ATOM 2999 N N . ILE A 1 405 ? -26.699 -7.687 13.321 1.00 89.25 405 ILE A N 1
ATOM 3000 C CA . ILE A 1 405 ? -27.640 -7.923 14.410 1.00 89.25 405 ILE A CA 1
ATOM 3001 C C . ILE A 1 405 ? -28.999 -8.004 13.731 1.00 89.25 405 ILE A C 1
ATOM 3003 O O . ILE A 1 405 ? -29.519 -6.984 13.268 1.00 89.25 405 ILE A O 1
ATOM 3007 N N . GLU A 1 406 ? -29.503 -9.229 13.561 1.00 84.56 406 GLU A N 1
ATOM 3008 C CA . GLU A 1 406 ? -30.669 -9.500 12.717 1.00 84.56 406 GLU A CA 1
ATOM 3009 C C . GLU A 1 406 ? -31.836 -8.577 13.073 1.00 84.56 406 GLU A C 1
ATOM 3011 O O . GLU A 1 406 ? -32.147 -8.376 14.237 1.00 84.56 406 GLU A O 1
ATOM 3016 N N . GLY A 1 407 ? -32.469 -7.965 12.073 1.00 80.38 407 GLY A N 1
ATOM 3017 C CA . GLY A 1 407 ? -33.611 -7.072 12.295 1.00 80.38 407 GLY A CA 1
ATOM 3018 C C . GLY A 1 407 ? -33.291 -5.689 12.882 1.00 80.38 407 GLY A C 1
ATOM 3019 O O . GLY A 1 407 ? -34.185 -4.847 12.874 1.00 80.38 407 GLY A O 1
ATOM 3020 N N . ILE A 1 408 ? -32.056 -5.415 13.325 1.00 86.31 408 ILE A N 1
ATOM 3021 C CA . ILE A 1 408 ? -31.625 -4.076 13.772 1.00 86.31 408 ILE A CA 1
ATOM 3022 C C . ILE A 1 408 ? -30.722 -3.420 12.733 1.00 86.31 408 ILE A C 1
ATOM 3024 O O . ILE A 1 408 ? -31.030 -2.337 12.236 1.00 86.31 408 ILE A O 1
ATOM 3028 N N . LEU A 1 409 ? -29.579 -4.039 12.431 1.00 89.88 409 LEU A N 1
ATOM 3029 C CA . LEU A 1 409 ? -28.556 -3.418 11.595 1.00 89.88 409 LEU A CA 1
ATOM 3030 C C . LEU A 1 409 ? -27.695 -4.441 10.860 1.00 89.88 409 LEU A C 1
ATOM 3032 O O . LEU A 1 409 ? -27.579 -5.609 11.235 1.00 89.88 409 LEU A O 1
ATOM 3036 N N . THR A 1 410 ? -27.051 -3.970 9.800 1.00 92.88 410 THR A N 1
ATOM 3037 C CA . THR A 1 410 ? -26.013 -4.698 9.074 1.00 92.88 410 THR A CA 1
ATOM 3038 C C . THR A 1 410 ? -24.923 -3.712 8.692 1.00 92.88 410 THR A C 1
ATOM 3040 O O . THR A 1 410 ? -25.199 -2.738 7.999 1.00 92.88 410 THR A O 1
ATOM 3043 N N . ALA A 1 411 ? -23.703 -3.962 9.157 1.00 93.50 411 ALA A N 1
ATOM 3044 C CA . ALA A 1 411 ? -22.509 -3.256 8.724 1.00 93.50 411 ALA A CA 1
ATOM 3045 C C . ALA A 1 411 ? -21.780 -4.113 7.683 1.00 93.50 411 ALA A C 1
ATOM 3047 O O . ALA A 1 411 ? -21.332 -5.227 7.977 1.00 93.50 411 ALA A O 1
ATOM 3048 N N . GLU A 1 412 ? -21.693 -3.609 6.452 1.00 94.19 412 GLU A N 1
ATOM 3049 C CA . GLU A 1 412 ? -21.070 -4.326 5.343 1.00 94.19 412 GLU A CA 1
ATOM 3050 C C . GLU A 1 412 ? -19.553 -4.469 5.527 1.00 94.19 412 GLU A C 1
ATOM 3052 O O . GLU A 1 412 ? -18.870 -3.573 6.034 1.00 94.19 412 GLU A O 1
ATOM 3057 N N . GLY A 1 413 ? -19.015 -5.605 5.082 1.00 92.31 413 GLY A N 1
ATOM 3058 C CA . GLY A 1 413 ? -17.573 -5.817 5.017 1.00 92.31 413 GLY A CA 1
ATOM 3059 C C . GLY A 1 413 ? -16.936 -5.098 3.824 1.00 92.31 413 GLY A C 1
ATOM 3060 O O . GLY A 1 413 ? -17.607 -4.772 2.842 1.00 92.31 413 GLY A O 1
ATOM 3061 N N . GLY A 1 414 ? -15.633 -4.847 3.911 1.00 91.12 414 GLY A N 1
ATOM 3062 C CA . GLY A 1 414 ? -14.844 -4.260 2.831 1.00 91.12 414 GLY A CA 1
ATOM 3063 C C . GLY A 1 414 ? -14.532 -5.258 1.715 1.00 91.12 414 GLY A C 1
ATOM 3064 O O . GLY A 1 414 ? -14.359 -6.456 1.955 1.00 91.12 414 GLY A O 1
ATOM 3065 N N . TYR A 1 415 ? -14.431 -4.772 0.481 1.00 89.62 415 TYR A N 1
ATOM 3066 C CA . TYR A 1 415 ? -14.164 -5.599 -0.695 1.00 89.62 415 TYR A CA 1
ATOM 3067 C C . TYR A 1 415 ? -12.675 -5.644 -1.035 1.00 89.62 415 TYR A C 1
ATOM 3069 O O . TYR A 1 415 ? -11.929 -4.696 -0.829 1.00 89.62 415 TYR A O 1
ATOM 3077 N N . SER A 1 416 ? -12.229 -6.766 -1.587 1.00 79.44 416 SER A N 1
ATOM 3078 C CA . SER A 1 416 ? -10.822 -6.987 -1.981 1.00 79.44 416 SER A CA 1
ATOM 3079 C C . SER A 1 416 ? -10.455 -6.430 -3.362 1.00 79.44 416 SER A C 1
ATOM 3081 O O . SER A 1 416 ? -9.293 -6.151 -3.635 1.00 79.44 416 SER A O 1
ATOM 3083 N N . VAL A 1 417 ? -11.443 -6.238 -4.237 1.00 71.88 417 VAL A N 1
ATOM 3084 C CA . VAL A 1 417 ? -11.287 -5.698 -5.596 1.00 71.88 417 VAL A CA 1
ATOM 3085 C C . VAL A 1 417 ? -12.391 -4.685 -5.877 1.00 71.88 417 VAL A C 1
ATOM 3087 O O . VAL A 1 417 ? -13.459 -4.750 -5.268 1.00 71.88 417 VAL A O 1
ATOM 3090 N N . SER A 1 418 ? -12.145 -3.761 -6.806 1.00 63.88 418 SER A N 1
ATOM 3091 C CA . SER A 1 418 ? -13.158 -2.801 -7.249 1.00 63.88 418 SER A CA 1
ATOM 3092 C C . SER A 1 418 ? -14.306 -3.551 -7.927 1.00 63.88 418 SER A C 1
ATOM 3094 O O . SER A 1 418 ? -14.125 -4.148 -8.991 1.00 63.88 418 SER A O 1
ATOM 3096 N N . MET A 1 419 ? -15.484 -3.562 -7.300 1.00 56.06 419 MET A N 1
ATOM 3097 C CA . MET A 1 419 ? -16.689 -4.163 -7.868 1.00 56.06 419 MET A CA 1
ATOM 3098 C C . MET A 1 419 ? -17.612 -3.064 -8.386 1.00 56.06 419 MET A C 1
ATOM 3100 O O . MET A 1 419 ? -18.449 -2.531 -7.664 1.00 56.06 419 MET A O 1
ATOM 3104 N N . THR A 1 420 ? -17.541 -2.791 -9.688 1.00 43.19 420 THR A N 1
ATOM 3105 C CA . THR A 1 420 ? -18.382 -1.801 -10.385 1.00 43.19 420 THR A CA 1
ATOM 3106 C C . THR A 1 420 ? -19.888 -2.142 -10.394 1.00 43.19 420 THR A C 1
ATOM 3108 O O . THR A 1 420 ? -20.673 -1.412 -10.990 1.00 43.19 420 THR A O 1
ATOM 3111 N N . LEU A 1 421 ? -20.321 -3.246 -9.767 1.00 34.34 421 LEU A N 1
ATOM 3112 C CA . LEU A 1 421 ? -21.608 -3.901 -10.049 1.00 34.34 421 LEU A CA 1
ATOM 3113 C C . LEU A 1 421 ? -22.589 -4.074 -8.875 1.00 34.34 421 LEU A C 1
ATOM 3115 O O . LEU A 1 421 ? -23.689 -4.562 -9.106 1.00 34.34 421 LEU A O 1
ATOM 3119 N N . VAL A 1 422 ? -22.282 -3.665 -7.640 1.00 37.50 422 VAL A N 1
ATOM 3120 C CA . VAL A 1 422 ? -23.179 -3.941 -6.492 1.00 37.50 422 VAL A CA 1
ATOM 3121 C C . VAL A 1 422 ? -23.723 -2.686 -5.822 1.00 37.50 422 VAL A C 1
ATOM 3123 O O . VAL A 1 422 ? -23.423 -2.455 -4.674 1.00 37.50 422 VAL A O 1
ATOM 3126 N N . ASN A 1 423 ? -24.494 -1.825 -6.494 1.00 32.91 423 ASN A N 1
ATOM 3127 C CA . ASN A 1 423 ? -25.135 -0.631 -5.894 1.00 32.91 423 ASN A CA 1
ATOM 3128 C C . ASN A 1 423 ? -26.306 -0.964 -4.939 1.00 32.91 423 ASN A C 1
ATOM 3130 O O . ASN A 1 423 ? -27.469 -0.741 -5.263 1.00 32.91 423 ASN A O 1
ATOM 3134 N N . LEU A 1 424 ? -26.008 -1.474 -3.743 1.00 30.53 424 LEU A N 1
ATOM 3135 C CA . LEU A 1 424 ? -26.961 -1.586 -2.631 1.00 30.53 424 LEU A CA 1
ATOM 3136 C C . LEU A 1 424 ? -26.430 -0.755 -1.450 1.00 30.53 424 LEU A C 1
ATOM 3138 O O . LEU A 1 424 ? -25.224 -0.713 -1.224 1.00 30.53 424 LEU A O 1
ATOM 3142 N N . GLY A 1 425 ? -27.316 0.011 -0.806 1.00 33.56 425 GLY A N 1
ATOM 3143 C CA . GLY A 1 425 ? -26.981 1.132 0.080 1.00 33.56 425 GLY A CA 1
ATOM 3144 C C . GLY A 1 425 ? -26.071 0.779 1.259 1.00 33.56 425 GLY A C 1
ATOM 3145 O O . GLY A 1 425 ? -26.231 -0.272 1.862 1.00 33.56 425 GLY A O 1
ATOM 3146 N N . GLY A 1 426 ? -25.153 1.701 1.583 1.00 47.03 426 GLY A N 1
ATOM 3147 C CA . GLY A 1 426 ? -24.181 1.564 2.668 1.00 47.03 426 GLY A CA 1
ATOM 3148 C C . GLY A 1 426 ? -23.186 0.436 2.407 1.00 47.03 426 GLY A C 1
ATOM 3149 O O . GLY A 1 426 ? -23.449 -0.703 2.749 1.00 47.03 426 GLY A O 1
ATOM 3150 N N . LYS A 1 427 ? -22.047 0.734 1.780 1.00 63.75 427 LYS A N 1
ATOM 3151 C CA . LYS A 1 427 ? -21.033 -0.283 1.473 1.00 63.75 427 LYS A CA 1
ATOM 3152 C C . LYS A 1 427 ? -19.821 -0.158 2.383 1.00 63.75 427 LYS A C 1
ATOM 3154 O O . LYS A 1 427 ? -19.489 0.950 2.819 1.00 63.75 427 LYS A O 1
ATOM 3159 N N . GLY A 1 428 ? -19.130 -1.277 2.593 1.00 56.28 428 GLY A N 1
ATOM 3160 C CA . GLY A 1 428 ? -17.695 -1.248 2.868 1.00 56.28 428 GLY A CA 1
ATOM 3161 C C . GLY A 1 428 ? -16.937 -0.644 1.681 1.00 56.28 428 GLY A C 1
ATOM 3162 O O . GLY A 1 428 ? -17.494 -0.494 0.593 1.00 56.28 428 GLY A O 1
ATOM 3163 N N . GLY A 1 429 ? -15.682 -0.271 1.892 1.00 67.44 429 GLY A N 1
ATOM 3164 C CA . GLY A 1 429 ? -14.841 0.266 0.830 1.00 67.44 429 GLY A CA 1
ATOM 3165 C C . GLY A 1 429 ? -14.625 -0.757 -0.281 1.00 67.44 429 GLY A C 1
ATOM 3166 O O . GLY A 1 429 ? -14.515 -1.959 -0.023 1.00 67.44 429 GLY A O 1
ATOM 3167 N N . ASP A 1 430 ? -14.537 -0.278 -1.514 1.00 80.44 430 ASP A N 1
ATOM 3168 C CA . ASP A 1 430 ? -14.121 -1.073 -2.664 1.00 80.44 430 ASP A CA 1
ATOM 3169 C C . ASP A 1 430 ? -12.612 -1.340 -2.602 1.00 80.44 430 ASP A C 1
ATOM 3171 O O . ASP A 1 430 ? -11.842 -0.494 -2.152 1.00 80.44 430 ASP A O 1
ATOM 3175 N N . GLY A 1 431 ? -12.156 -2.501 -3.070 1.00 63.97 431 GLY A N 1
ATOM 3176 C CA . GLY A 1 431 ? -10.719 -2.771 -3.175 1.00 63.97 431 GLY A CA 1
ATOM 3177 C C . GLY A 1 431 ? -10.063 -1.999 -4.323 1.00 63.97 431 GLY A C 1
ATOM 3178 O O . GLY A 1 431 ? -10.713 -1.633 -5.304 1.00 63.97 431 GLY A O 1
ATOM 3179 N N . GLY A 1 432 ? -8.752 -1.789 -4.241 1.00 66.38 432 GLY A N 1
ATOM 3180 C CA . GLY A 1 432 ? -7.980 -1.156 -5.306 1.00 66.38 432 GLY A CA 1
ATOM 3181 C C . GLY A 1 432 ? -7.842 -2.086 -6.511 1.00 66.38 432 GLY A C 1
ATOM 3182 O O . GLY A 1 432 ? -7.196 -3.125 -6.426 1.00 66.38 432 GLY A O 1
ATOM 3183 N N . GLY A 1 433 ? -8.443 -1.740 -7.648 1.00 58.59 433 GLY A N 1
ATOM 3184 C CA . GLY A 1 433 ? -8.263 -2.470 -8.906 1.00 58.59 433 GLY A CA 1
ATOM 3185 C C . GLY A 1 433 ? -7.171 -1.850 -9.784 1.00 58.59 433 GLY A C 1
ATOM 3186 O O . GLY A 1 433 ? -7.075 -0.632 -9.880 1.00 58.59 433 GLY A O 1
ATOM 3187 N N . GLY A 1 434 ? -6.386 -2.682 -10.476 1.00 60.25 434 GLY A N 1
ATOM 3188 C CA . GLY A 1 434 ? -5.514 -2.241 -11.575 1.00 60.25 434 GLY A CA 1
ATOM 3189 C C . GLY A 1 434 ? -4.140 -1.681 -11.177 1.00 60.25 434 GLY A C 1
ATOM 3190 O O . GLY A 1 434 ? -3.843 -1.427 -10.010 1.00 60.25 434 GLY A O 1
ATOM 3191 N N . ARG A 1 435 ? -3.266 -1.542 -12.185 1.00 60.00 435 ARG A N 1
ATOM 3192 C CA . ARG A 1 435 ?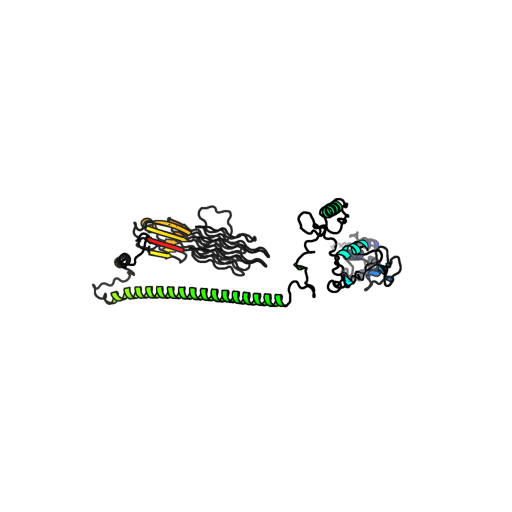 -1.917 -0.961 -12.079 1.00 60.00 435 ARG A CA 1
ATOM 3193 C C . ARG A 1 435 ? -1.940 0.465 -12.611 1.00 60.00 435 ARG A C 1
ATOM 3195 O O . ARG A 1 435 ? -1.636 0.662 -13.779 1.00 60.00 435 ARG A O 1
ATOM 3202 N N . GLU A 1 436 ? -2.314 1.436 -11.787 1.00 70.88 436 GLU A N 1
ATOM 3203 C CA . GLU A 1 436 ? -2.322 2.859 -12.183 1.00 70.88 436 GLU A CA 1
ATOM 3204 C C . GLU A 1 436 ? -1.952 3.827 -11.052 1.00 70.88 436 GLU A C 1
ATOM 3206 O O . GLU A 1 436 ? -1.887 5.034 -11.263 1.00 70.88 436 GLU A O 1
ATOM 3211 N N . GLY A 1 437 ? -1.664 3.316 -9.852 1.00 74.69 437 GLY A N 1
ATOM 3212 C CA . GLY A 1 437 ? -1.343 4.150 -8.697 1.00 74.69 437 GLY A CA 1
ATOM 3213 C C . GLY A 1 437 ? -2.513 5.002 -8.191 1.00 74.69 437 GLY A C 1
ATOM 3214 O O . GLY A 1 437 ? -2.283 5.988 -7.496 1.00 74.69 437 GLY A O 1
ATOM 3215 N N . ILE A 1 438 ? -3.758 4.651 -8.537 1.00 83.06 438 ILE A N 1
ATOM 3216 C CA . ILE A 1 438 ? -4.961 5.385 -8.119 1.00 83.06 438 ILE A CA 1
ATOM 3217 C C . ILE A 1 438 ? -5.168 5.219 -6.612 1.00 83.06 438 ILE A C 1
ATOM 3219 O O . ILE A 1 438 ? -5.219 4.096 -6.111 1.00 83.06 438 ILE A O 1
ATOM 3223 N N . SER A 1 439 ? -5.295 6.328 -5.887 1.00 88.19 439 SER A N 1
ATOM 3224 C CA . SER A 1 439 ? -5.630 6.303 -4.461 1.00 88.19 439 SER A CA 1
ATOM 3225 C C . SER A 1 439 ? -7.113 6.009 -4.240 1.00 88.19 439 SER A C 1
ATOM 3227 O O . SER A 1 439 ? -7.960 6.455 -5.012 1.00 88.19 439 SER A O 1
ATOM 3229 N N . GLY A 1 440 ? -7.417 5.285 -3.168 1.00 84.94 440 GLY A N 1
ATOM 3230 C CA . GLY A 1 440 ? -8.781 5.006 -2.749 1.00 84.94 440 GLY A CA 1
ATOM 3231 C C . GLY A 1 440 ? -9.506 6.255 -2.242 1.00 84.94 440 GLY A C 1
ATOM 3232 O O . GLY A 1 440 ? -8.905 7.152 -1.650 1.00 84.94 440 GLY A O 1
ATOM 3233 N N . GLU A 1 441 ? -10.814 6.301 -2.475 1.00 89.06 441 GLU A N 1
ATOM 3234 C CA . GLU A 1 441 ? -11.714 7.331 -1.960 1.00 89.06 441 GLU A CA 1
ATOM 3235 C C . GLU A 1 441 ? -11.939 7.202 -0.450 1.00 89.06 441 GLU A C 1
ATOM 3237 O O . GLU A 1 441 ? -11.946 6.100 0.110 1.00 89.06 441 GLU A O 1
ATOM 3242 N N . SER A 1 442 ? -12.153 8.349 0.193 1.00 90.06 442 SER A N 1
ATOM 3243 C CA . SER A 1 442 ? -12.401 8.457 1.629 1.00 90.06 442 SER A CA 1
ATOM 3244 C C . SER A 1 442 ? -13.884 8.655 1.929 1.00 90.06 442 SER A C 1
ATOM 3246 O O . SER A 1 442 ? -14.584 9.345 1.187 1.00 90.06 442 SER A O 1
ATOM 3248 N N . PHE A 1 443 ? -14.350 8.137 3.065 1.00 86.94 443 PHE A N 1
ATOM 3249 C CA . PHE A 1 443 ? -15.755 8.226 3.475 1.00 86.94 443 PHE A CA 1
ATOM 3250 C C . PHE A 1 443 ? -15.908 8.577 4.960 1.00 86.94 443 PHE A C 1
ATOM 3252 O O . PHE A 1 443 ? -14.956 8.565 5.726 1.00 86.94 443 PHE A O 1
ATOM 3259 N N . ILE A 1 444 ? -17.118 8.934 5.397 1.00 85.12 444 ILE A N 1
ATOM 3260 C CA . ILE A 1 444 ? -17.381 9.186 6.826 1.00 85.12 444 ILE A CA 1
ATOM 3261 C C . ILE A 1 444 ? -17.792 7.886 7.526 1.00 85.12 444 ILE A C 1
ATOM 3263 O O . ILE A 1 444 ? -17.181 7.508 8.520 1.00 85.12 444 ILE A O 1
ATOM 3267 N N . PHE A 1 445 ? -18.821 7.210 7.004 1.00 79.81 445 PHE A N 1
ATOM 3268 C CA . PHE A 1 445 ? -19.415 6.003 7.600 1.00 79.81 445 PHE A CA 1
ATOM 3269 C C . PHE A 1 445 ? -19.045 4.716 6.855 1.00 79.81 445 PHE A C 1
ATOM 3271 O O . PHE A 1 445 ? -18.924 3.656 7.467 1.00 79.81 445 PHE A O 1
ATOM 3278 N N . SER A 1 446 ? -18.869 4.801 5.537 1.00 86.94 446 SER A N 1
ATOM 3279 C CA . SER A 1 446 ? -18.367 3.691 4.727 1.00 86.94 446 SER A CA 1
ATOM 3280 C C . SER A 1 446 ? -16.885 3.457 4.988 1.00 86.94 446 SER A C 1
ATOM 3282 O O . SER A 1 446 ? -16.178 4.357 5.439 1.00 86.94 446 SER A O 1
ATOM 3284 N N . GLY A 1 447 ? -16.417 2.245 4.705 1.00 87.12 447 GLY A N 1
ATOM 3285 C CA . GLY A 1 447 ? -14.985 1.983 4.730 1.00 87.12 447 GLY A CA 1
ATOM 3286 C C . GLY A 1 447 ? -14.277 2.697 3.581 1.00 87.12 447 GLY A C 1
ATOM 3287 O O . GLY A 1 447 ? -14.847 2.839 2.503 1.00 87.12 447 GLY A O 1
ATOM 3288 N N . GLY A 1 448 ? -13.045 3.149 3.804 1.00 90.56 448 GLY A N 1
ATOM 3289 C CA . GLY A 1 448 ? -12.224 3.753 2.755 1.00 90.56 448 GLY A CA 1
ATOM 3290 C C . GLY A 1 448 ? -11.869 2.746 1.657 1.00 90.56 448 GLY A C 1
ATOM 3291 O O . GLY A 1 448 ? -11.657 1.565 1.943 1.00 90.56 448 GLY A O 1
ATOM 3292 N N . ASN A 1 449 ? -11.789 3.189 0.401 1.00 92.81 449 ASN A N 1
ATOM 3293 C CA . ASN A 1 449 ? -11.437 2.294 -0.706 1.00 92.81 449 ASN A CA 1
ATOM 3294 C C . ASN A 1 449 ? -9.947 1.914 -0.663 1.00 92.81 449 ASN A C 1
ATOM 3296 O O . ASN A 1 449 ? -9.106 2.677 -0.192 1.00 92.81 449 ASN A O 1
ATOM 3300 N N . GLY A 1 450 ? -9.591 0.745 -1.182 1.00 89.81 450 GLY A N 1
AT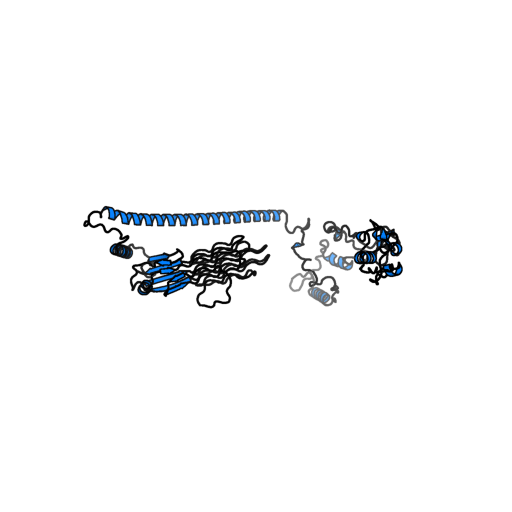OM 3301 C CA . GLY A 1 450 ? -8.206 0.313 -1.325 1.00 89.81 450 GLY A CA 1
ATOM 3302 C C . GLY A 1 450 ? -7.459 1.071 -2.428 1.00 89.81 450 GLY A C 1
ATOM 3303 O O . GLY A 1 450 ? -8.038 1.482 -3.433 1.00 89.81 450 GLY A O 1
ATOM 3304 N N . GLY A 1 451 ? -6.150 1.241 -2.253 1.00 89.31 451 GLY A N 1
ATOM 3305 C CA . GLY A 1 451 ? -5.268 1.837 -3.254 1.00 89.31 451 GLY A CA 1
ATOM 3306 C C . GLY A 1 451 ? -4.912 0.863 -4.380 1.00 89.31 451 GLY A C 1
ATOM 3307 O O . GLY A 1 451 ? -4.690 -0.328 -4.147 1.00 89.31 451 GLY A O 1
ATOM 3308 N N . GLY A 1 452 ? -4.836 1.369 -5.610 1.00 87.50 452 GLY A N 1
ATOM 3309 C CA . GLY A 1 452 ? -4.411 0.619 -6.792 1.00 87.50 452 GLY A CA 1
ATOM 3310 C C . GLY A 1 452 ? -2.900 0.378 -6.836 1.00 87.50 452 GLY A C 1
ATOM 3311 O O . GLY A 1 452 ? -2.103 1.131 -6.267 1.00 87.50 452 GLY A O 1
ATOM 3312 N N . GLY A 1 453 ? -2.484 -0.666 -7.549 1.00 84.81 453 GLY A N 1
ATOM 3313 C CA . GLY A 1 453 ? -1.077 -1.051 -7.653 1.00 84.81 453 GLY A CA 1
ATOM 3314 C C . GLY A 1 453 ? -0.248 -0.021 -8.407 1.00 84.81 453 GLY A C 1
ATOM 3315 O O . GLY A 1 453 ? -0.763 0.694 -9.268 1.00 84.81 453 GLY A O 1
ATOM 3316 N N . GLY A 1 454 ? 1.047 0.051 -8.096 1.00 80.06 454 GLY A N 1
ATOM 3317 C CA . GLY A 1 454 ? 1.975 0.925 -8.814 1.00 80.06 454 GLY A CA 1
ATOM 3318 C C . GLY A 1 454 ? 2.117 0.558 -10.295 1.00 80.06 454 GLY A C 1
ATOM 3319 O O . GLY A 1 454 ? 1.750 -0.532 -10.731 1.00 80.06 454 GLY A O 1
ATOM 3320 N N . ILE A 1 455 ? 2.708 1.468 -11.062 1.00 80.25 455 ILE A N 1
ATOM 3321 C CA . ILE A 1 455 ? 3.306 1.167 -12.370 1.00 80.25 455 ILE A CA 1
ATOM 3322 C C . ILE A 1 455 ? 4.823 1.264 -12.187 1.00 80.25 455 ILE A C 1
ATOM 3324 O O . ILE A 1 455 ? 5.286 1.929 -11.259 1.00 80.25 455 ILE A O 1
ATOM 3328 N N . ASP A 1 456 ? 5.610 0.600 -13.031 1.00 81.31 456 ASP A N 1
ATOM 3329 C CA . ASP A 1 456 ? 7.067 0.712 -12.985 1.00 81.31 456 ASP A CA 1
ATOM 3330 C C . ASP A 1 456 ? 7.508 2.187 -12.920 1.00 81.31 456 ASP A C 1
ATOM 3332 O O . ASP A 1 456 ? 7.061 3.028 -13.704 1.00 81.31 456 ASP A O 1
ATOM 3336 N N . ASN A 1 457 ? 8.353 2.499 -11.934 1.00 81.06 457 ASN A N 1
ATOM 3337 C CA . ASN A 1 457 ? 8.838 3.848 -11.609 1.00 81.06 457 ASN A CA 1
ATOM 3338 C C . ASN A 1 457 ? 7.760 4.893 -11.226 1.00 81.06 457 ASN A C 1
ATOM 3340 O O . ASN A 1 457 ? 8.059 6.085 -11.168 1.00 81.06 457 ASN A O 1
ATOM 3344 N N . LYS A 1 458 ? 6.517 4.486 -10.929 1.00 83.44 458 LYS A N 1
ATOM 3345 C CA . LYS A 1 458 ? 5.435 5.366 -10.443 1.00 83.44 458 LYS A CA 1
ATOM 3346 C C . LYS A 1 458 ? 4.838 4.850 -9.140 1.00 83.44 458 LYS A C 1
ATOM 3348 O O . LYS A 1 458 ? 4.615 3.657 -8.982 1.00 83.44 458 LYS A O 1
ATOM 3353 N N . ARG A 1 459 ? 4.550 5.755 -8.204 1.00 85.69 459 ARG A N 1
ATOM 3354 C CA . ARG A 1 459 ? 4.009 5.436 -6.873 1.00 85.69 459 ARG A CA 1
ATOM 3355 C C . ARG A 1 459 ? 2.695 4.635 -6.952 1.00 85.69 459 ARG A C 1
ATOM 3357 O O . ARG A 1 459 ? 1.863 4.904 -7.811 1.00 85.69 459 ARG A O 1
ATOM 3364 N N . ALA A 1 460 ? 2.519 3.672 -6.048 1.00 89.56 460 ALA A N 1
ATOM 3365 C CA . ALA A 1 460 ? 1.253 2.966 -5.856 1.00 89.56 460 ALA A CA 1
ATOM 3366 C C . ALA A 1 460 ? 0.238 3.826 -5.082 1.00 89.56 460 ALA A C 1
ATOM 3368 O O . ALA A 1 460 ? 0.617 4.691 -4.290 1.00 89.56 460 ALA A O 1
ATOM 3369 N N . GLY A 1 461 ? -1.050 3.576 -5.297 1.00 90.06 461 GLY A N 1
ATOM 3370 C CA . GLY A 1 461 ? -2.127 4.335 -4.676 1.00 90.06 461 GLY A CA 1
ATOM 3371 C C . GLY A 1 461 ? -2.204 4.090 -3.175 1.00 90.06 461 GLY A C 1
ATOM 3372 O O . GLY A 1 461 ? -1.998 2.967 -2.709 1.00 90.06 461 GLY A O 1
ATOM 3373 N N . SER A 1 462 ? -2.510 5.130 -2.404 1.00 93.88 462 SER A N 1
ATOM 3374 C CA . SER A 1 462 ? -2.823 4.968 -0.980 1.00 93.88 462 SER A CA 1
ATOM 3375 C C . SER A 1 462 ? -4.270 4.516 -0.804 1.00 93.88 462 SER A C 1
ATOM 3377 O O . SER A 1 462 ? -5.116 4.834 -1.635 1.00 93.88 462 SER A O 1
ATOM 3379 N N . GLY A 1 463 ? -4.567 3.797 0.273 1.00 92.25 463 GLY A N 1
ATOM 3380 C CA . GLY A 1 463 ? -5.944 3.552 0.678 1.00 92.25 463 GLY A CA 1
ATOM 3381 C C . GLY A 1 463 ? -6.625 4.843 1.133 1.00 92.25 463 GLY A C 1
ATOM 3382 O O . GLY A 1 463 ? -5.976 5.749 1.660 1.00 92.25 463 GLY A O 1
ATOM 3383 N N . GLY A 1 464 ? -7.928 4.930 0.902 1.00 93.06 464 GLY A N 1
ATOM 3384 C CA . GLY A 1 464 ? -8.766 6.025 1.365 1.00 93.06 464 GLY A CA 1
ATOM 3385 C C . GLY A 1 464 ? -9.023 5.938 2.864 1.00 93.06 464 GLY A C 1
ATOM 3386 O O . GLY A 1 464 ? -9.063 4.852 3.446 1.00 93.06 464 GLY A O 1
ATOM 3387 N N . SER A 1 465 ? -9.190 7.091 3.498 1.00 95.25 465 SER A N 1
ATOM 3388 C CA . SER A 1 465 ? -9.440 7.183 4.936 1.00 95.25 465 SER A CA 1
ATOM 3389 C C . SER A 1 465 ? -10.929 7.075 5.248 1.00 95.25 465 SER A C 1
ATOM 3391 O O . SER A 1 465 ? -11.787 7.330 4.403 1.00 95.25 465 SER A O 1
ATOM 3393 N N . SER A 1 466 ? -11.250 6.747 6.493 1.00 91.62 466 SER A N 1
ATOM 3394 C CA . SER A 1 466 ? -12.615 6.813 6.998 1.00 91.62 466 SER A CA 1
ATOM 3395 C C . SER A 1 466 ? -12.669 7.529 8.343 1.00 91.62 466 SER A C 1
ATOM 3397 O O . SER A 1 466 ? -11.709 7.490 9.096 1.00 91.62 466 SER A O 1
ATOM 3399 N N . PHE A 1 467 ? -13.765 8.207 8.687 1.00 90.25 467 PHE A N 1
ATOM 3400 C CA . PHE A 1 467 ? -13.895 8.736 10.052 1.00 90.25 467 PHE A CA 1
ATOM 3401 C C . PHE A 1 467 ? -14.383 7.655 11.026 1.00 90.25 467 PHE A C 1
ATOM 3403 O O . PHE A 1 467 ? -13.839 7.504 12.120 1.00 90.25 467 PHE A O 1
ATOM 3410 N N . LEU A 1 468 ? -15.405 6.893 10.626 1.00 91.62 468 LEU A N 1
ATOM 3411 C CA . LEU A 1 468 ? -16.097 5.941 11.495 1.00 91.62 468 LEU A CA 1
ATOM 3412 C C . LEU A 1 468 ? -15.905 4.487 11.067 1.00 91.62 468 LEU A C 1
ATOM 3414 O O . LEU A 1 468 ? -15.637 3.657 11.926 1.00 91.62 468 LEU A O 1
ATOM 3418 N N . GLY A 1 469 ? -16.011 4.176 9.772 1.00 92.88 469 GLY A N 1
ATOM 3419 C CA . GLY A 1 469 ? -15.650 2.865 9.207 1.00 92.88 469 GLY A CA 1
ATOM 3420 C C . GLY A 1 469 ? -14.137 2.627 9.187 1.00 92.88 469 GLY A C 1
ATOM 3421 O O . GLY A 1 469 ? -13.372 3.503 9.585 1.00 92.88 469 GLY A O 1
ATOM 3422 N N . GLY A 1 470 ? -13.683 1.479 8.698 1.00 95.50 470 GLY A N 1
ATOM 3423 C CA . GLY A 1 470 ? -12.255 1.183 8.576 1.00 95.50 470 GLY A CA 1
ATOM 3424 C C . GLY A 1 470 ? -11.578 1.887 7.393 1.00 95.50 470 GLY A C 1
ATOM 3425 O O . GLY A 1 470 ? -12.221 2.226 6.399 1.00 95.50 470 GLY A O 1
ATOM 3426 N N . GLY A 1 471 ? -10.270 2.119 7.492 1.00 95.94 471 GLY A N 1
ATOM 3427 C CA . GLY A 1 471 ? -9.454 2.666 6.405 1.00 95.94 471 GLY A CA 1
ATOM 3428 C C . GLY A 1 471 ? -9.164 1.629 5.314 1.00 95.94 471 GLY A C 1
ATOM 3429 O O . GLY A 1 471 ? -9.082 0.431 5.585 1.00 95.94 471 GLY A O 1
ATOM 3430 N N . GLY A 1 472 ? -8.997 2.068 4.069 1.00 94.81 472 GLY A N 1
ATOM 3431 C CA . GLY A 1 472 ? -8.618 1.189 2.959 1.00 94.81 472 GLY A CA 1
ATOM 3432 C C . GLY A 1 472 ? -7.136 0.807 2.993 1.00 94.81 472 GLY A C 1
ATOM 3433 O O . GLY A 1 472 ? -6.295 1.575 3.445 1.00 94.81 472 GLY A O 1
ATOM 3434 N N . GLY A 1 473 ? -6.774 -0.370 2.501 1.00 95.12 473 GLY A N 1
ATOM 3435 C CA . GLY A 1 473 ? -5.391 -0.826 2.381 1.00 95.12 473 GLY A CA 1
ATOM 3436 C C . GLY A 1 473 ? -4.636 -0.139 1.240 1.00 95.12 473 GLY A C 1
ATOM 3437 O O . GLY A 1 473 ? -5.218 0.251 0.229 1.00 95.12 473 GLY A O 1
ATOM 3438 N N . GLY A 1 474 ? -3.319 0.004 1.379 1.00 93.31 474 GLY A N 1
ATOM 3439 C CA . GLY A 1 474 ? -2.455 0.588 0.351 1.00 93.31 474 GLY A CA 1
ATOM 3440 C C . GLY A 1 474 ? -2.163 -0.364 -0.812 1.00 93.31 474 GLY A C 1
ATOM 3441 O O . GLY A 1 474 ? -2.077 -1.578 -0.626 1.00 93.31 474 GLY A O 1
ATOM 3442 N N . GLY A 1 475 ? -1.961 0.187 -2.009 1.00 90.94 475 GLY A N 1
ATOM 3443 C CA . GLY A 1 475 ? -1.618 -0.575 -3.209 1.00 90.94 475 GLY A CA 1
ATOM 3444 C C . GLY A 1 475 ? -0.200 -1.153 -3.189 1.00 90.94 475 GLY A C 1
ATOM 3445 O O . GLY A 1 475 ? 0.726 -0.587 -2.597 1.00 90.94 475 GLY A O 1
ATOM 3446 N N . GLY A 1 476 ? -0.022 -2.287 -3.867 1.00 88.81 476 GLY A N 1
ATOM 3447 C CA . GLY A 1 476 ? 1.250 -3.006 -3.937 1.00 88.81 476 GLY A CA 1
ATOM 3448 C C . GLY A 1 476 ? 2.302 -2.316 -4.813 1.00 88.81 476 GLY A C 1
ATOM 3449 O O . GLY A 1 476 ? 1.992 -1.667 -5.817 1.00 88.81 476 GLY A O 1
ATOM 3450 N N . GLN A 1 477 ? 3.570 -2.489 -4.447 1.00 87.88 477 GLN A N 1
ATOM 3451 C CA . GLN A 1 477 ? 4.726 -1.945 -5.160 1.00 87.88 477 GLN A CA 1
ATOM 3452 C C . GLN A 1 477 ? 4.990 -2.709 -6.472 1.00 87.88 477 GLN A C 1
ATOM 3454 O O . GLN A 1 477 ? 5.154 -3.925 -6.456 1.00 87.88 477 GLN A O 1
ATOM 3459 N N . CYS A 1 478 ? 5.113 -2.003 -7.596 1.00 80.06 478 CYS A N 1
ATOM 3460 C CA . CYS A 1 478 ? 5.738 -2.501 -8.833 1.00 80.06 478 CYS A CA 1
ATOM 3461 C C . CYS A 1 478 ? 7.227 -2.105 -8.92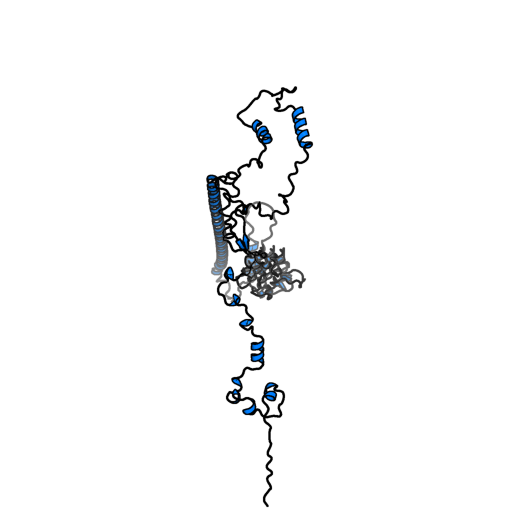5 1.00 80.06 478 CYS A C 1
ATOM 3463 O O . CYS A 1 478 ? 7.745 -1.388 -8.061 1.00 80.06 478 CYS A O 1
ATOM 3465 N N . LYS A 1 479 ? 7.949 -2.565 -9.954 1.00 79.44 479 LYS A N 1
ATOM 3466 C CA . LYS A 1 479 ? 9.409 -2.405 -10.055 1.00 79.44 479 LYS A CA 1
ATOM 3467 C C . LYS A 1 479 ? 9.805 -0.921 -10.016 1.00 79.44 479 LYS A C 1
ATOM 3469 O O . LYS A 1 479 ? 9.361 -0.126 -10.835 1.00 79.44 479 LYS A O 1
ATOM 3474 N N . GLY A 1 480 ? 10.626 -0.536 -9.036 1.00 68.75 480 GLY A N 1
ATOM 3475 C CA . GLY A 1 480 ? 11.085 0.852 -8.876 1.00 68.75 480 GLY A CA 1
ATOM 3476 C C . GLY A 1 480 ? 10.031 1.846 -8.362 1.00 68.75 480 GLY A C 1
ATOM 3477 O O . GLY A 1 480 ? 10.300 3.041 -8.326 1.00 68.75 480 GLY A O 1
ATOM 3478 N N . SER A 1 481 ? 8.839 1.391 -7.958 1.00 75.31 481 SER A N 1
ATOM 3479 C CA . SER A 1 481 ? 7.804 2.253 -7.357 1.00 75.31 481 SER A CA 1
ATOM 3480 C C . SER A 1 481 ? 7.923 2.362 -5.833 1.00 75.31 481 SER A C 1
ATOM 3482 O O . SER A 1 481 ? 8.638 1.586 -5.209 1.00 75.31 481 SER A O 1
ATOM 3484 N N . ILE A 1 482 ? 7.188 3.293 -5.217 1.00 84.06 482 ILE A N 1
ATOM 3485 C CA . ILE A 1 482 ? 6.972 3.352 -3.760 1.00 84.06 482 ILE A CA 1
ATOM 3486 C C . ILE A 1 482 ? 5.615 2.708 -3.450 1.00 84.06 482 ILE A C 1
ATOM 3488 O O . ILE A 1 482 ? 4.629 3.031 -4.116 1.00 84.06 482 ILE A O 1
ATOM 3492 N N . MET A 1 483 ? 5.554 1.823 -2.449 1.00 89.69 483 MET A N 1
ATOM 3493 C CA . MET A 1 483 ? 4.306 1.168 -2.030 1.00 89.69 483 MET A CA 1
ATOM 3494 C C . MET A 1 483 ? 3.273 2.154 -1.459 1.00 89.69 483 MET A C 1
ATOM 3496 O O . MET A 1 483 ? 3.629 3.182 -0.871 1.00 89.69 483 MET A O 1
ATOM 3500 N N . GLY A 1 484 ? 1.993 1.822 -1.616 1.00 90.62 484 GLY A N 1
ATOM 3501 C CA . GLY A 1 484 ? 0.871 2.612 -1.123 1.00 90.62 484 GLY A CA 1
ATOM 3502 C C . GLY A 1 484 ? 0.749 2.530 0.395 1.00 90.62 484 GLY A C 1
ATOM 3503 O O . GLY A 1 484 ? 1.027 1.487 0.990 1.00 90.62 484 GLY A O 1
ATOM 3504 N N . GLN A 1 485 ? 0.333 3.625 1.030 1.00 95.44 485 GLN A N 1
ATOM 3505 C CA . GLN A 1 485 ? 0.024 3.628 2.463 1.00 95.44 485 GLN A CA 1
ATOM 3506 C C . GLN A 1 485 ? -1.421 3.190 2.688 1.00 95.44 485 GLN A C 1
ATOM 3508 O O . GLN A 1 485 ? -2.259 3.393 1.812 1.00 95.44 485 GLN A O 1
ATOM 3513 N N . GLY A 1 486 ? -1.707 2.589 3.840 1.00 94.88 486 GLY A N 1
ATOM 3514 C CA . GLY A 1 486 ? -3.088 2.391 4.266 1.00 94.88 486 GLY A CA 1
ATOM 3515 C C . GLY A 1 486 ? -3.743 3.724 4.626 1.00 94.88 486 GLY A C 1
ATOM 3516 O O . GLY A 1 486 ? -3.061 4.663 5.033 1.00 94.88 486 GLY A O 1
ATOM 3517 N N . GLY A 1 487 ? -5.052 3.808 4.432 1.00 95.62 487 GLY A N 1
ATOM 3518 C CA . GLY A 1 487 ? -5.871 4.924 4.872 1.00 95.62 487 GLY A CA 1
ATOM 3519 C C . GLY A 1 487 ? -6.103 4.877 6.377 1.00 95.62 487 GLY A C 1
ATOM 3520 O O . GLY A 1 487 ? -6.111 3.809 6.992 1.00 95.62 487 GLY A O 1
ATOM 3521 N N . GLU A 1 488 ? -6.299 6.046 6.967 1.00 97.00 488 GLU A N 1
ATOM 3522 C CA . GLU A 1 488 ? -6.477 6.188 8.411 1.00 97.00 488 GLU A CA 1
ATOM 3523 C C . GLU A 1 488 ? -7.951 6.070 8.803 1.00 97.00 488 GLU A C 1
ATOM 3525 O O . GLU A 1 488 ? -8.842 6.394 8.010 1.00 97.00 488 GLU A O 1
ATOM 3530 N N . SER A 1 489 ? -8.207 5.641 10.039 1.00 95.00 489 SER A N 1
ATOM 3531 C CA . SER A 1 489 ? -9.519 5.755 10.661 1.00 95.00 489 SER A CA 1
ATOM 3532 C C . SER A 1 489 ? -9.469 6.273 12.091 1.00 95.00 489 SER A C 1
ATOM 3534 O O . SER A 1 489 ? -8.540 5.993 12.843 1.00 95.00 489 SER A O 1
ATOM 3536 N N . TYR A 1 490 ? -10.473 7.076 12.461 1.00 92.81 490 TYR A N 1
ATOM 3537 C CA . TYR A 1 490 ? -10.584 7.620 13.814 1.00 92.81 490 TYR A CA 1
ATOM 3538 C C . TYR A 1 490 ? -11.274 6.649 14.782 1.00 92.81 490 TYR A C 1
ATOM 3540 O O . TYR A 1 490 ? -10.860 6.546 15.939 1.00 92.81 490 TYR A O 1
ATOM 3548 N N . LYS A 1 491 ? -12.337 5.961 14.340 1.00 91.56 491 LYS A N 1
ATOM 3549 C CA . LYS A 1 491 ? -13.066 4.976 15.168 1.00 91.56 491 LYS A CA 1
ATOM 3550 C C . LYS A 1 491 ? -12.938 3.533 14.696 1.00 91.56 491 LYS A C 1
ATOM 3552 O O . LYS A 1 491 ? -13.109 2.642 15.520 1.00 91.56 491 LYS A O 1
ATOM 3557 N N . GLY A 1 492 ? -12.694 3.316 13.410 1.00 93.81 492 GLY A N 1
ATOM 3558 C CA . GLY A 1 492 ? -12.379 2.000 12.870 1.00 93.81 492 GLY A CA 1
ATOM 3559 C C . GLY A 1 492 ? -10.876 1.742 12.885 1.00 93.81 492 GLY A C 1
ATOM 3560 O O . GLY A 1 492 ? -10.086 2.577 13.324 1.00 93.81 492 GLY A O 1
ATOM 3561 N N . GLY A 1 493 ? -10.488 0.593 12.348 1.00 96.19 493 GLY A N 1
ATOM 3562 C CA . GLY A 1 493 ? -9.089 0.249 12.152 1.00 96.19 493 GLY A CA 1
ATOM 3563 C C . GLY A 1 493 ? -8.497 0.936 10.928 1.00 96.19 493 GLY A C 1
ATOM 3564 O O . GLY A 1 493 ? -9.186 1.186 9.935 1.00 96.19 493 GLY A O 1
ATOM 3565 N N . ASN A 1 494 ? -7.201 1.206 10.976 1.00 98.12 494 ASN A N 1
ATOM 3566 C CA . ASN A 1 494 ? -6.427 1.700 9.846 1.00 98.12 494 ASN A CA 1
ATOM 3567 C C . ASN A 1 494 ? -6.236 0.607 8.791 1.00 98.12 494 ASN A C 1
ATOM 3569 O O . ASN A 1 494 ? -6.215 -0.586 9.091 1.00 98.12 494 ASN A O 1
ATOM 3573 N N . GLY A 1 495 ? -6.050 1.013 7.541 1.00 96.88 495 GLY A N 1
ATOM 3574 C CA . GLY A 1 495 ? -5.617 0.103 6.491 1.00 96.88 495 GLY A CA 1
ATOM 3575 C C . GLY A 1 495 ? -4.148 -0.292 6.643 1.00 96.88 495 GLY A C 1
ATOM 3576 O O . GLY A 1 495 ? -3.307 0.478 7.109 1.00 96.88 495 GLY A O 1
ATOM 3577 N N . GLY A 1 496 ? -3.813 -1.486 6.173 1.00 96.94 496 GLY A N 1
ATOM 3578 C CA . GLY A 1 496 ? -2.443 -1.954 6.058 1.00 96.94 496 GLY A CA 1
ATOM 3579 C C . GLY A 1 496 ? -1.702 -1.302 4.891 1.00 96.94 496 GLY A C 1
ATOM 3580 O O . GLY A 1 496 ? -2.278 -0.977 3.850 1.00 96.94 496 GLY A O 1
ATOM 3581 N N . ARG A 1 497 ? -0.385 -1.150 5.032 1.00 95.94 497 ARG A N 1
ATOM 3582 C CA . ARG A 1 497 ? 0.504 -0.691 3.953 1.00 95.94 497 ARG A CA 1
ATOM 3583 C C . ARG A 1 497 ? 0.652 -1.765 2.866 1.00 95.94 497 ARG A C 1
ATOM 3585 O O . ARG A 1 497 ? 0.666 -2.953 3.174 1.00 95.94 497 ARG A O 1
ATOM 3592 N N . GLY A 1 498 ? 0.804 -1.359 1.606 1.00 91.56 498 GLY A N 1
ATOM 3593 C CA . GLY A 1 498 ? 1.149 -2.284 0.523 1.00 91.56 498 GLY A CA 1
ATOM 3594 C C . GLY A 1 498 ? 2.549 -2.890 0.687 1.00 91.56 498 GLY A C 1
ATOM 3595 O O . GLY A 1 498 ? 3.451 -2.241 1.220 1.00 91.56 498 GLY A O 1
ATOM 3596 N N . GLY A 1 499 ? 2.725 -4.120 0.212 1.00 90.19 499 GLY A N 1
ATOM 3597 C CA . GLY A 1 499 ? 3.996 -4.838 0.111 1.00 90.19 499 GLY A CA 1
ATOM 3598 C C . GLY A 1 499 ? 4.532 -4.880 -1.321 1.00 90.19 499 GLY A C 1
ATOM 3599 O O . GLY A 1 499 ? 4.092 -4.125 -2.198 1.00 90.19 499 GLY A O 1
ATOM 3600 N N . LYS A 1 500 ? 5.490 -5.770 -1.588 1.00 89.50 500 LYS A N 1
ATOM 3601 C CA . LYS A 1 500 ? 6.039 -5.964 -2.934 1.00 89.50 500 LYS A CA 1
ATOM 3602 C C . LYS A 1 500 ? 5.041 -6.757 -3.775 1.00 89.50 500 LYS A C 1
ATOM 3604 O O . LYS A 1 500 ? 4.717 -7.895 -3.470 1.00 89.50 500 LYS A O 1
ATOM 3609 N N . GLU A 1 501 ? 4.517 -6.127 -4.821 1.00 85.44 501 GLU A N 1
ATOM 3610 C CA . GLU A 1 501 ? 3.466 -6.643 -5.7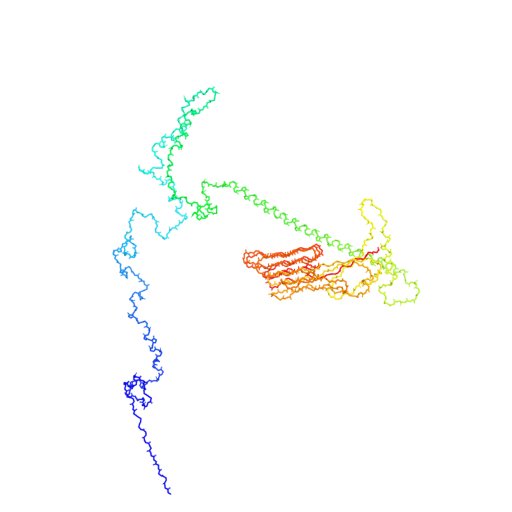11 1.00 85.44 501 GLU A CA 1
ATOM 3611 C C . GLU A 1 501 ? 2.107 -6.966 -5.064 1.00 85.44 501 GLU A C 1
ATOM 3613 O O . GLU A 1 501 ? 1.164 -7.267 -5.796 1.00 85.44 501 GLU A O 1
ATOM 3618 N N . CYS A 1 502 ? 1.957 -6.857 -3.742 1.00 89.62 502 CYS A N 1
ATOM 3619 C CA . CYS A 1 502 ? 0.730 -7.197 -3.015 1.00 89.62 502 CYS A CA 1
ATOM 3620 C C . CYS A 1 502 ? 0.221 -6.001 -2.200 1.00 89.62 502 CYS A C 1
ATOM 3622 O O . CYS A 1 502 ? 1.015 -5.264 -1.620 1.00 89.62 502 CYS A O 1
ATOM 3624 N N . GLY A 1 503 ? -1.090 -5.767 -2.170 1.00 91.75 503 GLY A N 1
ATOM 3625 C CA . GLY A 1 503 ? -1.678 -4.676 -1.390 1.00 91.75 503 GLY A CA 1
ATOM 3626 C C . GLY A 1 503 ? -1.859 -5.013 0.092 1.00 91.75 503 GLY A C 1
ATOM 3627 O O . GLY A 1 503 ? -1.831 -6.176 0.496 1.00 91.75 503 GLY A O 1
ATOM 3628 N N . GLY A 1 504 ? -2.049 -3.985 0.917 1.00 95.31 504 GLY A N 1
ATOM 3629 C CA . GLY A 1 504 ? -2.410 -4.143 2.327 1.00 95.31 504 GLY A CA 1
ATOM 3630 C C . GLY A 1 504 ? -3.893 -4.476 2.511 1.00 95.31 504 GLY A C 1
ATOM 3631 O O . GLY A 1 504 ? -4.710 -4.188 1.635 1.00 95.31 504 GLY A O 1
ATOM 3632 N N . GLY A 1 505 ? -4.247 -5.080 3.645 1.00 95.81 505 GLY A N 1
ATOM 3633 C CA . GLY A 1 505 ? -5.645 -5.323 4.012 1.00 95.81 505 GLY A CA 1
ATOM 3634 C C . GLY A 1 505 ? -6.343 -4.043 4.471 1.00 95.81 505 GLY A C 1
ATOM 3635 O O . GLY A 1 505 ? -5.702 -3.147 5.014 1.00 95.81 505 GLY A O 1
ATOM 3636 N N . GLY A 1 506 ? -7.651 -3.939 4.261 1.00 96.62 506 GLY A N 1
ATOM 3637 C CA . GLY A 1 506 ? -8.467 -2.859 4.814 1.00 96.62 506 GLY A CA 1
ATOM 3638 C C . GLY A 1 506 ? -8.722 -3.048 6.311 1.00 96.62 506 GLY A C 1
ATOM 3639 O O . GLY A 1 506 ? -8.732 -4.173 6.814 1.00 96.62 506 GLY A O 1
ATOM 3640 N N . GLY A 1 507 ? -8.938 -1.956 7.034 1.00 96.50 507 GLY A N 1
ATOM 3641 C CA . GLY A 1 507 ? -9.338 -1.990 8.438 1.00 96.50 507 GLY A CA 1
ATOM 3642 C C . GLY A 1 507 ? -10.812 -2.358 8.608 1.00 96.50 507 GLY A C 1
ATOM 3643 O O . GLY A 1 507 ? -11.640 -2.036 7.758 1.00 96.50 507 GLY A O 1
ATOM 3644 N N . GLY A 1 508 ? -11.142 -3.037 9.702 1.00 94.25 508 GLY A N 1
ATOM 3645 C CA . GLY A 1 508 ? -12.508 -3.209 10.203 1.00 94.25 508 GLY A CA 1
ATOM 3646 C C . GLY A 1 508 ? -12.729 -2.277 11.392 1.00 94.25 508 GLY A C 1
ATOM 3647 O O . GLY A 1 508 ? -12.544 -1.065 11.278 1.00 94.25 508 GLY A O 1
ATOM 3648 N N . TYR A 1 509 ? -13.040 -2.847 12.557 1.00 96.56 509 TYR A N 1
ATOM 3649 C CA . TYR A 1 509 ? -12.752 -2.186 13.837 1.00 96.56 509 TYR A CA 1
ATOM 3650 C C . TYR A 1 509 ? -11.260 -2.292 14.179 1.00 96.56 509 TYR A C 1
ATOM 3652 O O . TYR A 1 509 ? -10.665 -1.357 14.703 1.00 96.56 509 TYR A O 1
ATOM 3660 N N . PHE A 1 510 ? -10.646 -3.427 13.836 1.00 97.50 510 PHE A N 1
ATOM 3661 C CA . PHE A 1 510 ? -9.208 -3.638 13.965 1.00 97.50 510 PHE A CA 1
ATOM 3662 C C . PHE A 1 510 ? -8.452 -3.222 12.707 1.00 97.50 510 PHE A C 1
ATOM 3664 O O . PHE A 1 510 ? -9.007 -3.209 11.606 1.00 97.50 510 PHE A O 1
ATOM 3671 N N . ASP A 1 511 ? -7.169 -2.912 12.873 1.00 98.19 511 ASP A N 1
ATOM 3672 C CA . ASP A 1 511 ? -6.289 -2.549 11.767 1.00 98.19 511 ASP A CA 1
ATOM 3673 C C . ASP A 1 511 ? -6.121 -3.710 10.776 1.00 98.19 511 ASP A C 1
ATOM 3675 O O . ASP A 1 511 ? -5.985 -4.879 11.153 1.00 98.19 511 ASP A O 1
ATOM 3679 N N . GLY A 1 512 ? -6.090 -3.369 9.490 1.00 96.88 512 GLY A N 1
ATOM 3680 C CA . GLY A 1 512 ? -5.672 -4.271 8.429 1.00 96.88 512 GLY A CA 1
ATOM 3681 C C . GLY A 1 512 ? -4.164 -4.507 8.477 1.00 96.88 512 GLY A C 1
ATOM 3682 O O . GLY A 1 512 ? -3.370 -3.620 8.799 1.00 96.88 512 GLY A O 1
ATOM 3683 N N . LYS A 1 513 ? -3.736 -5.719 8.133 1.00 97.69 513 LYS A N 1
ATOM 3684 C CA . LYS A 1 513 ? -2.315 -6.069 8.101 1.00 97.69 513 LYS A CA 1
ATOM 3685 C C . LYS A 1 513 ? -1.640 -5.512 6.847 1.00 97.69 513 LYS A C 1
ATOM 3687 O O . LYS A 1 513 ? -2.276 -5.421 5.792 1.00 97.69 513 LYS A O 1
ATOM 3692 N N . PRO A 1 514 ? -0.343 -5.172 6.918 1.00 96.25 514 PRO A N 1
ATOM 3693 C CA . PRO A 1 514 ? 0.423 -4.846 5.726 1.00 96.25 514 PRO A CA 1
ATOM 3694 C C . PRO A 1 514 ? 0.532 -6.060 4.793 1.00 96.25 514 PRO A C 1
ATOM 3696 O O . PRO A 1 514 ? 0.532 -7.204 5.250 1.00 96.25 514 PRO A O 1
ATOM 3699 N N . GLY A 1 515 ? 0.626 -5.798 3.490 1.00 91.19 515 GLY A N 1
ATOM 3700 C CA . GLY A 1 515 ? 0.970 -6.814 2.498 1.00 91.19 515 GLY A CA 1
ATOM 3701 C C . GLY A 1 515 ? 2.449 -7.181 2.583 1.00 91.19 515 GLY A C 1
ATOM 3702 O O . GLY A 1 515 ? 3.283 -6.337 2.922 1.00 91.19 515 GLY A O 1
ATOM 3703 N N . ASP A 1 516 ? 2.773 -8.431 2.267 1.00 90.25 516 ASP A N 1
ATOM 3704 C CA . ASP A 1 516 ? 4.152 -8.907 2.182 1.00 90.25 516 ASP A CA 1
ATOM 3705 C C . ASP A 1 516 ? 4.618 -9.021 0.714 1.00 90.25 516 ASP A C 1
ATOM 3707 O O . ASP A 1 516 ? 4.035 -8.419 -0.192 1.00 90.25 516 ASP A O 1
ATOM 3711 N N . ASP A 1 517 ? 5.720 -9.734 0.476 1.00 83.94 517 ASP A N 1
ATOM 3712 C CA . ASP A 1 517 ? 6.310 -9.897 -0.857 1.00 83.94 517 ASP A CA 1
ATOM 3713 C C . ASP A 1 517 ? 5.553 -10.866 -1.776 1.00 83.94 517 ASP A C 1
ATOM 3715 O O . ASP A 1 517 ? 5.865 -10.972 -2.966 1.00 83.94 517 ASP A O 1
ATOM 3719 N N . LYS A 1 518 ? 4.631 -11.654 -1.225 1.00 84.44 518 LYS A N 1
ATOM 3720 C CA . LYS A 1 518 ? 4.000 -12.781 -1.914 1.00 84.44 518 LYS A CA 1
ATOM 3721 C C . LYS A 1 518 ? 2.501 -12.854 -1.710 1.00 84.44 518 LYS A C 1
ATOM 3723 O O . LYS A 1 518 ? 1.880 -13.544 -2.503 1.00 84.44 518 LYS A O 1
ATOM 3728 N N . ILE A 1 519 ? 1.940 -12.239 -0.678 1.00 91.81 519 ILE A N 1
ATOM 3729 C CA . ILE A 1 519 ? 0.554 -12.348 -0.236 1.00 91.81 519 ILE A CA 1
ATOM 3730 C C . ILE A 1 519 ? 0.099 -10.959 0.227 1.00 91.81 519 ILE A C 1
ATOM 3732 O O . ILE A 1 519 ? 0.824 -10.228 0.906 1.00 91.81 519 ILE A O 1
ATOM 3736 N N . GLY A 1 520 ? -1.117 -10.570 -0.158 1.00 91.94 520 GLY A N 1
ATOM 3737 C CA . GLY A 1 520 ? -1.737 -9.363 0.371 1.00 91.94 520 GLY A CA 1
ATOM 3738 C C . GLY A 1 520 ? -1.973 -9.441 1.879 1.00 91.94 520 GLY A C 1
ATOM 3739 O O . GLY A 1 520 ? -1.962 -10.513 2.481 1.00 91.94 520 GLY A O 1
ATOM 3740 N N . GLY A 1 521 ? -2.183 -8.290 2.507 1.00 95.44 521 GLY A N 1
ATOM 3741 C CA . GLY A 1 521 ? -2.456 -8.231 3.940 1.00 95.44 521 GLY A CA 1
ATOM 3742 C C . GLY A 1 521 ? -3.864 -8.718 4.285 1.00 95.44 521 GLY A C 1
ATOM 3743 O O . GLY A 1 521 ? -4.813 -8.448 3.551 1.00 95.44 521 GLY A O 1
ATOM 3744 N N . ASP A 1 522 ? -4.023 -9.411 5.414 1.00 96.75 522 ASP A N 1
ATOM 3745 C CA . ASP A 1 522 ? -5.350 -9.719 5.964 1.00 96.75 522 ASP A CA 1
ATOM 3746 C C . ASP A 1 522 ? -6.090 -8.428 6.338 1.00 96.75 522 ASP A C 1
ATOM 3748 O O . ASP A 1 522 ? -5.495 -7.513 6.911 1.00 96.75 522 ASP A O 1
ATOM 3752 N N . GLY A 1 523 ? -7.391 -8.373 6.070 1.00 96.56 523 GLY A N 1
ATOM 3753 C CA . GLY A 1 523 ? -8.256 -7.327 6.598 1.00 96.56 523 GLY A CA 1
ATOM 3754 C C . GLY A 1 523 ? -8.431 -7.444 8.114 1.00 96.56 523 GLY A C 1
ATOM 3755 O O . GLY A 1 523 ? -8.257 -8.520 8.691 1.00 96.56 523 GLY A O 1
ATOM 3756 N N . GLY A 1 524 ? -8.772 -6.333 8.761 1.00 96.69 524 GLY A N 1
ATOM 3757 C CA . GLY A 1 524 ? -9.082 -6.307 10.189 1.00 96.69 524 GLY A CA 1
ATOM 3758 C C . GLY A 1 524 ? -10.496 -6.807 10.489 1.00 96.69 524 GLY A C 1
ATOM 3759 O O . GLY A 1 524 ? -11.415 -6.594 9.697 1.00 96.69 524 GLY A O 1
ATOM 3760 N N . ASP A 1 525 ? -10.685 -7.465 11.631 1.00 96.81 525 ASP A N 1
ATOM 3761 C CA . ASP A 1 525 ? -11.999 -7.960 12.054 1.00 96.81 525 ASP A CA 1
ATOM 3762 C C . ASP A 1 525 ? -12.955 -6.806 12.420 1.00 96.81 525 ASP A C 1
ATOM 3764 O O . ASP A 1 525 ? -12.538 -5.693 12.768 1.00 96.81 525 ASP A O 1
ATOM 3768 N N . GLY A 1 526 ? -14.257 -7.075 12.313 1.00 95.69 526 GLY A N 1
ATOM 3769 C CA . GLY A 1 526 ? -15.320 -6.190 12.776 1.00 95.69 526 GLY A CA 1
ATOM 3770 C C . GLY A 1 526 ? -15.467 -6.177 14.301 1.00 95.69 526 GLY A C 1
ATOM 3771 O O . GLY A 1 526 ? -14.756 -6.871 15.026 1.00 95.69 526 GLY A O 1
ATOM 3772 N N . ALA A 1 527 ? -16.418 -5.386 14.795 1.00 95.94 527 ALA A N 1
ATOM 3773 C CA . ALA A 1 527 ? -16.794 -5.353 16.209 1.00 95.94 527 ALA A CA 1
ATOM 3774 C C . ALA A 1 527 ? -18.227 -4.837 16.387 1.00 95.94 527 ALA A C 1
ATOM 3776 O O . ALA A 1 527 ? -18.802 -4.252 15.465 1.00 95.94 527 ALA A O 1
ATOM 3777 N N . VAL A 1 528 ? -18.774 -5.002 17.591 1.00 94.62 528 VAL A N 1
ATOM 3778 C CA . VAL A 1 528 ? -20.019 -4.361 18.035 1.00 94.62 528 VAL A CA 1
ATOM 3779 C C . VAL A 1 528 ? -19.768 -3.656 19.364 1.00 94.62 528 VAL A C 1
ATOM 3781 O O . VAL A 1 528 ? -19.231 -4.256 20.289 1.00 94.62 528 VAL A O 1
ATOM 3784 N N . LEU A 1 529 ? -20.164 -2.392 19.478 1.00 92.81 529 LEU A N 1
ATOM 3785 C CA . LEU A 1 529 ? -20.148 -1.625 20.721 1.00 92.81 529 LEU A CA 1
ATOM 3786 C C . LEU A 1 529 ? -21.582 -1.265 21.100 1.00 92.81 529 LEU A C 1
ATOM 3788 O O . LEU A 1 529 ? -22.273 -0.584 20.347 1.00 92.81 529 LEU A O 1
ATOM 3792 N N . ILE A 1 530 ? -22.005 -1.687 22.286 1.00 90.94 530 ILE A N 1
ATOM 3793 C CA . ILE A 1 530 ? -23.307 -1.360 22.865 1.00 90.94 530 ILE A CA 1
ATOM 3794 C C . ILE A 1 530 ? -23.072 -0.391 24.018 1.00 90.94 530 ILE A C 1
ATOM 3796 O O . ILE A 1 530 ? -22.319 -0.703 24.941 1.00 90.94 530 ILE A O 1
ATOM 3800 N N . LYS A 1 531 ? -23.721 0.771 23.988 1.00 91.00 531 LYS A N 1
ATOM 3801 C CA . LYS A 1 531 ? -23.746 1.712 25.107 1.00 91.00 531 LYS A CA 1
ATOM 3802 C C . LYS A 1 531 ? -25.138 1.760 25.708 1.00 91.00 531 LYS A C 1
ATOM 3804 O O . LYS A 1 531 ? -26.114 1.967 24.995 1.00 91.00 531 LYS A O 1
ATOM 3809 N N . VAL A 1 532 ? -25.216 1.579 27.018 1.00 86.81 532 VAL A N 1
ATOM 3810 C CA . VAL A 1 532 ? -26.466 1.504 27.774 1.00 86.81 532 VAL A CA 1
ATOM 3811 C C . VAL A 1 532 ? -26.561 2.718 28.690 1.00 86.81 532 VAL A C 1
ATOM 3813 O O . VAL A 1 532 ? -25.705 2.906 29.558 1.00 86.81 532 VAL A O 1
ATOM 3816 N N . TYR A 1 533 ? -27.590 3.537 28.500 1.00 84.88 533 TYR A N 1
ATOM 3817 C CA . TYR A 1 533 ? -27.823 4.758 29.268 1.00 84.88 533 TYR A CA 1
ATOM 3818 C C . TYR A 1 533 ? -28.815 4.465 30.396 1.00 84.88 533 TYR A C 1
ATOM 3820 O O . TYR A 1 533 ? -29.988 4.192 30.141 1.00 84.88 533 TYR A O 1
ATOM 3828 N N . LEU A 1 534 ? -28.303 4.461 31.631 1.00 75.88 534 LEU A N 1
ATOM 3829 C CA . LEU A 1 534 ? -29.027 4.091 32.854 1.00 75.88 534 LEU A CA 1
ATOM 3830 C C . LEU A 1 534 ? -29.537 5.299 33.634 1.00 75.88 534 LEU A C 1
ATOM 3832 O O . LEU A 1 534 ? -28.768 6.288 33.750 1.00 75.88 534 LEU A O 1
#

InterPro domains:
  IPR049304 Glycine-rich domain [PF21722] (343-533)

pLDDT: mean 73.14, std 18.43, range [30.53, 98.19]

Radius of gyration: 50.07 Å; chains: 1; bounding box: 87×169×129 Å

Secondary structure (DSSP, 8-state):
-PPPP------PPBPPHHHHHHT--SSSB--HHHHGGGGGS-GGGSPPHHHHHHHHSS--TTTS-GGGG-SS--GGG---SS---TTEEEETTEEEEPPTTS--S--TT---HHHHTTTTT-GGG-PPPSS--SS-HHHHHHHGGG-TT--------B-TTS-B-SS-HHHHHHHHHHHHHS------SSS--TTTS-TTTT-GGG-PPPSSS-SS-HHHHHHHHHHHHHHHHHHHHHHHHHHHHHHHHHHHHHHHHHHHHHHHHHHHHHHHTTGGG-S-SSS----S-SS-HHHHHHHHHHHHS-------------PPPPEEEEE-SSEEEEPPS---TT-EEEEEEEPPPPPP-BSPPPPPPPEEEEEEEHHHHTT--EEEEPPPPPP-SSS---PPPPEEETTTEEEPPPPSS--TT---SS-PPPP--SBS-PPPPPBSSSPPPPPPBPBTTBPPPPPPPBSSSPPPPPPPB-TTPPPPPPPPBSSSPPPPPP-BSBPPPPPSSSPPPPP-SSSPPPPPP-EEEEEEE-

Organism: NCBI:txid2267275